Protein AF-A0AAF6BK73-F1 (afdb_monomer_lite)

Secondary structure (DSSP, 8-state):
-HHHHHHHHHHHHTT-TT--PPP--TT--SSTTTTSPPGGGS---TT-TT--SS-----TTT--TT-S-GGGSTT----SS-GGGGGG--HHHHHHHHHHHHIIIIIS--SHHHHHBS---TTB-SS-TTSTT-B-EEB-HHHHHHHHHHHHHS-TT-TTSTT-TTTTSHHHHTTSTHHHHHHHHHHHHHHHHHHSPP-GGGPPP----SHHHHH-EEEEE-TTS-EEEEEGGGTS-GGGGT--PPP-HHHHHHHHT-----------GGG--B-SSSEEESS-EEEEE------GGGGTTSS-SSGGGPPEEEEEEEEEEETT--EEEEEEES-TT--TTS-TTSTTEEEEEEE-----S-TTT--TT---EEEEEEEEE-HHHHHHTT---TT--EEEEEEEEE-SSSTTTT--EEE-SEEEEEE-

Organism: NCBI:txid1480154

Radius of gyration: 21.89 Å; chains: 1; bounding box: 68×47×62 Å

pLDDT: mean 87.79, std 13.17, range [35.84, 98.62]

Foldseek 3Di:
DVLLQVQQLVCLVVVHPPGDFAAQQLLFLVDQPSQALDPLQDDQDPPDPDPPDDDRHPNPPQHPPPFWAPVRHPPHGQALADDVQPPPDDSVNSSLNSLLLCQQLQVLQQELCQAANDDDFPLEDFPDQPDPPHAHTTGHSLVSSLQSVLQNGFHPPDPVRQLRPDSQAQVRNVVRSVSSNHVVVSVVSLVVSQVQAQDFLRGHYDHDDDPRQQQDWDWDQHSVRDIDIDGNVCPRDVVSSVDDDDDPPVRVCSSNVRDFPLAEADDDPVLDDADPAQKDFQWKHKHWAAFAQFDPVQCPPTPDPDSRSKFKKKKFAFWKDAQSWWKKKWKFKQHSVDESNPDCSYLGTFHMDIHGHHCPPDPPDDDPPDRHITTHMYMTRRRRSCVSVVVPDRRDIIMMIIHMDGDCDHPCVPPGIIGTDDMYMGID

Structure (mmCIF, N/CA/C/O backbone):
data_AF-A0AAF6BK73-F1
#
_entry.id   AF-A0AAF6BK73-F1
#
loop_
_atom_site.group_PDB
_atom_site.id
_atom_site.type_symbol
_atom_site.label_atom_id
_atom_site.label_alt_id
_atom_site.label_comp_id
_atom_site.label_asym_id
_atom_site.label_entity_id
_atom_site.label_seq_id
_atom_site.pdbx_PDB_ins_code
_atom_site.Cartn_x
_atom_site.Cartn_y
_atom_site.Cartn_z
_atom_site.occupancy
_atom_site.B_iso_or_equiv
_atom_site.auth_seq_id
_atom_site.auth_comp_id
_atom_site.auth_asym_id
_atom_site.auth_atom_id
_atom_site.pdbx_PDB_model_num
ATOM 1 N N . MET A 1 1 ? 1.609 -8.348 -14.663 1.00 96.44 1 MET A N 1
ATOM 2 C CA . MET A 1 1 ? 1.641 -8.415 -16.149 1.00 96.44 1 MET A CA 1
ATOM 3 C C . MET A 1 1 ? 2.383 -7.273 -16.819 1.00 96.44 1 MET A C 1
ATOM 5 O O . MET A 1 1 ? 3.158 -7.568 -17.717 1.00 96.44 1 MET A O 1
ATOM 9 N N . LEU A 1 2 ? 2.219 -6.015 -16.387 1.00 96.62 2 LEU A N 1
ATOM 10 C CA . LEU A 1 2 ? 3.034 -4.897 -16.890 1.00 96.62 2 LEU A CA 1
ATOM 11 C C . LEU A 1 2 ? 4.540 -5.224 -16.869 1.00 96.62 2 LEU A C 1
ATOM 13 O O . LEU A 1 2 ? 5.210 -5.129 -17.891 1.00 96.62 2 LEU A O 1
ATOM 17 N N . ILE A 1 3 ? 5.037 -5.696 -15.721 1.00 96.88 3 ILE A N 1
ATOM 18 C CA . ILE A 1 3 ? 6.442 -6.091 -15.544 1.00 96.88 3 ILE A CA 1
ATOM 19 C C . ILE A 1 3 ? 6.814 -7.320 -16.384 1.00 96.88 3 ILE A C 1
ATOM 21 O O . ILE A 1 3 ? 7.878 -7.327 -16.987 1.00 96.88 3 ILE A O 1
ATOM 25 N N . TYR A 1 4 ? 5.920 -8.308 -16.503 1.00 97.81 4 TYR A N 1
ATOM 26 C CA . TYR A 1 4 ? 6.143 -9.509 -17.322 1.00 97.81 4 TYR A CA 1
ATOM 27 C C . TYR A 1 4 ? 6.423 -9.163 -18.789 1.00 97.81 4 TYR A C 1
ATOM 29 O O . TYR A 1 4 ? 7.450 -9.563 -19.328 1.00 97.81 4 TYR A O 1
ATOM 37 N N . PHE A 1 5 ? 5.543 -8.391 -19.438 1.00 98.00 5 PHE A N 1
ATOM 38 C CA . PHE A 1 5 ? 5.754 -8.039 -20.844 1.00 98.00 5 PHE A CA 1
ATOM 39 C C . PHE A 1 5 ? 6.930 -7.082 -21.016 1.00 98.00 5 PHE A C 1
ATOM 41 O O . PHE A 1 5 ? 7.682 -7.223 -21.974 1.00 98.00 5 PHE A O 1
ATOM 48 N N . HIS A 1 6 ? 7.150 -6.164 -20.069 1.00 97.75 6 HIS A N 1
ATOM 49 C CA . HIS A 1 6 ? 8.331 -5.303 -20.089 1.00 97.75 6 HIS A CA 1
ATOM 50 C C . HIS A 1 6 ? 9.637 -6.117 -20.060 1.00 97.75 6 HIS A C 1
ATOM 52 O O . HIS A 1 6 ? 10.522 -5.879 -20.877 1.00 97.75 6 HIS A O 1
ATOM 58 N N . GLU A 1 7 ? 9.739 -7.113 -19.177 1.00 98.06 7 GLU A N 1
ATOM 59 C CA . GLU A 1 7 ? 10.886 -8.025 -19.102 1.00 98.06 7 GLU A CA 1
ATOM 60 C C . GLU A 1 7 ? 11.078 -8.812 -20.405 1.00 98.06 7 GLU A C 1
ATOM 62 O O . GLU A 1 7 ? 12.183 -8.836 -20.948 1.00 98.06 7 GLU A O 1
ATOM 67 N N . LYS A 1 8 ? 10.000 -9.396 -20.951 1.00 97.94 8 LYS A N 1
ATOM 68 C CA . LYS A 1 8 ? 10.043 -10.147 -22.217 1.00 97.94 8 LYS A CA 1
ATOM 69 C C . LYS A 1 8 ? 10.483 -9.289 -23.401 1.00 97.94 8 LYS A C 1
ATOM 71 O O . LYS A 1 8 ? 11.316 -9.730 -24.191 1.00 97.94 8 LYS A O 1
ATOM 76 N N . ILE A 1 9 ? 9.974 -8.060 -23.499 1.00 98.50 9 ILE A N 1
ATOM 77 C CA . ILE A 1 9 ? 10.378 -7.093 -24.527 1.00 98.50 9 ILE A CA 1
ATOM 78 C C . ILE A 1 9 ? 11.865 -6.753 -24.383 1.00 98.50 9 ILE A C 1
ATOM 80 O O . ILE A 1 9 ? 12.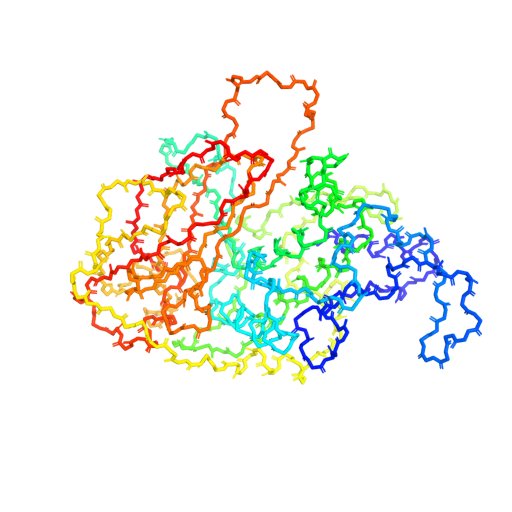593 -6.764 -25.370 1.00 98.50 9 ILE A O 1
ATOM 84 N N . LEU A 1 10 ? 12.352 -6.473 -23.171 1.00 97.50 10 LEU A N 1
ATOM 85 C CA . LEU A 1 10 ? 13.770 -6.167 -22.969 1.00 97.50 10 LEU A CA 1
ATOM 86 C C . LEU A 1 10 ? 14.675 -7.345 -23.344 1.00 97.50 10 LEU A C 1
ATOM 88 O O . LEU A 1 10 ? 15.663 -7.137 -24.048 1.00 97.50 10 LEU A O 1
ATOM 92 N N . GLY A 1 11 ? 14.320 -8.567 -22.936 1.00 98.00 11 GLY A N 1
ATOM 93 C CA . GLY A 1 11 ? 15.059 -9.779 -23.298 1.00 98.00 11 GLY A CA 1
ATOM 94 C C . GLY A 1 11 ? 15.090 -10.026 -24.808 1.00 98.00 11 GLY A C 1
ATOM 95 O O . GLY A 1 11 ? 16.148 -10.328 -25.368 1.00 98.00 11 GLY A O 1
ATOM 96 N N . SER A 1 12 ? 13.967 -9.815 -25.507 1.00 98.38 12 SER A N 1
ATOM 97 C CA . SER A 1 12 ? 13.902 -9.998 -26.963 1.00 98.38 12 SER A CA 1
ATOM 98 C C . SER A 1 12 ? 14.787 -9.007 -27.725 1.00 98.38 12 SER A C 1
ATOM 100 O O . SER A 1 12 ? 15.458 -9.404 -28.682 1.00 98.38 12 SER A O 1
ATOM 102 N N . LEU A 1 13 ? 14.863 -7.750 -27.266 1.00 98.12 13 LEU A N 1
ATOM 103 C CA . LEU A 1 13 ? 15.669 -6.688 -27.881 1.00 98.12 13 LEU A CA 1
ATOM 104 C C . LEU A 1 13 ? 17.178 -6.965 -27.847 1.00 98.12 13 LEU A C 1
ATOM 106 O O . LEU A 1 13 ? 17.912 -6.438 -28.684 1.00 98.12 13 LEU A O 1
ATOM 110 N N . ILE A 1 14 ? 17.644 -7.772 -26.891 1.00 97.62 14 ILE A N 1
ATOM 111 C CA . ILE A 1 14 ? 19.060 -8.142 -26.743 1.00 97.62 14 ILE A CA 1
ATOM 112 C C . ILE A 1 14 ? 19.336 -9.615 -27.066 1.00 97.62 14 ILE A C 1
ATOM 114 O O . ILE A 1 14 ? 20.466 -10.069 -26.900 1.00 97.62 14 ILE A O 1
ATOM 118 N N . HIS A 1 15 ? 18.326 -10.344 -27.551 1.00 97.88 15 HIS A N 1
ATOM 119 C CA . HIS A 1 15 ? 18.391 -11.781 -27.832 1.00 97.88 15 HIS A CA 1
ATOM 120 C C . HIS A 1 15 ? 18.822 -12.625 -26.623 1.00 97.88 15 HIS A C 1
ATOM 122 O O . HIS A 1 15 ? 19.528 -13.623 -26.777 1.00 97.88 15 HIS A O 1
ATOM 128 N N . ASP A 1 16 ? 18.382 -12.227 -25.431 1.00 97.94 16 ASP A N 1
ATOM 129 C CA . ASP A 1 16 ? 18.636 -12.936 -24.183 1.00 97.94 16 ASP A CA 1
ATOM 130 C C . ASP A 1 16 ? 17.315 -13.496 -23.632 1.00 97.94 16 ASP A C 1
ATOM 132 O O . ASP A 1 16 ? 16.540 -12.762 -23.010 1.00 97.94 16 ASP A O 1
ATOM 136 N N . PRO A 1 17 ? 17.012 -14.783 -23.884 1.00 93.44 17 PRO A N 1
ATOM 137 C CA . PRO A 1 17 ? 15.792 -15.405 -23.380 1.00 93.44 17 PRO A CA 1
ATOM 138 C C . PRO A 1 17 ? 15.800 -15.593 -21.855 1.00 93.44 17 PRO A C 1
ATOM 140 O O . PRO A 1 17 ? 14.730 -15.808 -21.284 1.00 93.44 17 PRO A O 1
ATOM 143 N N . ASP A 1 18 ? 16.973 -15.497 -21.218 1.00 94.88 18 ASP A N 1
ATOM 144 C CA . ASP A 1 18 ? 17.171 -15.646 -19.774 1.00 94.88 18 ASP A CA 1
ATOM 145 C C . ASP A 1 18 ? 17.264 -14.281 -19.060 1.00 94.88 18 ASP A C 1
ATOM 147 O O . ASP A 1 18 ? 17.524 -14.221 -17.853 1.00 94.88 18 ASP A O 1
ATOM 151 N N . PHE A 1 19 ? 17.043 -13.174 -19.785 1.00 96.50 19 PHE A N 1
ATOM 152 C CA . PHE A 1 19 ? 17.020 -11.831 -19.212 1.00 96.50 19 PHE A CA 1
ATOM 153 C C . PHE A 1 19 ? 15.983 -11.728 -18.088 1.00 96.50 19 PHE A C 1
ATOM 155 O O . PHE A 1 19 ? 14.839 -12.160 -18.231 1.00 96.50 19 PHE A O 1
ATOM 162 N N . THR A 1 20 ? 16.380 -11.090 -16.986 1.00 95.75 20 THR A N 1
ATOM 163 C CA . THR A 1 20 ? 15.513 -10.839 -15.831 1.00 95.75 20 THR A CA 1
ATOM 164 C C . THR A 1 20 ? 15.683 -9.418 -15.310 1.00 95.75 20 THR A C 1
ATOM 166 O O . THR A 1 20 ? 16.785 -8.859 -15.299 1.00 95.75 20 THR A O 1
ATOM 169 N N . LEU A 1 21 ? 14.581 -8.821 -14.865 1.00 95.56 21 LEU A N 1
ATOM 170 C CA . LEU A 1 21 ? 14.568 -7.498 -14.257 1.00 95.56 21 LEU A CA 1
ATOM 171 C C . LEU A 1 21 ? 15.074 -7.544 -12.805 1.00 95.56 21 LEU A C 1
ATOM 173 O O . LEU A 1 21 ? 14.657 -8.402 -12.022 1.00 95.56 21 LEU A O 1
ATOM 177 N N . PRO A 1 22 ? 15.912 -6.580 -12.381 1.00 95.81 22 PRO A N 1
ATOM 178 C CA . PRO A 1 22 ? 16.244 -6.421 -10.973 1.00 95.81 22 PRO A CA 1
ATOM 179 C C . PRO A 1 22 ? 15.059 -5.825 -10.207 1.00 95.81 22 PRO A C 1
ATOM 181 O O . PRO A 1 22 ? 14.390 -4.912 -10.694 1.00 95.81 22 PRO A O 1
ATOM 184 N N . PHE A 1 23 ? 14.870 -6.233 -8.956 1.00 97.56 23 PHE A N 1
ATOM 185 C CA . PHE A 1 23 ? 13.931 -5.579 -8.045 1.00 97.56 23 PHE A CA 1
ATOM 186 C C . PHE A 1 23 ? 14.672 -4.652 -7.074 1.00 97.56 23 PHE A C 1
ATOM 188 O O . PHE A 1 23 ? 15.732 -4.999 -6.547 1.00 97.56 23 PHE A O 1
ATOM 195 N N . TRP A 1 24 ? 14.122 -3.462 -6.829 1.00 98.25 24 TRP A N 1
ATOM 196 C CA . TRP A 1 24 ? 14.645 -2.540 -5.827 1.00 98.25 24 TRP A CA 1
ATOM 197 C C . TRP A 1 24 ? 14.226 -3.034 -4.446 1.00 98.25 24 TRP A C 1
ATOM 199 O O . TRP A 1 24 ? 13.087 -2.863 -4.028 1.00 98.25 24 TRP A O 1
ATOM 209 N N . ASN A 1 25 ? 15.160 -3.680 -3.760 1.00 97.50 25 ASN A N 1
ATOM 210 C CA . ASN A 1 25 ? 14.948 -4.396 -2.507 1.00 97.50 25 ASN A CA 1
ATOM 211 C C . ASN A 1 25 ? 14.897 -3.466 -1.279 1.00 97.50 25 ASN A C 1
ATOM 213 O O . ASN A 1 25 ? 15.644 -3.649 -0.321 1.00 97.50 25 ASN A O 1
ATOM 217 N N . TRP A 1 26 ? 14.069 -2.425 -1.317 1.00 97.50 26 TRP A N 1
ATOM 218 C CA . TRP A 1 26 ? 14.011 -1.410 -0.262 1.00 97.50 26 TRP A CA 1
ATOM 219 C C . TRP A 1 26 ? 13.437 -1.916 1.069 1.00 97.50 26 TRP A C 1
ATOM 221 O O . TRP A 1 26 ? 13.608 -1.244 2.082 1.00 97.50 26 TRP A O 1
ATOM 231 N N . ASP A 1 27 ? 12.812 -3.097 1.105 1.00 97.19 27 ASP A N 1
ATOM 232 C CA . ASP A 1 27 ? 12.399 -3.787 2.333 1.00 97.19 27 ASP A CA 1
ATOM 233 C C . ASP A 1 27 ? 13.577 -4.459 3.060 1.00 97.19 27 ASP A C 1
ATOM 235 O O . ASP A 1 27 ? 13.479 -4.764 4.251 1.00 97.19 27 ASP A O 1
ATOM 239 N N . ASN A 1 28 ? 14.732 -4.606 2.401 1.00 97.31 28 ASN A N 1
ATOM 240 C CA . ASN A 1 28 ? 15.927 -5.177 3.004 1.00 97.31 28 ASN A CA 1
ATOM 241 C C . ASN A 1 28 ? 16.692 -4.161 3.865 1.00 97.31 28 ASN A C 1
ATOM 243 O O . ASN A 1 28 ? 17.480 -3.369 3.357 1.00 97.31 28 ASN A O 1
ATOM 247 N N . GLN A 1 29 ? 16.528 -4.255 5.188 1.00 95.00 29 GLN A N 1
ATOM 248 C CA . GLN A 1 29 ? 17.250 -3.400 6.1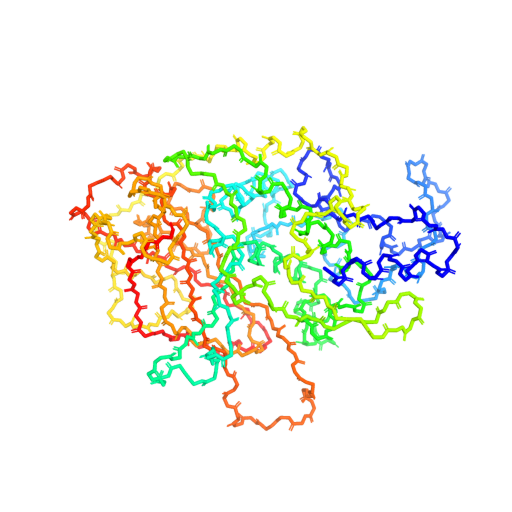45 1.00 95.00 29 GLN A CA 1
ATOM 249 C C . GLN A 1 29 ? 18.566 -4.011 6.660 1.00 95.00 29 GLN A C 1
ATOM 251 O O . GLN A 1 29 ? 19.235 -3.407 7.498 1.00 95.00 29 GLN A O 1
ATOM 256 N N . LEU A 1 30 ? 18.936 -5.207 6.186 1.00 95.44 30 LEU A N 1
ATOM 257 C CA . LEU A 1 30 ? 20.205 -5.867 6.517 1.00 95.44 30 LEU A CA 1
ATOM 258 C C . LEU A 1 30 ? 21.365 -5.329 5.666 1.00 95.44 30 LEU A C 1
ATOM 260 O O . LEU A 1 30 ? 22.494 -5.239 6.142 1.00 95.44 30 LEU A O 1
ATOM 264 N N . ASP A 1 31 ? 21.094 -5.003 4.402 1.00 93.94 31 ASP A N 1
ATOM 265 C CA . ASP A 1 31 ? 22.053 -4.372 3.498 1.00 93.94 31 ASP A CA 1
ATOM 266 C C . ASP A 1 31 ? 21.946 -2.851 3.608 1.00 93.94 31 ASP A C 1
ATOM 268 O O . ASP A 1 31 ? 20.898 -2.257 3.349 1.00 93.94 31 ASP A O 1
ATOM 272 N N . ASP A 1 32 ? 23.067 -2.209 3.933 1.00 89.50 32 ASP A N 1
ATOM 273 C CA . ASP A 1 32 ? 23.119 -0.772 4.161 1.00 89.50 32 ASP A CA 1
ATOM 274 C C . ASP A 1 32 ? 22.746 0.090 2.947 1.00 89.50 32 ASP A C 1
ATOM 276 O O . ASP A 1 32 ? 22.527 1.297 3.096 1.00 89.50 32 ASP A O 1
ATOM 280 N N . THR A 1 33 ? 22.715 -0.506 1.758 1.00 92.38 33 THR A N 1
ATOM 281 C CA . THR A 1 33 ? 22.498 0.159 0.474 1.00 92.38 33 THR A CA 1
ATOM 282 C C . THR A 1 33 ? 21.195 -0.245 -0.209 1.00 92.38 33 THR A C 1
ATOM 284 O O . THR A 1 33 ? 20.792 0.420 -1.158 1.00 92.38 33 THR A O 1
ATOM 287 N N . ALA A 1 34 ? 20.494 -1.278 0.267 1.00 95.19 34 ALA A N 1
ATOM 288 C CA . ALA A 1 34 ? 19.341 -1.827 -0.452 1.00 95.19 34 ALA A CA 1
ATOM 289 C C . ALA A 1 34 ? 18.133 -0.873 -0.507 1.00 95.19 34 ALA A C 1
ATOM 291 O O . ALA A 1 34 ? 17.423 -0.842 -1.512 1.00 95.19 34 ALA A O 1
ATOM 292 N N . ALA A 1 35 ? 17.950 -0.039 0.521 1.00 95.44 35 ALA A N 1
ATOM 293 C CA . ALA A 1 35 ? 16.943 1.025 0.543 1.00 95.44 35 ALA A CA 1
ATOM 294 C C . ALA A 1 35 ? 17.388 2.329 -0.148 1.00 95.44 35 ALA A C 1
ATOM 296 O O . ALA A 1 35 ? 16.601 3.262 -0.253 1.00 95.44 35 ALA A O 1
ATOM 297 N N . GLN A 1 36 ? 18.628 2.430 -0.632 1.00 95.50 36 GLN A N 1
ATOM 298 C CA . GLN A 1 36 ? 19.058 3.572 -1.448 1.00 95.50 36 GLN A CA 1
ATOM 299 C C . GLN A 1 36 ? 18.539 3.421 -2.883 1.00 95.50 36 GLN A C 1
ATOM 301 O O . GLN A 1 36 ? 18.272 2.301 -3.322 1.00 95.50 36 GLN A O 1
ATOM 306 N N . ILE A 1 37 ? 18.484 4.514 -3.656 1.00 94.50 37 ILE A N 1
ATOM 307 C CA . ILE A 1 37 ? 18.345 4.400 -5.118 1.00 94.50 37 ILE A CA 1
ATOM 308 C C . ILE A 1 37 ? 19.486 3.505 -5.636 1.00 94.50 37 ILE A C 1
ATOM 310 O O . ILE A 1 37 ? 20.656 3.853 -5.430 1.00 94.50 37 ILE A O 1
ATOM 314 N N . PRO A 1 38 ? 19.198 2.374 -6.313 1.00 93.38 38 PRO A N 1
ATOM 315 C CA . PRO A 1 38 ? 20.244 1.427 -6.670 1.00 93.38 38 PRO A CA 1
ATOM 316 C C . PRO A 1 38 ? 21.291 2.049 -7.596 1.00 93.38 38 PRO A C 1
ATOM 318 O O . PRO A 1 38 ? 20.967 2.774 -8.539 1.00 93.38 38 PRO A O 1
ATOM 321 N N . GLN A 1 39 ? 22.562 1.706 -7.373 1.00 89.12 39 GLN A N 1
ATOM 322 C CA . GLN A 1 39 ? 23.708 2.292 -8.081 1.00 89.12 39 GLN A CA 1
ATOM 323 C C . GLN A 1 39 ? 23.591 2.218 -9.614 1.00 89.12 39 GLN A C 1
ATOM 325 O O . GLN A 1 39 ? 24.088 3.103 -10.312 1.00 89.12 39 GLN A O 1
ATOM 330 N N . ILE A 1 40 ? 22.914 1.191 -10.144 1.00 88.88 40 ILE A N 1
ATOM 331 C CA . ILE A 1 40 ? 22.669 1.012 -11.584 1.00 88.88 40 ILE A CA 1
ATOM 332 C C . ILE A 1 40 ? 21.801 2.118 -12.197 1.00 88.88 40 ILE A C 1
ATOM 334 O O . ILE A 1 40 ? 21.786 2.246 -13.417 1.00 88.88 40 ILE A O 1
ATOM 338 N N . PHE A 1 41 ? 21.132 2.943 -11.390 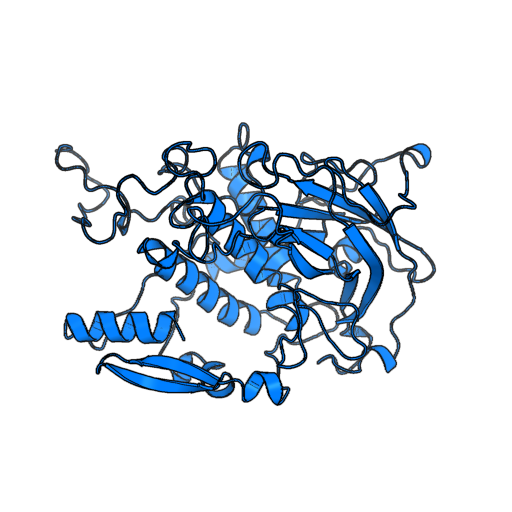1.00 91.69 41 PHE A N 1
ATOM 339 C CA . PHE A 1 41 ? 20.287 4.050 -11.835 1.00 91.69 41 PHE A CA 1
ATOM 340 C C . PHE A 1 41 ? 20.912 5.436 -11.592 1.00 91.69 41 PHE A C 1
ATOM 342 O O . PHE A 1 41 ? 20.291 6.432 -11.941 1.00 91.69 41 PHE A O 1
ATOM 349 N N . LEU A 1 42 ? 22.107 5.547 -11.003 1.00 86.50 42 LEU A N 1
ATOM 350 C CA . LEU A 1 42 ? 22.732 6.832 -10.631 1.00 86.50 42 LEU A CA 1
ATOM 351 C C . LEU A 1 42 ? 23.631 7.414 -11.730 1.00 86.50 42 LEU A C 1
ATOM 353 O O . LEU A 1 42 ? 24.186 6.648 -12.505 1.00 86.50 42 LEU A O 1
ATOM 357 N N . PRO A 1 43 ? 23.878 8.733 -11.795 1.00 74.56 43 PRO A N 1
ATOM 358 C CA . PRO A 1 43 ? 24.713 9.309 -12.847 1.00 74.56 43 PRO A CA 1
ATOM 359 C C . PRO A 1 43 ? 26.101 8.658 -12.942 1.00 74.56 43 PRO A C 1
ATOM 361 O O . PRO A 1 43 ? 26.828 8.507 -11.957 1.00 74.56 43 PRO A O 1
ATOM 364 N N . TYR A 1 44 ? 26.510 8.341 -14.170 1.00 62.81 44 TYR A N 1
ATOM 365 C CA . TYR A 1 44 ? 27.864 7.888 -14.469 1.00 62.81 44 TYR A CA 1
ATOM 366 C C . TYR A 1 44 ? 28.874 9.034 -14.285 1.00 62.81 44 TYR A C 1
ATOM 368 O O . TYR A 1 44 ? 28.974 9.928 -15.127 1.00 62.81 44 TYR A O 1
ATOM 376 N N . ASN A 1 45 ? 29.667 9.011 -13.208 1.00 59.44 45 ASN A N 1
ATOM 377 C CA . ASN A 1 45 ? 30.718 10.010 -13.003 1.00 59.44 45 ASN A CA 1
ATOM 378 C C . ASN A 1 45 ? 32.024 9.614 -13.726 1.00 59.44 45 ASN A C 1
ATOM 380 O O . ASN A 1 45 ? 32.814 8.809 -13.228 1.00 59.44 45 ASN A O 1
ATOM 384 N N . GLN A 1 46 ? 32.276 10.214 -14.896 1.00 51.12 46 GLN A N 1
ATOM 385 C CA . GLN A 1 46 ? 33.488 9.991 -15.706 1.00 51.12 46 GLN A CA 1
ATOM 386 C C . GLN A 1 46 ? 34.797 10.421 -15.017 1.00 51.12 46 GLN A C 1
ATOM 388 O O . GLN A 1 46 ? 35.873 9.960 -15.399 1.00 51.12 46 GLN A O 1
ATOM 393 N N . THR A 1 47 ? 34.736 11.301 -14.012 1.00 51.28 47 THR A N 1
ATOM 394 C CA . THR A 1 47 ? 35.916 12.050 -13.536 1.00 51.28 47 THR A CA 1
ATOM 395 C C . THR A 1 47 ? 36.661 11.421 -12.354 1.00 51.28 47 THR A C 1
ATOM 397 O O . THR A 1 47 ? 37.782 11.829 -12.048 1.00 51.28 47 THR A O 1
ATOM 400 N N . GLN A 1 48 ? 36.121 10.382 -11.704 1.00 49.44 48 GLN A N 1
ATOM 401 C CA . GLN A 1 48 ? 36.763 9.785 -10.528 1.00 49.44 48 GLN A CA 1
ATOM 402 C C . GLN A 1 48 ? 37.701 8.617 -10.886 1.00 49.44 48 GLN A C 1
ATOM 404 O O . GLN A 1 48 ? 37.321 7.452 -11.045 1.00 49.44 48 GLN A O 1
ATOM 409 N N . ARG A 1 49 ? 39.001 8.929 -10.948 1.00 48.81 49 ARG A N 1
ATOM 410 C CA . ARG A 1 49 ? 40.102 7.971 -11.169 1.00 48.81 49 ARG A CA 1
ATOM 411 C C . ARG A 1 49 ? 40.279 6.916 -10.054 1.00 48.81 49 ARG A C 1
ATOM 413 O O . ARG A 1 49 ? 41.005 5.953 -10.287 1.00 48.81 49 ARG A O 1
ATOM 420 N N . HIS A 1 50 ? 39.610 7.039 -8.898 1.00 47.66 50 HIS A N 1
ATOM 421 C CA . HIS A 1 50 ? 39.921 6.270 -7.676 1.00 47.66 50 HIS A CA 1
ATOM 422 C C . HIS A 1 50 ? 38.766 5.480 -7.017 1.00 47.66 50 HIS A C 1
ATOM 424 O O . HIS A 1 50 ? 38.922 5.031 -5.884 1.00 47.66 50 HIS A O 1
ATOM 430 N N . ALA A 1 51 ? 37.640 5.228 -7.691 1.00 49.75 51 ALA A N 1
ATOM 431 C CA . ALA A 1 51 ? 36.602 4.343 -7.143 1.00 49.75 51 ALA A CA 1
ATOM 432 C C . ALA A 1 51 ? 37.061 2.867 -7.195 1.00 49.75 51 ALA A C 1
ATOM 434 O O . ALA A 1 51 ? 36.938 2.201 -8.219 1.00 49.75 51 ALA A O 1
ATOM 435 N N . ARG A 1 52 ? 37.663 2.367 -6.106 1.00 51.12 52 ARG A N 1
ATOM 436 C CA . ARG A 1 52 ? 38.262 1.017 -6.012 1.00 51.12 52 ARG A CA 1
ATOM 437 C C . ARG A 1 52 ? 37.340 -0.068 -5.428 1.00 51.12 52 ARG A C 1
ATOM 439 O O . ARG A 1 52 ? 37.813 -1.181 -5.231 1.00 51.12 52 ARG A O 1
ATOM 446 N N . ARG A 1 53 ? 36.060 0.214 -5.144 1.00 50.97 53 ARG A N 1
ATOM 447 C CA . ARG A 1 53 ? 35.165 -0.763 -4.479 1.00 50.97 53 ARG A CA 1
ATOM 448 C C . ARG A 1 53 ? 33.821 -1.061 -5.150 1.00 50.97 53 ARG A C 1
ATOM 450 O O . ARG A 1 53 ? 33.285 -2.129 -4.896 1.00 50.97 53 ARG A O 1
ATOM 457 N N . HIS A 1 54 ? 33.327 -0.209 -6.047 1.00 49.66 54 HIS A N 1
ATOM 458 C CA . HIS A 1 54 ? 32.101 -0.471 -6.810 1.00 49.66 54 HIS A CA 1
ATOM 459 C C . HIS A 1 54 ? 32.403 -0.301 -8.300 1.00 49.66 54 HIS A C 1
ATOM 461 O O . HIS A 1 54 ? 32.989 0.706 -8.706 1.00 49.66 54 HIS A O 1
ATOM 467 N N . ALA A 1 55 ? 32.099 -1.323 -9.100 1.00 47.50 55 ALA A N 1
ATOM 468 C CA . ALA A 1 55 ? 32.388 -1.327 -10.527 1.00 47.50 55 ALA A CA 1
ATOM 469 C C . ALA A 1 55 ? 31.712 -0.135 -11.228 1.00 47.50 55 ALA A C 1
ATOM 471 O O . ALA A 1 55 ? 30.593 0.255 -10.910 1.00 47.50 55 ALA A O 1
ATOM 472 N N . ARG A 1 56 ? 32.427 0.456 -12.187 1.00 52.94 56 ARG A N 1
ATOM 473 C CA . ARG A 1 56 ? 31.981 1.590 -13.004 1.00 52.94 56 ARG A CA 1
ATOM 474 C C . ARG A 1 56 ? 30.876 1.129 -13.959 1.00 52.94 56 ARG A C 1
ATOM 476 O O . ARG A 1 56 ? 31.193 0.525 -14.979 1.00 52.94 56 ARG A O 1
ATOM 483 N N . ILE A 1 57 ? 29.609 1.423 -13.671 1.00 58.53 57 ILE A N 1
ATOM 484 C CA . ILE A 1 57 ? 28.497 1.073 -14.570 1.00 58.53 57 ILE A CA 1
ATOM 485 C C . ILE A 1 57 ? 28.159 2.292 -15.431 1.00 58.53 57 ILE A C 1
ATOM 487 O O . ILE A 1 57 ? 27.710 3.316 -14.924 1.00 58.53 57 ILE A O 1
ATOM 491 N N . ARG A 1 58 ? 28.407 2.204 -16.744 1.00 65.62 58 ARG A N 1
ATOM 492 C CA . ARG A 1 58 ? 27.969 3.214 -17.718 1.00 65.62 58 ARG A CA 1
ATOM 493 C C . ARG A 1 58 ? 26.478 3.004 -17.982 1.00 65.62 58 ARG A C 1
ATOM 495 O O . ARG A 1 58 ? 26.115 2.156 -18.785 1.00 65.62 58 ARG A O 1
ATOM 502 N N . ASN A 1 59 ? 25.630 3.764 -17.304 1.00 72.19 59 ASN A N 1
ATOM 503 C CA . ASN A 1 59 ? 24.185 3.535 -17.229 1.00 72.19 59 ASN A CA 1
ATOM 504 C C . ASN A 1 59 ? 23.351 4.691 -17.805 1.00 72.19 59 ASN A C 1
ATOM 506 O O . ASN A 1 59 ? 22.270 5.000 -17.308 1.00 72.19 59 ASN A O 1
ATOM 510 N N . THR A 1 60 ? 23.833 5.327 -18.873 1.00 73.31 60 THR A N 1
ATOM 511 C CA . THR A 1 60 ? 23.178 6.485 -19.512 1.00 73.31 60 THR A CA 1
ATOM 512 C C . THR A 1 60 ? 21.737 6.234 -19.968 1.00 73.31 60 THR A C 1
ATOM 514 O O . THR A 1 60 ? 21.034 7.194 -20.237 1.00 73.31 60 THR A O 1
ATOM 517 N N . PHE A 1 61 ? 21.309 4.971 -20.060 1.00 82.75 61 PHE A N 1
ATOM 518 C CA . PHE A 1 61 ? 19.944 4.572 -20.422 1.00 82.75 61 PHE A CA 1
ATOM 519 C C . PHE A 1 61 ? 19.046 4.241 -19.217 1.00 82.75 61 PHE A C 1
ATOM 521 O O . PHE A 1 61 ? 17.839 4.138 -19.381 1.00 82.75 61 PHE A O 1
ATOM 528 N N . LEU A 1 62 ? 19.622 4.060 -18.023 1.00 87.94 62 LEU A N 1
ATOM 529 C CA . LEU A 1 62 ? 18.891 3.771 -16.779 1.00 87.94 62 LEU A CA 1
ATOM 530 C C . LEU A 1 62 ? 18.799 5.000 -15.862 1.00 87.94 62 LEU A C 1
ATOM 532 O O . LEU A 1 62 ? 17.933 5.086 -14.993 1.00 87.94 62 LEU A O 1
ATOM 536 N N . TYR A 1 63 ? 19.721 5.947 -16.021 1.00 83.25 63 TYR A N 1
ATOM 537 C CA . TYR A 1 63 ? 19.714 7.191 -15.269 1.00 83.25 63 TYR A CA 1
ATOM 538 C C . TYR A 1 63 ? 18.738 8.197 -15.882 1.00 83.25 63 TYR A C 1
ATOM 540 O O . TYR A 1 63 ? 18.967 8.684 -16.988 1.00 83.25 63 TYR A O 1
ATOM 548 N N . GLN A 1 64 ? 17.712 8.576 -15.118 1.00 79.25 64 GLN A N 1
ATOM 549 C CA . GLN A 1 64 ? 16.708 9.563 -15.521 1.00 79.25 64 GLN A CA 1
ATOM 550 C C . GLN A 1 64 ? 17.113 11.008 -15.167 1.00 79.25 64 GLN A C 1
ATOM 552 O O . GLN A 1 64 ? 16.323 11.819 -14.688 1.00 79.25 64 GLN A O 1
ATOM 557 N N . GLY A 1 65 ? 18.384 11.352 -15.401 1.00 72.25 65 GLY A N 1
ATOM 558 C CA . GLY A 1 65 ? 18.842 12.742 -15.391 1.00 72.25 65 GLY A CA 1
ATOM 559 C C . GLY A 1 65 ? 18.470 13.537 -14.129 1.00 72.25 65 GLY A C 1
ATOM 560 O O . GLY A 1 65 ? 18.688 13.113 -12.994 1.00 72.25 65 GLY A O 1
ATOM 561 N N . LYS A 1 66 ? 17.920 14.733 -14.361 1.00 77.19 66 LYS A N 1
ATOM 562 C CA . LYS A 1 66 ? 17.490 15.680 -13.323 1.00 77.19 66 LYS A CA 1
ATOM 563 C C . LYS A 1 66 ? 16.104 15.370 -12.743 1.00 77.19 66 LYS A C 1
ATOM 565 O O . LYS A 1 66 ? 15.662 16.122 -11.886 1.00 77.19 66 LYS A O 1
ATOM 570 N N . HIS A 1 67 ? 15.415 14.320 -13.201 1.00 87.50 67 HIS A N 1
ATOM 571 C CA . HIS A 1 67 ? 14.013 14.085 -12.836 1.00 87.50 67 HIS A CA 1
ATOM 572 C C . HIS A 1 67 ? 13.849 13.118 -11.655 1.00 87.50 67 HIS A C 1
ATOM 574 O O . HIS A 1 67 ? 13.029 12.204 -11.677 1.00 87.50 67 HIS A O 1
ATOM 580 N N . ARG A 1 68 ? 14.682 13.303 -10.632 1.00 92.31 68 ARG A N 1
ATOM 581 C CA . ARG A 1 68 ? 14.579 12.641 -9.331 1.00 92.31 68 ARG A CA 1
ATOM 582 C C . ARG A 1 68 ? 14.985 13.631 -8.258 1.00 92.31 68 ARG A C 1
ATOM 584 O O . ARG A 1 68 ? 15.862 14.461 -8.515 1.00 92.31 68 ARG A O 1
ATOM 591 N N . ASN A 1 69 ? 14.398 13.527 -7.071 1.00 90.75 69 ASN A N 1
ATOM 592 C CA . ASN A 1 69 ? 14.749 14.418 -5.972 1.00 90.75 69 ASN A CA 1
ATOM 593 C C . ASN A 1 69 ? 16.255 14.339 -5.651 1.00 90.75 69 ASN A C 1
ATOM 595 O O . ASN A 1 69 ? 16.788 13.274 -5.330 1.00 90.75 69 ASN A O 1
ATOM 599 N N . ALA A 1 70 ? 16.952 15.472 -5.775 1.00 89.25 70 ALA A N 1
ATOM 600 C CA . ALA A 1 70 ? 18.394 15.554 -5.567 1.00 89.25 70 ALA A CA 1
ATOM 601 C C . ALA A 1 70 ? 18.784 15.325 -4.099 1.00 89.25 70 ALA A C 1
ATOM 603 O O . ALA A 1 70 ? 19.866 14.795 -3.843 1.00 89.25 70 ALA A O 1
ATOM 604 N N . ASP A 1 71 ? 17.885 15.652 -3.168 1.00 88.56 71 ASP A N 1
ATOM 605 C CA . ASP A 1 71 ? 18.087 15.488 -1.727 1.00 88.56 71 ASP A CA 1
ATOM 606 C C . ASP A 1 71 ? 17.929 14.027 -1.283 1.00 88.56 71 ASP A C 1
ATOM 608 O O . ASP A 1 71 ? 18.282 13.678 -0.164 1.00 88.56 71 ASP A O 1
ATOM 612 N N . HIS A 1 72 ? 17.445 13.152 -2.168 1.00 89.88 72 HIS A N 1
ATOM 613 C CA . HIS A 1 72 ? 17.208 11.727 -1.912 1.00 89.88 72 HIS A CA 1
ATOM 614 C C . HIS A 1 72 ? 18.213 10.812 -2.626 1.00 89.88 72 HIS A C 1
ATOM 616 O O . HIS A 1 72 ? 18.077 9.586 -2.648 1.00 89.88 72 HIS A O 1
ATOM 622 N N . MET A 1 73 ? 19.253 11.394 -3.225 1.00 89.56 73 MET A N 1
ATOM 623 C CA . MET A 1 73 ? 20.341 10.623 -3.817 1.00 89.56 73 MET A CA 1
ATOM 624 C C . MET A 1 73 ? 21.172 9.930 -2.727 1.00 89.56 73 MET A C 1
ATOM 626 O O . MET A 1 73 ? 21.282 10.438 -1.610 1.00 89.56 73 MET A O 1
ATOM 630 N N . PRO A 1 74 ? 21.823 8.792 -3.033 1.00 89.88 74 PRO A N 1
ATOM 631 C CA . PRO A 1 74 ? 22.696 8.129 -2.072 1.00 89.88 74 PRO A CA 1
ATOM 632 C C . PRO A 1 74 ? 23.730 9.101 -1.480 1.00 89.88 74 PRO A C 1
ATOM 634 O O . PRO A 1 74 ? 24.326 9.886 -2.226 1.00 89.88 74 PRO A O 1
ATOM 637 N N . PRO A 1 75 ? 23.971 9.050 -0.158 1.00 90.75 75 PRO A N 1
ATOM 638 C CA . PRO A 1 75 ? 23.752 7.902 0.727 1.00 90.75 75 PRO A CA 1
ATOM 639 C C . PRO A 1 75 ? 22.358 7.783 1.373 1.00 90.75 75 PRO A C 1
ATOM 641 O O . PRO A 1 75 ? 22.168 6.862 2.180 1.00 90.75 75 PRO A O 1
ATOM 644 N N . GLU A 1 76 ? 21.409 8.657 1.031 1.00 91.56 76 GLU A N 1
ATOM 645 C CA . GLU A 1 76 ? 20.058 8.631 1.595 1.00 91.56 76 GLU A CA 1
ATOM 646 C C . GLU A 1 76 ? 19.315 7.327 1.286 1.00 91.56 76 GLU A C 1
ATOM 648 O O . GLU A 1 76 ? 19.489 6.714 0.229 1.00 91.56 76 GLU A O 1
ATOM 653 N N . ILE A 1 77 ? 18.515 6.876 2.253 1.00 93.31 77 ILE A N 1
ATOM 654 C CA . ILE A 1 77 ? 17.727 5.640 2.173 1.00 93.31 77 ILE A CA 1
ATOM 655 C C . ILE A 1 77 ? 16.245 5.971 2.193 1.00 93.31 77 ILE A C 1
ATOM 657 O O . ILE A 1 77 ? 15.831 6.824 2.972 1.00 93.31 77 ILE A O 1
ATOM 661 N N . LEU A 1 78 ? 15.467 5.263 1.375 1.00 94.06 78 LEU A N 1
ATOM 662 C CA . LEU A 1 78 ? 14.016 5.350 1.327 1.00 94.06 78 LEU A CA 1
ATOM 663 C C . LEU A 1 78 ? 13.424 4.952 2.685 1.00 94.06 78 LEU A C 1
ATOM 665 O O . LEU A 1 78 ? 13.584 3.803 3.109 1.00 94.06 78 LEU A O 1
ATOM 669 N N . PRO A 1 79 ? 12.701 5.854 3.353 1.00 92.12 79 PRO A N 1
ATOM 670 C CA . PRO A 1 79 ? 11.850 5.493 4.469 1.00 92.12 79 PRO A CA 1
ATOM 671 C C . PRO A 1 79 ? 10.422 5.215 3.977 1.00 92.12 79 PRO A C 1
ATOM 673 O O . PRO A 1 79 ? 9.867 5.935 3.146 1.00 92.12 79 PRO A O 1
ATOM 676 N N . LEU A 1 80 ? 9.801 4.196 4.551 1.00 91.25 80 LEU A N 1
ATOM 677 C CA . LEU A 1 80 ? 8.428 3.762 4.276 1.00 91.25 80 LEU A CA 1
ATOM 678 C C . LEU A 1 80 ? 7.402 4.464 5.178 1.00 91.25 80 LEU A C 1
ATOM 680 O O . LEU A 1 80 ? 6.273 4.009 5.322 1.00 91.25 80 LEU A O 1
ATOM 684 N N . ALA A 1 81 ? 7.839 5.567 5.781 1.00 80.44 81 ALA A N 1
ATOM 685 C CA . ALA A 1 81 ? 7.086 6.493 6.606 1.00 80.44 81 ALA A CA 1
ATOM 686 C C . ALA A 1 81 ? 7.203 7.910 6.015 1.00 80.44 81 ALA A C 1
ATOM 688 O O . ALA A 1 81 ? 8.112 8.212 5.228 1.00 80.44 81 ALA A O 1
ATOM 689 N N . TRP A 1 82 ? 6.297 8.804 6.405 1.00 70.31 82 TRP A N 1
ATOM 690 C CA . TRP A 1 82 ? 6.185 10.152 5.838 1.00 70.31 82 TRP A CA 1
ATOM 691 C C . TRP A 1 82 ? 7.422 11.053 6.011 1.00 70.31 82 TRP A C 1
ATOM 693 O O . TRP A 1 82 ? 8.160 10.980 6.994 1.00 70.31 82 TRP A O 1
ATOM 703 N N . GLU A 1 83 ? 7.592 11.977 5.059 1.00 61.97 83 GLU A N 1
ATOM 704 C CA . GLU A 1 83 ? 8.764 12.840 4.873 1.00 61.97 83 GLU A CA 1
ATOM 705 C C . GLU A 1 83 ? 9.077 13.843 5.969 1.00 61.97 83 GLU A C 1
ATOM 707 O O . GLU A 1 83 ? 10.237 13.981 6.357 1.00 61.97 83 GLU A O 1
ATOM 712 N N . ALA A 1 84 ? 8.067 14.478 6.552 1.00 53.00 84 ALA A N 1
ATOM 713 C CA . ALA A 1 84 ? 8.305 15.521 7.547 1.00 53.00 84 ALA A CA 1
ATOM 714 C C . ALA A 1 84 ? 8.972 15.006 8.844 1.00 53.00 84 ALA A C 1
ATOM 716 O O . ALA A 1 84 ? 9.544 15.796 9.591 1.00 53.00 84 ALA A O 1
ATOM 717 N N . ARG A 1 85 ? 8.973 13.686 9.100 1.00 55.03 85 ARG A N 1
ATOM 718 C CA . ARG A 1 85 ? 9.687 13.074 10.240 1.00 55.03 85 ARG A CA 1
ATOM 719 C C . ARG A 1 85 ? 11.208 13.021 10.066 1.00 55.03 85 ARG A C 1
ATOM 721 O O . ARG A 1 85 ? 11.927 12.761 11.028 1.00 55.03 85 ARG A O 1
ATOM 728 N N . ARG A 1 86 ? 11.708 13.232 8.845 1.00 59.12 86 ARG A N 1
ATOM 729 C CA . ARG A 1 86 ? 13.041 12.772 8.428 1.00 59.12 86 ARG A CA 1
ATOM 730 C C . ARG A 1 86 ? 14.191 13.706 8.788 1.00 59.12 86 ARG A C 1
ATOM 732 O O . ARG A 1 86 ? 15.309 13.219 8.903 1.00 59.12 86 ARG A O 1
ATOM 739 N N . ALA A 1 87 ? 13.948 14.999 9.026 1.00 60.91 87 ALA A N 1
ATOM 740 C CA . ALA A 1 87 ? 15.026 15.986 9.200 1.00 60.91 87 ALA A CA 1
ATOM 741 C C . ALA A 1 87 ? 16.018 15.656 10.340 1.00 60.91 87 ALA A C 1
ATOM 743 O O . ALA A 1 87 ? 17.147 16.138 10.318 1.00 60.91 87 ALA A O 1
ATOM 744 N N . ASN A 1 88 ? 15.622 14.816 11.309 1.00 70.62 88 ASN A N 1
ATOM 745 C CA . ASN A 1 88 ? 16.435 14.462 12.476 1.00 70.62 88 ASN A CA 1
ATOM 746 C C . ASN A 1 88 ? 16.626 12.946 12.691 1.00 70.62 88 ASN A C 1
ATOM 748 O O . ASN A 1 88 ? 17.181 12.551 13.719 1.00 70.62 88 ASN A O 1
ATOM 752 N N . TRP A 1 89 ? 16.153 12.078 11.789 1.00 84.06 89 TRP A N 1
ATOM 753 C CA . TRP A 1 89 ? 16.297 10.629 11.969 1.00 84.06 89 TRP A CA 1
ATOM 754 C C . TRP A 1 89 ? 17.675 10.138 11.534 1.00 84.06 89 TRP A C 1
ATOM 756 O O . TRP A 1 89 ? 18.198 10.508 10.486 1.00 84.06 89 TRP A O 1
ATOM 766 N N . THR A 1 90 ? 18.260 9.252 12.338 1.00 89.38 90 THR A N 1
ATOM 767 C CA . THR A 1 90 ? 19.440 8.496 11.918 1.00 89.38 90 THR A CA 1
ATOM 768 C C . THR A 1 90 ? 19.030 7.419 10.910 1.00 89.38 90 THR A C 1
ATOM 770 O O . THR A 1 90 ? 17.882 6.969 10.889 1.00 89.38 90 THR A O 1
ATOM 773 N N . ARG A 1 91 ? 19.984 6.939 10.102 1.00 89.38 91 ARG A N 1
ATOM 774 C CA . ARG A 1 91 ? 19.742 5.812 9.179 1.00 89.38 91 ARG A CA 1
ATOM 775 C C . ARG A 1 91 ? 19.257 4.558 9.915 1.00 89.38 91 ARG A C 1
ATOM 777 O O . ARG A 1 91 ? 18.431 3.830 9.379 1.00 89.38 91 ARG A O 1
ATOM 784 N N . ASP A 1 92 ? 19.722 4.340 11.143 1.00 90.81 92 ASP A N 1
ATOM 785 C CA . ASP A 1 92 ? 19.278 3.218 11.975 1.00 90.81 92 ASP A CA 1
ATOM 786 C C . ASP A 1 92 ? 17.810 3.359 12.387 1.00 90.81 92 ASP A C 1
ATOM 788 O O . ASP A 1 92 ? 17.067 2.385 12.288 1.00 90.81 92 ASP A O 1
ATOM 792 N N . LYS A 1 93 ? 17.359 4.571 12.750 1.00 88.38 93 LYS A N 1
ATOM 793 C CA . LYS A 1 93 ? 15.937 4.811 13.034 1.00 88.38 93 LYS A CA 1
ATOM 794 C C . LYS A 1 93 ? 15.085 4.609 11.782 1.00 88.38 93 LYS A C 1
ATOM 796 O O . LYS A 1 93 ? 14.070 3.938 11.863 1.00 88.38 93 LYS A O 1
ATOM 801 N N . ILE A 1 94 ? 15.517 5.089 10.610 1.00 91.25 94 ILE A N 1
ATOM 802 C CA . ILE A 1 94 ? 14.791 4.831 9.349 1.00 91.25 94 ILE A CA 1
ATOM 803 C C . ILE A 1 94 ? 14.643 3.325 9.091 1.00 91.25 94 ILE A C 1
ATOM 805 O O . ILE A 1 94 ? 13.569 2.868 8.715 1.00 91.25 94 ILE A O 1
ATOM 809 N N . ARG A 1 95 ? 15.700 2.539 9.309 1.00 92.00 95 ARG A N 1
ATOM 810 C CA . ARG A 1 95 ? 15.647 1.081 9.127 1.00 92.00 95 ARG A CA 1
ATOM 811 C C . ARG A 1 95 ? 14.678 0.417 10.087 1.00 92.00 95 ARG A C 1
ATOM 813 O O . ARG A 1 95 ? 13.905 -0.434 9.664 1.00 92.00 95 ARG A O 1
ATOM 820 N N . GLU A 1 96 ? 14.721 0.793 11.358 1.00 90.56 96 GLU A N 1
ATOM 821 C CA . GLU A 1 96 ? 13.792 0.290 12.368 1.00 90.56 96 GLU A CA 1
ATOM 822 C C . GLU A 1 96 ? 12.335 0.573 11.969 1.00 90.56 96 GLU A C 1
ATOM 824 O O . GLU A 1 96 ? 11.512 -0.341 11.946 1.00 90.56 96 GLU A O 1
ATOM 829 N N . GLU A 1 97 ? 12.051 1.800 11.535 1.00 89.50 97 GLU A N 1
ATOM 830 C CA . GLU A 1 97 ? 10.723 2.220 11.079 1.00 89.50 97 GLU A CA 1
ATOM 831 C C . GLU A 1 97 ? 10.299 1.512 9.790 1.00 89.50 97 GLU A C 1
ATOM 833 O O . GLU A 1 97 ? 9.146 1.118 9.645 1.00 89.50 97 GLU A O 1
ATOM 838 N N . ASN A 1 98 ? 11.229 1.253 8.869 1.00 94.25 98 ASN A N 1
ATOM 839 C CA . ASN A 1 98 ? 10.954 0.452 7.679 1.00 94.25 98 ASN A CA 1
ATOM 840 C C . ASN A 1 98 ? 10.565 -0.987 8.040 1.00 94.25 98 ASN A C 1
ATOM 842 O O . ASN A 1 98 ? 9.639 -1.536 7.441 1.00 94.25 98 ASN A O 1
ATOM 846 N N . LEU A 1 99 ? 11.237 -1.604 9.022 1.00 94.81 99 LEU A N 1
ATOM 847 C CA . LEU A 1 99 ? 10.860 -2.936 9.512 1.00 94.81 99 LEU A CA 1
ATOM 848 C C . LEU A 1 99 ? 9.459 -2.918 10.128 1.00 94.81 99 LEU A C 1
ATOM 850 O O . LEU A 1 99 ? 8.665 -3.823 9.854 1.00 94.81 99 LEU A O 1
ATOM 854 N N . HIS A 1 100 ? 9.149 -1.884 10.913 1.00 92.19 100 HIS A N 1
ATOM 855 C CA . HIS A 1 100 ? 7.818 -1.684 11.469 1.00 92.19 100 HIS A CA 1
ATOM 856 C C . HIS A 1 100 ? 6.760 -1.560 10.368 1.00 92.19 100 HIS A C 1
ATOM 858 O O . HIS A 1 100 ? 5.756 -2.276 10.383 1.00 92.19 100 HIS A O 1
ATOM 864 N N . GLN A 1 101 ? 6.989 -0.683 9.391 1.00 93.25 101 GLN A N 1
ATOM 865 C CA . GLN A 1 101 ? 6.056 -0.432 8.299 1.00 93.25 101 GLN A CA 1
ATOM 866 C C . GLN A 1 101 ? 5.799 -1.695 7.482 1.00 93.25 101 GLN A C 1
ATOM 868 O O . GLN A 1 101 ? 4.647 -2.044 7.230 1.00 93.25 101 GLN A O 1
ATOM 873 N N . MET A 1 102 ? 6.840 -2.465 7.162 1.00 96.25 102 MET A N 1
ATOM 874 C CA . MET A 1 102 ? 6.683 -3.762 6.500 1.00 96.25 102 MET A CA 1
ATOM 875 C C . MET A 1 102 ? 5.878 -4.758 7.345 1.00 96.25 102 MET A C 1
ATOM 877 O O . MET A 1 102 ? 4.997 -5.451 6.826 1.00 96.25 102 MET A O 1
ATOM 881 N N . TYR A 1 103 ? 6.100 -4.813 8.659 1.00 94.94 103 TYR A N 1
ATOM 882 C CA . TYR A 1 103 ? 5.290 -5.650 9.541 1.00 94.94 103 TYR A CA 1
ATOM 883 C C . TYR A 1 103 ? 3.814 -5.224 9.532 1.00 94.94 103 TYR A C 1
ATOM 885 O O . TYR A 1 103 ? 2.918 -6.042 9.301 1.00 94.94 103 TYR A O 1
ATOM 893 N N . THR A 1 104 ? 3.542 -3.941 9.753 1.00 93.94 104 THR A N 1
ATOM 894 C CA . THR A 1 104 ? 2.181 -3.411 9.879 1.00 93.94 104 THR A CA 1
ATOM 895 C C . THR A 1 104 ? 1.434 -3.451 8.546 1.00 93.94 104 THR A C 1
ATOM 897 O O . THR A 1 104 ? 0.262 -3.824 8.510 1.00 93.94 104 THR A O 1
ATOM 900 N N . MET A 1 105 ? 2.087 -3.137 7.431 1.00 94.31 105 MET A N 1
ATOM 901 C CA . MET A 1 105 ? 1.435 -2.978 6.129 1.00 94.31 105 MET A CA 1
ATOM 902 C C . MET A 1 105 ? 1.493 -4.227 5.242 1.00 94.31 105 MET A C 1
ATOM 904 O O . MET A 1 105 ? 0.718 -4.319 4.293 1.00 94.31 105 MET A O 1
ATOM 908 N N . VAL A 1 106 ? 2.332 -5.221 5.553 1.00 95.31 106 VAL A N 1
ATOM 909 C CA . VAL A 1 106 ? 2.396 -6.494 4.804 1.00 95.31 106 VAL A CA 1
ATOM 910 C C . VAL A 1 106 ? 2.062 -7.685 5.696 1.00 95.31 106 VAL A C 1
ATOM 912 O O . VAL A 1 106 ? 1.164 -8.467 5.381 1.00 95.31 106 VAL A O 1
ATOM 915 N N . VAL A 1 107 ? 2.741 -7.842 6.836 1.00 94.19 107 VAL A N 1
ATOM 916 C CA . VAL A 1 107 ? 2.570 -9.038 7.681 1.00 94.19 107 VAL A CA 1
ATOM 917 C C . VAL A 1 107 ? 1.205 -9.056 8.349 1.00 94.19 107 VAL A C 1
ATOM 919 O O . VAL A 1 107 ? 0.553 -10.104 8.387 1.00 94.19 107 VAL A O 1
ATOM 922 N N . ASP A 1 108 ? 0.748 -7.937 8.896 1.00 92.12 108 ASP A N 1
ATOM 923 C CA . ASP A 1 108 ? -0.512 -7.885 9.636 1.00 92.12 108 ASP A CA 1
ATOM 924 C C . ASP A 1 108 ? -1.749 -8.103 8.756 1.00 92.12 108 ASP A C 1
ATOM 926 O O . ASP A 1 108 ? -2.766 -8.605 9.219 1.00 92.12 108 ASP A O 1
ATOM 930 N N . LYS A 1 109 ? -1.644 -7.816 7.463 1.00 93.75 109 LYS A N 1
ATOM 931 C CA . LYS A 1 109 ? -2.772 -7.793 6.534 1.00 93.75 109 LYS A CA 1
ATOM 932 C C . LYS A 1 109 ? -3.078 -9.227 6.098 1.00 93.75 109 LYS A C 1
ATOM 934 O O . LYS A 1 109 ? -2.229 -9.894 5.498 1.00 93.75 109 LYS A O 1
ATOM 939 N N . LYS A 1 110 ? -4.234 -9.770 6.507 1.00 92.50 110 LYS A N 1
ATOM 940 C CA . LYS A 1 110 ? -4.523 -11.222 6.421 1.00 92.50 110 LYS A CA 1
ATOM 941 C C . LYS A 1 110 ? -5.432 -11.598 5.258 1.00 92.50 110 LYS A C 1
ATOM 943 O O . LYS A 1 110 ? -5.369 -12.734 4.786 1.00 92.50 110 LYS A O 1
ATOM 948 N N . SER A 1 111 ? -6.282 -10.680 4.816 1.00 95.12 111 SER A N 1
ATOM 949 C CA . SER A 1 111 ? -7.187 -10.876 3.685 1.00 95.12 111 SER A CA 1
ATOM 950 C C . SER A 1 111 ? -6.644 -10.251 2.397 1.00 95.12 111 SER A C 1
ATOM 952 O O . SER A 1 111 ? -5.864 -9.299 2.447 1.00 95.12 111 SER A O 1
ATOM 954 N N . ALA A 1 112 ? -7.097 -10.752 1.240 1.00 96.06 112 ALA A N 1
ATOM 955 C CA . ALA A 1 112 ? -6.846 -10.102 -0.047 1.00 96.06 112 ALA A CA 1
ATOM 956 C C . ALA A 1 112 ? -7.311 -8.638 -0.028 1.00 96.06 112 ALA A C 1
ATOM 958 O O . ALA A 1 112 ? -6.602 -7.767 -0.510 1.00 96.06 112 ALA A O 1
ATOM 959 N N . ARG A 1 113 ? -8.444 -8.353 0.625 1.00 95.81 113 ARG A N 1
ATOM 960 C CA . ARG A 1 113 ? -8.991 -7.000 0.746 1.00 95.81 113 ARG A CA 1
ATOM 961 C C . ARG A 1 113 ? -8.087 -6.030 1.486 1.00 95.81 113 ARG A C 1
ATOM 963 O O . ARG A 1 113 ? -7.893 -4.912 1.032 1.00 95.81 113 ARG A O 1
ATOM 970 N N . GLU A 1 114 ? -7.509 -6.462 2.599 1.00 96.44 114 GLU A N 1
ATOM 971 C CA . GLU A 1 114 ? -6.585 -5.632 3.371 1.00 96.44 114 GLU A CA 1
ATOM 972 C C . GLU A 1 114 ? -5.267 -5.372 2.628 1.00 96.44 114 GLU A C 1
ATOM 974 O O . GLU A 1 114 ? -4.716 -4.282 2.742 1.00 96.44 114 GLU A O 1
ATOM 979 N N . PHE A 1 115 ? -4.758 -6.363 1.887 1.00 97.06 115 PHE A N 1
ATOM 980 C CA . PHE A 1 115 ? -3.455 -6.280 1.219 1.00 97.06 115 PHE A CA 1
ATOM 981 C C . PHE A 1 115 ? -3.521 -5.631 -0.173 1.00 97.06 115 PHE A C 1
ATOM 983 O O . PHE A 1 115 ? -2.694 -4.779 -0.491 1.00 97.06 115 PHE A O 1
ATOM 990 N N . MET A 1 116 ? -4.506 -6.026 -0.985 1.00 96.38 116 MET A N 1
ATOM 991 C CA . MET A 1 116 ? -4.669 -5.641 -2.396 1.00 96.38 116 MET A CA 1
ATOM 992 C C . MET A 1 116 ? -5.692 -4.526 -2.619 1.00 96.38 116 MET A C 1
ATOM 994 O O . MET A 1 116 ? -5.679 -3.910 -3.677 1.00 96.38 116 MET A O 1
ATOM 998 N N . GLY A 1 117 ? -6.585 -4.290 -1.657 1.00 95.62 117 GLY A N 1
ATOM 999 C CA . GLY A 1 117 ? -7.708 -3.369 -1.809 1.00 95.62 117 GLY A CA 1
ATOM 1000 C C . GLY A 1 117 ? -9.024 -4.081 -2.112 1.00 95.62 117 GLY A C 1
ATOM 1001 O O . GLY A 1 117 ? -9.091 -5.306 -2.249 1.00 95.62 117 GLY A O 1
ATOM 1002 N N . GLY A 1 118 ? -10.107 -3.311 -2.155 1.00 93.06 118 GLY A N 1
ATOM 1003 C CA . GLY A 1 118 ? -11.458 -3.825 -2.373 1.00 93.06 118 GLY A CA 1
ATOM 1004 C C . GLY A 1 118 ? -11.762 -4.127 -3.846 1.00 93.06 118 GLY A C 1
ATOM 1005 O O . GLY A 1 118 ? -11.087 -3.609 -4.734 1.00 93.06 118 GLY A O 1
ATOM 1006 N N . PRO A 1 119 ? -12.803 -4.932 -4.127 1.00 90.50 119 PRO A N 1
ATOM 1007 C CA . PRO A 1 119 ? -13.220 -5.219 -5.496 1.00 90.50 119 PRO A CA 1
ATOM 1008 C C . PRO A 1 119 ? -13.526 -3.947 -6.301 1.00 90.50 119 PRO A C 1
ATOM 1010 O O . PRO A 1 119 ? -14.260 -3.068 -5.844 1.00 90.50 119 PRO A O 1
ATOM 1013 N N . TYR A 1 120 ? -13.011 -3.884 -7.529 1.00 90.25 120 TYR A N 1
ATOM 1014 C CA . TYR A 1 120 ? -13.313 -2.838 -8.503 1.00 90.25 120 TYR A CA 1
ATOM 1015 C C . TYR A 1 120 ? -14.001 -3.476 -9.712 1.00 90.25 120 TYR A C 1
ATOM 1017 O O . TYR A 1 120 ? -13.384 -4.247 -10.441 1.00 90.25 120 TYR A O 1
ATOM 1025 N N . THR A 1 121 ? -15.291 -3.196 -9.898 1.00 87.69 121 THR A N 1
ATOM 1026 C CA . THR A 1 121 ? -16.125 -3.842 -10.925 1.00 87.69 121 THR A CA 1
ATOM 1027 C C . THR A 1 121 ? -16.691 -2.807 -11.893 1.00 87.69 121 THR A C 1
ATOM 1029 O O . THR A 1 121 ? -16.551 -1.603 -11.687 1.00 87.69 121 THR A O 1
ATOM 1032 N N . THR A 1 122 ? -17.400 -3.256 -12.929 1.00 86.25 122 THR A N 1
ATOM 1033 C CA . THR A 1 122 ? -18.132 -2.370 -13.851 1.00 86.25 122 THR A CA 1
ATOM 1034 C C . THR A 1 122 ? -19.240 -1.557 -13.174 1.00 86.25 122 THR A C 1
ATOM 1036 O O . THR A 1 122 ? -19.694 -0.569 -13.744 1.00 86.25 122 THR A O 1
ATOM 1039 N N . ASN A 1 123 ? -19.649 -1.935 -11.958 1.00 85.00 123 ASN A N 1
ATOM 1040 C CA . ASN A 1 123 ? -20.586 -1.176 -11.129 1.00 85.00 123 ASN A CA 1
ATOM 1041 C C . ASN A 1 123 ? -19.884 -0.188 -10.180 1.00 85.00 123 ASN A C 1
ATOM 1043 O O . ASN A 1 123 ? -20.560 0.480 -9.399 1.00 85.00 123 ASN A O 1
ATOM 1047 N N . THR A 1 124 ? -18.549 -0.100 -10.195 1.00 85.88 124 THR A N 1
ATOM 1048 C CA . THR A 1 124 ? -17.807 0.846 -9.356 1.00 85.88 124 THR A CA 1
ATOM 1049 C C . THR A 1 124 ? -17.768 2.232 -10.002 1.00 85.88 124 THR A C 1
ATOM 1051 O O . THR A 1 124 ? -17.402 2.369 -11.167 1.00 85.88 124 THR A O 1
ATOM 1054 N N . ASN A 1 125 ? -18.083 3.282 -9.236 1.00 80.94 125 ASN A N 1
ATOM 1055 C CA . ASN A 1 125 ? -18.009 4.671 -9.694 1.00 80.94 125 ASN A CA 1
ATOM 1056 C C . ASN A 1 125 ? -17.232 5.534 -8.693 1.00 80.94 125 ASN A C 1
ATOM 1058 O O . ASN A 1 125 ? -17.624 5.676 -7.540 1.00 80.94 125 ASN A O 1
ATOM 1062 N N . ILE A 1 126 ? -16.139 6.146 -9.149 1.00 77.38 126 ILE A N 1
ATOM 1063 C CA . ILE A 1 126 ? -15.270 6.993 -8.316 1.00 77.38 126 ILE A CA 1
ATOM 1064 C C . ILE A 1 126 ? -15.672 8.476 -8.329 1.00 77.38 126 ILE A C 1
ATOM 1066 O O . ILE A 1 126 ? -15.105 9.264 -7.579 1.00 77.38 126 ILE A O 1
ATOM 1070 N N . THR A 1 127 ? -16.642 8.868 -9.157 1.00 71.69 127 THR A N 1
ATOM 1071 C CA . THR A 1 127 ? -17.085 10.266 -9.329 1.00 71.69 127 THR A CA 1
ATOM 1072 C C . THR A 1 127 ? -18.498 10.528 -8.805 1.00 71.69 127 THR A C 1
ATOM 1074 O O . THR A 1 127 ? -18.800 11.655 -8.434 1.00 71.69 127 THR A O 1
ATOM 1077 N N . ASP A 1 128 ? -19.348 9.502 -8.703 1.00 66.94 128 ASP A N 1
ATOM 1078 C CA . ASP A 1 128 ? -20.710 9.610 -8.167 1.00 66.94 128 ASP A CA 1
ATOM 1079 C C . ASP A 1 128 ? -21.043 8.401 -7.266 1.00 66.94 128 ASP A C 1
ATOM 1081 O O . ASP A 1 128 ? -21.510 7.368 -7.754 1.00 66.94 128 ASP A O 1
ATOM 1085 N N . PRO A 1 129 ? -20.778 8.500 -5.950 1.00 62.16 129 PRO A N 1
ATOM 1086 C CA . PRO A 1 129 ? -20.945 7.399 -4.998 1.00 62.16 129 PRO A CA 1
ATOM 1087 C C . PRO A 1 129 ? -22.394 7.217 -4.511 1.00 62.16 129 PRO A C 1
ATOM 1089 O O . PRO A 1 129 ? -22.665 6.301 -3.740 1.00 62.16 129 PRO A O 1
ATOM 1092 N N . GLN A 1 130 ? -23.333 8.100 -4.883 1.00 65.12 130 GLN A N 1
ATOM 1093 C CA . GLN A 1 130 ? -24.672 8.132 -4.269 1.00 65.12 130 GLN A CA 1
ATOM 1094 C C . GLN A 1 130 ? -25.705 7.248 -4.981 1.00 65.12 130 GLN A C 1
ATOM 1096 O O . GLN A 1 130 ? -26.855 7.157 -4.542 1.00 65.12 130 GLN A O 1
ATOM 1101 N N . GLN A 1 131 ? -25.317 6.571 -6.061 1.00 67.62 131 GLN A N 1
ATOM 1102 C CA . GLN A 1 131 ? -26.209 5.683 -6.797 1.00 67.62 131 GLN A CA 1
ATOM 1103 C C . GLN A 1 131 ? -26.406 4.346 -6.049 1.00 67.62 131 GLN A C 1
ATOM 1105 O O . GLN A 1 131 ? -25.431 3.684 -5.689 1.00 67.62 131 GLN A O 1
ATOM 1110 N N . PRO A 1 132 ? -27.654 3.898 -5.804 1.00 67.75 132 PRO A N 1
ATOM 1111 C CA . PRO A 1 132 ? -27.904 2.619 -5.144 1.00 67.75 132 PRO A CA 1
ATOM 1112 C C . PRO A 1 132 ? -27.273 1.444 -5.903 1.00 67.75 132 PRO A C 1
ATOM 1114 O O . PRO A 1 132 ? -27.507 1.277 -7.096 1.00 67.75 132 PRO A O 1
ATOM 1117 N N . GLY A 1 133 ? -26.513 0.602 -5.198 1.00 68.75 133 GLY A N 1
ATOM 1118 C CA . GLY A 1 133 ? -25.851 -0.570 -5.787 1.00 68.75 133 GLY A CA 1
ATOM 1119 C C . GLY A 1 133 ? -24.495 -0.285 -6.443 1.00 68.75 133 GLY A C 1
ATOM 1120 O O . GLY A 1 133 ? -23.884 -1.216 -6.962 1.00 68.75 133 GLY A O 1
ATOM 1121 N N . VAL A 1 134 ? -24.013 0.958 -6.386 1.00 74.12 134 VAL A N 1
ATOM 1122 C CA . VAL A 1 134 ? -22.680 1.352 -6.851 1.00 74.12 134 VAL A CA 1
ATOM 1123 C C . VAL A 1 134 ? -21.676 1.252 -5.704 1.00 74.12 134 VAL A C 1
ATOM 1125 O O . VAL A 1 134 ? -21.918 1.747 -4.603 1.00 74.12 134 VAL A O 1
ATOM 1128 N N . SER A 1 135 ? -20.549 0.587 -5.953 1.00 82.00 135 SER A N 1
ATOM 1129 C CA . SER A 1 135 ? -19.393 0.577 -5.051 1.00 82.00 135 SER A CA 1
ATOM 1130 C C . SER A 1 135 ? -18.417 1.701 -5.400 1.00 82.00 135 SER A C 1
ATOM 1132 O O . SER A 1 135 ? -18.434 2.238 -6.505 1.00 82.00 135 SER A O 1
ATOM 1134 N N . VAL A 1 136 ? -17.521 2.032 -4.472 1.00 87.31 136 VAL A N 1
ATOM 1135 C CA . VAL A 1 136 ? -16.348 2.880 -4.735 1.00 87.31 136 VAL A CA 1
ATOM 1136 C C . VAL A 1 136 ? -15.070 2.053 -4.628 1.00 87.31 136 VAL A C 1
ATOM 1138 O O . VAL A 1 136 ? -15.087 0.958 -4.063 1.00 87.31 136 VAL A O 1
ATOM 1141 N N . GLY A 1 137 ? -13.965 2.568 -5.170 1.00 88.19 137 GLY A N 1
ATOM 1142 C CA . GLY A 1 137 ? -12.654 1.936 -5.011 1.00 88.19 137 GLY A CA 1
ATOM 1143 C C . GLY A 1 137 ? -12.201 1.914 -3.548 1.00 88.19 137 GLY A C 1
ATOM 1144 O O . GLY A 1 137 ? -12.628 2.738 -2.740 1.00 88.19 137 GLY A O 1
ATOM 1145 N N . GLU A 1 138 ? -11.330 0.973 -3.203 1.00 92.75 138 GLU A N 1
ATOM 1146 C CA . GLU A 1 138 ? -10.707 0.850 -1.882 1.00 92.75 138 GLU A CA 1
ATOM 1147 C C . GLU A 1 138 ? -9.270 0.371 -2.098 1.00 92.75 138 GLU A C 1
ATOM 1149 O O . GLU A 1 138 ? -9.072 -0.662 -2.734 1.00 92.75 138 GLU A O 1
ATOM 1154 N N . SER A 1 139 ? -8.290 1.127 -1.605 1.00 92.25 139 SER A N 1
ATOM 1155 C CA . SER A 1 139 ? -6.863 0.822 -1.765 1.00 92.25 139 SER A CA 1
ATOM 1156 C C . SER A 1 139 ? -6.389 -0.217 -0.744 1.00 92.25 139 SER A C 1
ATOM 1158 O O . SER A 1 139 ? -6.909 -0.289 0.374 1.00 92.25 139 SER A O 1
ATOM 1160 N N . GLY A 1 140 ? -5.414 -1.036 -1.141 1.00 95.19 140 GLY A N 1
ATOM 1161 C CA . GLY A 1 140 ? -4.768 -2.020 -0.276 1.00 95.19 140 GLY A CA 1
ATOM 1162 C C . GLY A 1 140 ? -3.569 -1.452 0.475 1.00 95.19 140 GLY A C 1
ATOM 1163 O O . GLY A 1 140 ? -2.935 -0.489 0.055 1.00 95.19 140 GLY A O 1
ATOM 1164 N N . SER A 1 141 ? -3.181 -2.097 1.571 1.00 95.50 141 SER A N 1
ATOM 1165 C CA . SER A 1 141 ? -2.018 -1.673 2.356 1.00 95.50 141 SER A CA 1
ATOM 1166 C C . SER A 1 141 ? -0.697 -1.714 1.579 1.00 95.50 141 SER A C 1
ATOM 1168 O O . SER A 1 141 ? 0.199 -0.919 1.860 1.00 95.50 141 SER A O 1
ATOM 1170 N N . CYS A 1 142 ? -0.554 -2.634 0.617 1.00 95.94 142 CYS A N 1
ATOM 1171 C CA . CYS A 1 142 ? 0.658 -2.727 -0.193 1.00 95.94 142 CYS A CA 1
ATOM 1172 C C . CYS A 1 142 ? 0.804 -1.517 -1.126 1.00 95.94 142 CYS A C 1
ATOM 1174 O O . CYS A 1 142 ? 1.924 -1.062 -1.352 1.00 95.94 142 CYS A O 1
ATOM 1176 N N . GLU A 1 143 ? -0.316 -0.979 -1.621 1.00 95.25 143 GLU A N 1
ATOM 1177 C CA . GLU A 1 143 ? -0.351 0.241 -2.436 1.00 95.25 143 GLU A CA 1
ATOM 1178 C C . GLU A 1 143 ? 0.095 1.458 -1.608 1.00 95.25 143 GLU A C 1
ATOM 1180 O O . GLU A 1 143 ? 0.933 2.232 -2.064 1.00 95.25 143 GLU A O 1
ATOM 1185 N N . SER A 1 144 ? -0.311 1.555 -0.333 1.00 91.94 144 SER A N 1
ATOM 1186 C CA . SER A 1 144 ? 0.180 2.614 0.563 1.00 91.94 144 SER A CA 1
ATOM 1187 C C . SER A 1 144 ? 1.706 2.606 0.735 1.00 91.94 144 SER A C 1
ATOM 1189 O O . SER A 1 144 ? 2.326 3.667 0.751 1.00 91.94 144 SER A O 1
ATOM 1191 N N . VAL A 1 145 ? 2.341 1.435 0.895 1.00 91.38 145 VAL A N 1
ATOM 1192 C CA . VAL A 1 145 ? 3.813 1.339 1.039 1.00 91.38 145 VAL A CA 1
ATOM 1193 C C . VAL A 1 145 ? 4.511 1.655 -0.284 1.00 91.38 145 VAL A C 1
ATOM 1195 O O . VAL A 1 145 ? 5.522 2.354 -0.296 1.00 91.38 145 VAL A O 1
ATOM 1198 N N . HIS A 1 146 ? 3.943 1.189 -1.395 1.00 95.81 146 HIS A N 1
ATOM 1199 C CA . HIS A 1 146 ? 4.369 1.525 -2.753 1.00 95.81 146 HIS A CA 1
ATOM 1200 C C . HIS A 1 146 ? 4.419 3.045 -2.983 1.00 95.81 146 HIS A C 1
ATOM 1202 O O . HIS A 1 146 ? 5.433 3.568 -3.453 1.00 95.81 146 HIS A O 1
ATOM 1208 N N . ASP A 1 147 ? 3.382 3.773 -2.563 1.00 93.56 147 ASP A N 1
ATOM 1209 C CA . ASP A 1 147 ? 3.268 5.213 -2.806 1.00 93.56 147 ASP A CA 1
ATOM 1210 C C . ASP A 1 147 ? 4.364 6.042 -2.115 1.00 93.56 147 ASP A C 1
ATOM 1212 O O . ASP A 1 147 ? 4.730 7.113 -2.605 1.00 93.56 147 ASP A O 1
ATOM 1216 N N . HIS A 1 148 ? 4.943 5.549 -1.013 1.00 91.56 148 HIS A N 1
ATOM 1217 C CA . HIS A 1 148 ? 6.066 6.222 -0.351 1.00 91.56 148 HIS A CA 1
ATOM 1218 C C . HIS A 1 148 ? 7.311 6.265 -1.243 1.00 91.56 148 HIS A C 1
ATOM 1220 O O . HIS A 1 148 ? 8.010 7.277 -1.269 1.00 91.56 148 HIS A O 1
ATOM 1226 N N . ALA A 1 149 ? 7.584 5.195 -1.995 1.00 94.62 149 ALA A N 1
ATOM 1227 C CA . ALA A 1 149 ? 8.717 5.150 -2.916 1.00 94.62 149 ALA A CA 1
ATOM 1228 C C . ALA A 1 149 ? 8.502 6.073 -4.119 1.00 94.62 149 ALA A C 1
ATOM 1230 O O . ALA A 1 149 ? 9.430 6.763 -4.543 1.00 94.62 149 ALA A O 1
ATOM 1231 N N . HIS A 1 150 ? 7.275 6.105 -4.644 1.00 95.31 150 HIS A N 1
ATOM 1232 C CA . HIS A 1 150 ? 6.882 7.031 -5.701 1.00 95.31 150 HIS A CA 1
ATOM 1233 C C . HIS A 1 150 ? 7.097 8.487 -5.275 1.00 95.31 150 HIS A C 1
ATOM 1235 O O . HIS A 1 150 ? 7.784 9.232 -5.976 1.00 95.31 150 HIS A O 1
ATOM 1241 N N . GLU A 1 151 ? 6.590 8.864 -4.097 1.00 90.50 151 GLU A N 1
ATOM 1242 C CA . GLU A 1 151 ? 6.752 10.215 -3.554 1.00 90.50 151 GLU A CA 1
ATOM 1243 C C . GLU A 1 151 ? 8.213 10.580 -3.315 1.00 90.50 151 GLU A C 1
ATOM 1245 O O . GLU A 1 151 ? 8.649 11.665 -3.686 1.00 90.50 151 GLU A O 1
ATOM 1250 N N . TRP A 1 152 ? 8.975 9.663 -2.720 1.00 92.44 152 TRP A N 1
ATOM 1251 C CA . TRP A 1 152 ? 10.367 9.907 -2.366 1.00 92.44 152 TRP A CA 1
ATOM 1252 C C . TRP A 1 152 ? 11.258 10.088 -3.596 1.00 92.44 152 TRP A C 1
ATOM 1254 O O . TRP A 1 152 ? 12.155 10.924 -3.591 1.00 92.44 152 TRP A O 1
ATOM 1264 N N . VAL A 1 153 ? 11.031 9.335 -4.674 1.00 94.31 153 VAL A N 1
ATOM 1265 C CA . VAL A 1 153 ? 11.820 9.524 -5.901 1.00 94.31 153 VAL A CA 1
ATOM 1266 C C . VAL A 1 153 ? 11.356 10.757 -6.688 1.00 94.31 153 VAL A C 1
ATOM 1268 O O . VAL A 1 153 ? 12.187 11.413 -7.323 1.00 94.31 153 VAL A O 1
ATOM 1271 N N . GLY A 1 154 ? 10.057 11.071 -6.647 1.00 92.38 154 GLY A N 1
ATOM 1272 C CA . GLY A 1 154 ? 9.456 12.221 -7.321 1.00 92.38 154 GLY A CA 1
ATOM 1273 C C . GLY A 1 154 ? 10.032 13.569 -6.881 1.00 92.38 154 GLY A C 1
ATOM 1274 O O . GLY A 1 154 ? 10.610 13.716 -5.808 1.00 92.38 154 GLY A O 1
ATOM 1275 N N . LEU A 1 155 ? 9.889 14.578 -7.737 1.00 89.25 155 LEU A N 1
ATOM 1276 C CA . LEU A 1 155 ? 10.427 15.928 -7.543 1.00 89.25 155 LEU A CA 1
ATOM 1277 C C . LEU A 1 155 ? 9.562 16.813 -6.626 1.00 89.25 155 LEU A C 1
ATOM 1279 O O . LEU A 1 155 ? 9.233 17.952 -6.968 1.00 89.25 155 LEU A O 1
ATOM 1283 N N . SER A 1 156 ? 9.191 16.305 -5.452 1.00 80.69 156 SER A N 1
ATOM 1284 C CA . SER A 1 156 ? 8.269 16.996 -4.550 1.00 80.69 156 SER A CA 1
ATOM 1285 C C . SER A 1 156 ? 8.885 18.323 -4.102 1.00 80.69 156 SER A C 1
ATOM 1287 O O . SER A 1 156 ? 10.053 18.390 -3.728 1.00 80.69 156 SER A O 1
ATOM 1289 N N . GLY A 1 157 ? 8.123 19.415 -4.211 1.00 76.69 157 GLY A N 1
ATOM 1290 C CA . GLY A 1 157 ? 8.606 20.766 -3.897 1.00 76.69 157 GLY A CA 1
ATOM 1291 C C . GLY A 1 157 ? 9.476 21.433 -4.974 1.00 76.69 157 GLY A C 1
ATOM 1292 O O . GLY A 1 157 ? 9.864 22.587 -4.793 1.00 76.69 157 GLY A O 1
ATOM 1293 N N . ASN A 1 158 ? 9.751 20.778 -6.106 1.00 83.44 158 ASN A N 1
ATOM 1294 C CA . ASN A 1 158 ? 10.481 21.393 -7.212 1.00 83.44 158 ASN A CA 1
ATOM 1295 C C . ASN A 1 158 ? 9.550 22.253 -8.085 1.00 83.44 158 ASN A C 1
ATOM 1297 O O . ASN A 1 158 ? 8.625 21.752 -8.718 1.00 83.44 158 ASN A O 1
ATOM 1301 N N . THR A 1 159 ? 9.813 23.559 -8.165 1.00 82.06 159 THR A N 1
ATOM 1302 C CA . THR A 1 159 ? 8.982 24.494 -8.942 1.00 82.06 159 THR A CA 1
ATOM 1303 C C . THR A 1 159 ? 9.060 24.293 -10.454 1.00 82.06 159 THR A C 1
ATOM 1305 O O . THR A 1 159 ? 8.124 24.674 -11.152 1.00 82.06 159 THR A O 1
ATOM 1308 N N . ASP A 1 160 ? 10.149 23.706 -10.960 1.00 85.12 160 ASP A N 1
ATOM 1309 C CA . ASP A 1 160 ? 10.320 23.407 -12.389 1.00 85.12 160 ASP A CA 1
ATOM 1310 C C . ASP A 1 160 ? 9.591 22.113 -12.798 1.00 85.12 160 ASP A C 1
ATOM 1312 O O . ASP A 1 160 ? 9.387 21.868 -13.987 1.00 85.12 160 ASP A O 1
ATOM 1316 N N . HIS A 1 161 ? 9.180 21.310 -11.812 1.00 86.06 161 HIS A N 1
ATOM 1317 C CA . HIS A 1 161 ? 8.482 20.032 -11.961 1.00 86.06 161 HIS A CA 1
ATOM 1318 C C . HIS A 1 161 ? 7.283 19.963 -10.994 1.00 86.06 161 HIS A C 1
ATOM 1320 O O . HIS A 1 161 ? 7.291 19.210 -10.013 1.00 86.06 161 HIS A O 1
ATOM 1326 N N . PRO A 1 162 ? 6.263 20.815 -11.218 1.00 79.50 162 PRO A N 1
ATOM 1327 C CA . PRO A 1 162 ? 5.177 21.037 -10.265 1.00 79.50 162 PRO A CA 1
ATOM 1328 C C . PRO A 1 162 ? 4.239 19.833 -10.097 1.00 79.50 162 PRO A C 1
ATOM 1330 O O . PRO A 1 162 ? 3.496 19.789 -9.113 1.00 79.50 162 PRO A O 1
ATOM 1333 N N . ASP A 1 163 ? 4.277 18.865 -11.018 1.00 80.31 163 ASP A N 1
ATOM 1334 C CA . ASP A 1 163 ? 3.451 17.657 -10.968 1.00 80.31 163 ASP A CA 1
ATOM 1335 C C . ASP A 1 163 ? 4.139 16.519 -10.202 1.00 80.31 163 ASP A C 1
ATOM 1337 O O . ASP A 1 163 ? 3.568 15.434 -10.107 1.00 80.31 163 ASP A O 1
ATOM 1341 N N . ASN A 1 164 ? 5.327 16.761 -9.624 1.00 87.00 164 ASN A N 1
ATOM 1342 C CA . ASN A 1 164 ? 6.135 15.753 -8.934 1.00 87.00 164 ASN A CA 1
ATOM 1343 C C . ASN A 1 164 ? 6.699 14.687 -9.895 1.00 87.00 164 ASN A C 1
ATOM 1345 O O . ASN A 1 164 ? 6.769 13.502 -9.569 1.00 87.00 164 ASN A O 1
ATOM 1349 N N . GLU A 1 165 ? 7.084 15.096 -11.103 1.00 90.19 165 GLU A N 1
ATOM 1350 C CA . GLU A 1 165 ? 7.614 14.199 -12.132 1.00 90.19 165 GLU A CA 1
ATOM 1351 C C . GLU A 1 165 ? 8.927 13.504 -11.711 1.00 90.19 165 GLU A C 1
ATOM 1353 O O . GLU A 1 165 ? 9.636 13.957 -10.822 1.00 90.19 165 GLU A O 1
ATOM 1358 N N . ASP A 1 166 ? 9.335 12.392 -12.319 1.00 92.38 166 ASP A N 1
ATOM 1359 C CA . ASP A 1 166 ? 8.491 11.462 -13.077 1.00 92.38 166 ASP A CA 1
ATOM 1360 C C . ASP A 1 166 ? 7.778 10.494 -12.110 1.00 92.38 166 ASP A C 1
ATOM 1362 O O . ASP A 1 166 ? 6.561 10.338 -12.175 1.00 92.38 166 ASP A O 1
ATOM 1366 N N . MET A 1 167 ? 8.519 9.883 -11.175 1.00 94.81 167 MET A N 1
ATOM 1367 C CA . MET A 1 167 ? 8.016 8.843 -10.261 1.00 94.81 167 MET A CA 1
ATOM 1368 C C . MET A 1 167 ? 6.862 9.293 -9.361 1.00 94.81 167 MET A C 1
ATOM 1370 O O . MET A 1 167 ? 6.044 8.466 -8.984 1.00 94.81 167 MET A O 1
ATOM 1374 N N . GLY A 1 168 ? 6.742 10.571 -9.028 1.00 92.06 168 GLY A N 1
ATOM 1375 C CA . GLY A 1 168 ? 5.778 11.043 -8.039 1.00 92.06 168 GLY A CA 1
ATOM 1376 C C . GLY A 1 168 ? 4.338 11.232 -8.529 1.00 92.06 168 GLY A C 1
ATOM 1377 O O . GLY A 1 168 ? 3.507 11.736 -7.771 1.00 92.06 168 GLY A O 1
ATOM 1378 N N . VAL A 1 169 ? 4.041 10.851 -9.776 1.00 90.44 169 VAL A N 1
ATOM 1379 C CA . VAL A 1 169 ? 2.708 10.920 -10.394 1.00 90.44 169 VAL A CA 1
ATOM 1380 C C . VAL A 1 169 ? 2.549 9.820 -11.447 1.00 90.44 169 VAL A C 1
ATOM 1382 O O . VAL A 1 169 ? 3.424 9.606 -12.291 1.00 90.44 169 VAL A O 1
ATOM 1385 N N . PHE A 1 170 ? 1.413 9.114 -11.447 1.00 90.88 170 PHE A N 1
ATOM 1386 C CA . PHE A 1 170 ? 1.259 7.908 -12.279 1.00 90.88 170 PHE A CA 1
ATOM 1387 C C . PHE A 1 170 ? 1.384 8.155 -13.787 1.00 90.88 170 PHE A C 1
ATOM 1389 O O . PHE A 1 170 ? 1.907 7.302 -14.500 1.00 90.88 170 PHE A O 1
ATOM 1396 N N . THR A 1 171 ? 0.965 9.323 -14.281 1.00 89.06 171 THR A N 1
ATOM 1397 C CA . THR A 1 171 ? 1.037 9.646 -15.719 1.00 89.06 171 THR A CA 1
ATOM 1398 C C . THR A 1 171 ? 2.470 9.710 -16.256 1.00 89.06 171 THR A C 1
ATOM 1400 O O . THR A 1 171 ? 2.689 9.492 -17.451 1.00 89.06 171 THR A O 1
ATOM 1403 N N . TYR A 1 172 ? 3.459 9.972 -15.399 1.00 91.56 172 TYR A N 1
ATOM 1404 C CA . TYR A 1 172 ? 4.856 10.104 -15.813 1.00 91.56 172 TYR A CA 1
ATOM 1405 C C . TYR A 1 172 ? 5.771 9.023 -15.245 1.00 91.56 172 TYR A C 1
ATOM 1407 O O . TYR A 1 172 ? 6.824 8.785 -15.829 1.00 91.56 172 TYR A O 1
ATOM 1415 N N . ALA A 1 173 ? 5.364 8.316 -14.187 1.00 95.06 173 ALA A N 1
ATOM 1416 C CA . ALA A 1 173 ? 6.226 7.389 -13.456 1.00 95.06 173 ALA A CA 1
ATOM 1417 C C . ALA A 1 173 ? 6.938 6.359 -14.347 1.00 95.06 173 ALA A C 1
ATOM 1419 O O . ALA A 1 173 ? 8.141 6.155 -14.209 1.00 95.06 173 ALA A O 1
ATOM 1420 N N . GLY A 1 174 ? 6.241 5.787 -15.334 1.00 95.12 174 GLY A N 1
ATOM 1421 C CA . GLY A 1 174 ? 6.819 4.807 -16.264 1.00 95.12 174 GLY A CA 1
ATOM 1422 C C . GLY A 1 174 ? 7.939 5.333 -17.180 1.00 95.12 174 GLY A C 1
ATOM 1423 O O . GLY A 1 174 ? 8.556 4.533 -17.887 1.00 95.12 174 GLY A O 1
ATOM 1424 N N . ARG A 1 175 ? 8.207 6.650 -17.193 1.00 93.94 175 ARG A N 1
ATOM 1425 C CA . ARG A 1 175 ? 9.341 7.271 -17.904 1.00 93.94 175 ARG A CA 1
ATOM 1426 C C . ARG A 1 175 ? 10.672 7.047 -17.192 1.00 93.94 175 ARG A C 1
ATOM 1428 O O . ARG A 1 175 ? 11.706 7.065 -17.854 1.00 93.94 175 ARG A O 1
ATOM 1435 N N . ASP A 1 176 ? 10.655 6.842 -15.876 1.00 95.94 176 ASP A N 1
ATOM 1436 C CA . ASP A 1 176 ? 11.852 6.539 -15.098 1.00 95.94 176 ASP A CA 1
ATOM 1437 C C . ASP A 1 176 ? 12.111 5.019 -15.098 1.00 95.94 176 ASP A C 1
ATOM 1439 O O . ASP A 1 176 ? 11.279 4.267 -14.593 1.00 95.94 176 ASP A O 1
ATOM 1443 N N . PRO A 1 177 ? 13.263 4.520 -15.586 1.00 95.81 177 PRO A N 1
ATOM 1444 C CA . PRO A 1 177 ? 13.589 3.091 -15.543 1.00 95.81 177 PRO A CA 1
ATOM 1445 C C . PRO A 1 177 ? 13.557 2.461 -14.137 1.00 95.81 177 PRO A C 1
ATOM 1447 O O . PRO A 1 177 ? 13.347 1.252 -14.014 1.00 95.81 177 PRO A O 1
ATOM 1450 N N . LEU A 1 178 ? 13.735 3.252 -13.071 1.00 97.06 178 LEU A N 1
ATOM 1451 C CA . LEU A 1 178 ? 13.611 2.784 -11.686 1.00 97.06 178 LEU A CA 1
ATOM 1452 C C . LEU A 1 178 ? 12.188 2.301 -11.359 1.00 97.06 178 LEU A C 1
ATOM 1454 O O . LEU A 1 178 ? 12.043 1.407 -10.526 1.00 97.06 178 LEU A O 1
ATOM 1458 N N . PHE A 1 179 ? 11.161 2.816 -12.044 1.00 98.06 179 PHE A N 1
ATOM 1459 C CA . PHE A 1 179 ? 9.762 2.401 -11.899 1.00 98.06 179 PHE A CA 1
ATOM 1460 C C . PHE A 1 179 ? 9.596 0.882 -11.995 1.00 98.06 179 PHE A C 1
ATOM 1462 O O . PHE A 1 179 ? 8.997 0.259 -11.122 1.00 98.06 179 PHE A O 1
ATOM 1469 N N . TYR A 1 180 ? 10.183 0.263 -13.021 1.00 98.31 180 TYR A N 1
ATOM 1470 C CA . TYR A 1 180 ? 10.040 -1.173 -13.263 1.00 98.31 180 TYR A CA 1
ATOM 1471 C C . TYR A 1 180 ? 10.747 -2.003 -12.189 1.00 98.31 180 TYR A C 1
ATOM 1473 O O . TYR A 1 180 ? 10.250 -3.053 -11.792 1.00 98.31 180 TYR A O 1
ATOM 1481 N N . SER A 1 181 ? 11.869 -1.505 -11.662 1.00 98.06 181 SER A N 1
ATOM 1482 C CA . SER A 1 181 ? 12.592 -2.148 -10.564 1.00 98.06 181 SER A CA 1
ATOM 1483 C C . SER A 1 181 ? 11.864 -1.999 -9.222 1.00 98.06 181 SER A C 1
ATOM 1485 O O . SER A 1 181 ? 11.816 -2.949 -8.440 1.00 98.06 181 SER A O 1
ATOM 1487 N N . HIS A 1 182 ? 11.229 -0.850 -8.974 1.00 98.56 182 HIS A N 1
ATOM 1488 C CA . HIS A 1 182 ? 10.329 -0.649 -7.839 1.00 98.56 182 HIS A CA 1
ATOM 1489 C C . HIS A 1 182 ? 9.134 -1.618 -7.891 1.00 98.56 182 HIS A C 1
ATOM 1491 O O . HIS A 1 182 ? 8.913 -2.379 -6.948 1.00 98.56 182 HIS A O 1
ATOM 1497 N N . HIS A 1 183 ? 8.420 -1.660 -9.020 1.00 98.62 183 HIS A N 1
ATOM 1498 C CA . HIS A 1 183 ? 7.248 -2.522 -9.218 1.00 98.62 183 HIS A CA 1
ATOM 1499 C C . HIS A 1 183 ? 7.587 -4.017 -9.241 1.00 98.62 183 HIS A C 1
ATOM 1501 O O . HIS A 1 183 ? 6.781 -4.829 -8.792 1.00 98.62 183 HIS A O 1
ATOM 1507 N N . ALA A 1 184 ? 8.794 -4.401 -9.669 1.00 98.50 184 ALA A N 1
ATOM 1508 C CA . ALA A 1 184 ? 9.270 -5.776 -9.522 1.00 98.50 184 ALA A CA 1
ATOM 1509 C C . ALA A 1 184 ? 9.381 -6.196 -8.044 1.00 98.50 184 ALA A C 1
ATOM 1511 O O . ALA A 1 184 ? 9.121 -7.356 -7.726 1.00 98.50 184 ALA A O 1
ATOM 1512 N N . ASN A 1 185 ? 9.713 -5.276 -7.127 1.00 98.62 185 ASN A N 1
ATOM 1513 C CA . ASN A 1 185 ? 9.699 -5.590 -5.696 1.00 98.62 185 ASN A CA 1
ATOM 1514 C C . ASN A 1 185 ? 8.271 -5.675 -5.138 1.00 98.62 185 ASN A C 1
ATOM 1516 O O . ASN A 1 185 ? 8.000 -6.514 -4.287 1.00 98.62 185 ASN A O 1
ATOM 1520 N N . ILE A 1 186 ? 7.333 -4.871 -5.644 1.00 98.38 186 ILE A N 1
ATOM 1521 C CA . ILE A 1 186 ? 5.912 -4.986 -5.275 1.00 98.38 186 ILE A CA 1
ATOM 1522 C C . ILE A 1 186 ? 5.335 -6.346 -5.703 1.00 98.38 186 ILE A C 1
ATOM 1524 O O . ILE A 1 186 ? 4.695 -7.026 -4.899 1.00 98.38 186 ILE A O 1
ATOM 1528 N N . ASP A 1 187 ? 5.629 -6.805 -6.924 1.00 98.25 187 ASP A N 1
ATOM 1529 C CA . ASP A 1 187 ? 5.235 -8.144 -7.393 1.00 98.25 187 ASP A CA 1
ATOM 1530 C C . ASP A 1 187 ? 5.898 -9.263 -6.562 1.00 98.25 187 ASP A C 1
ATOM 1532 O O . ASP A 1 187 ? 5.247 -10.231 -6.146 1.00 98.25 187 ASP A O 1
ATOM 1536 N N . ARG A 1 188 ? 7.175 -9.090 -6.188 1.00 97.94 188 ARG A N 1
ATOM 1537 C CA . ARG A 1 188 ? 7.848 -9.973 -5.223 1.00 97.94 188 ARG A CA 1
ATOM 1538 C C . ARG A 1 188 ? 7.102 -10.022 -3.887 1.00 97.94 188 ARG A C 1
ATOM 1540 O O . ARG A 1 188 ? 6.856 -11.119 -3.381 1.00 97.94 188 ARG A O 1
ATOM 1547 N N . LEU A 1 189 ? 6.735 -8.876 -3.312 1.00 98.06 189 LEU A N 1
ATOM 1548 C CA . LEU A 1 189 ? 6.052 -8.806 -2.016 1.00 98.06 189 LEU A CA 1
ATOM 1549 C C . LEU A 1 189 ? 4.696 -9.510 -2.037 1.00 98.06 189 LEU A C 1
ATOM 1551 O O . LEU A 1 189 ? 4.335 -10.136 -1.042 1.00 98.06 189 LEU A O 1
ATOM 1555 N N . TRP A 1 190 ? 3.983 -9.511 -3.164 1.00 97.81 190 TRP A N 1
ATOM 1556 C CA . TRP A 1 190 ? 2.775 -10.322 -3.316 1.00 97.81 190 TRP A CA 1
ATOM 1557 C C . TRP A 1 190 ? 3.069 -11.826 -3.168 1.00 97.81 190 TRP A C 1
ATOM 1559 O O . TRP A 1 190 ? 2.380 -12.530 -2.421 1.00 97.81 190 TRP A O 1
ATOM 1569 N N . ASN A 1 191 ? 4.131 -12.329 -3.805 1.00 96.31 191 ASN A N 1
ATOM 1570 C CA . ASN A 1 191 ? 4.559 -13.722 -3.640 1.00 96.31 191 ASN A CA 1
ATOM 1571 C C . ASN A 1 191 ? 4.958 -14.031 -2.184 1.00 96.31 191 ASN A C 1
ATOM 1573 O O . ASN A 1 191 ? 4.561 -15.069 -1.646 1.00 96.31 191 ASN A O 1
ATOM 1577 N N . VAL A 1 192 ? 5.689 -13.122 -1.528 1.00 97.06 192 VAL A N 1
ATOM 1578 C CA . VAL A 1 192 ? 6.084 -13.276 -0.118 1.00 97.06 192 VAL A CA 1
ATOM 1579 C C . VAL A 1 192 ? 4.858 -13.283 0.797 1.00 97.06 192 VAL A C 1
ATOM 1581 O O . VAL A 1 192 ? 4.733 -14.180 1.630 1.00 97.06 192 VAL A O 1
ATOM 1584 N N . TRP A 1 193 ? 3.916 -12.354 0.612 1.00 97.31 193 TRP A N 1
ATOM 1585 C CA . TRP A 1 193 ? 2.687 -12.241 1.404 1.00 97.31 193 TRP A CA 1
ATOM 1586 C C . TRP A 1 193 ? 1.880 -13.544 1.403 1.00 97.31 193 TRP A C 1
ATOM 1588 O O . TRP A 1 193 ? 1.480 -14.024 2.465 1.00 97.31 193 TRP A O 1
ATOM 1598 N N . LYS A 1 194 ? 1.718 -14.187 0.238 1.00 95.81 194 LYS A N 1
ATOM 1599 C CA . LYS A 1 194 ? 1.040 -15.493 0.122 1.00 95.81 194 LYS A CA 1
ATOM 1600 C C . LYS A 1 194 ? 1.761 -16.630 0.843 1.00 95.81 194 LYS A C 1
ATOM 1602 O O . LYS A 1 194 ? 1.119 -17.593 1.263 1.00 95.81 194 LYS A O 1
ATOM 1607 N N . ALA A 1 195 ? 3.083 -16.534 0.963 1.00 95.06 195 ALA A N 1
ATOM 1608 C CA . ALA A 1 195 ? 3.926 -17.531 1.612 1.00 95.06 195 ALA A CA 1
ATOM 1609 C C . ALA A 1 195 ? 4.070 -17.318 3.129 1.00 95.06 195 ALA A C 1
ATOM 1611 O O . ALA A 1 195 ? 4.568 -18.211 3.818 1.00 95.06 195 ALA A O 1
ATOM 1612 N N . LEU A 1 196 ? 3.631 -16.173 3.668 1.00 94.88 196 LEU A N 1
ATOM 1613 C CA . LEU A 1 196 ? 3.693 -15.904 5.103 1.00 94.88 196 LEU A CA 1
ATOM 1614 C C . LEU A 1 196 ? 2.885 -16.943 5.901 1.00 94.88 196 LEU A C 1
ATOM 1616 O O . LEU A 1 196 ? 1.772 -17.307 5.498 1.00 94.88 196 LEU A O 1
ATOM 1620 N N . PRO A 1 197 ? 3.386 -17.372 7.076 1.00 88.44 197 PRO A N 1
ATOM 1621 C CA . PRO A 1 197 ? 2.680 -18.331 7.916 1.00 88.44 197 PRO A CA 1
ATOM 1622 C C . PRO A 1 197 ? 1.310 -17.779 8.340 1.00 88.44 197 PRO A C 1
ATOM 1624 O O . PRO A 1 197 ? 1.163 -16.554 8.471 1.00 88.44 197 PRO A O 1
ATOM 1627 N N . PRO A 1 198 ? 0.303 -18.647 8.569 1.00 84.56 198 PRO A N 1
ATOM 1628 C CA . PRO A 1 198 ? -0.978 -18.220 9.116 1.00 84.56 198 PRO A CA 1
ATOM 1629 C C . PRO A 1 198 ? -0.770 -17.365 10.367 1.00 84.56 198 PRO A C 1
ATOM 1631 O O . PRO A 1 198 ? 0.043 -17.697 11.229 1.00 84.56 198 PRO A O 1
ATOM 1634 N N . GLY A 1 199 ? -1.459 -16.226 10.421 1.00 71.94 199 GLY A N 1
ATOM 1635 C CA . GLY A 1 199 ? -1.421 -15.351 11.589 1.00 71.94 199 GLY A CA 1
ATOM 1636 C C . GLY A 1 199 ? -2.355 -15.835 12.698 1.00 71.94 199 GLY A C 1
ATOM 1637 O O . GLY A 1 199 ? -2.810 -16.982 12.709 1.00 71.94 199 GLY A O 1
ATOM 1638 N N . ASP A 1 200 ? -2.695 -14.915 13.597 1.00 68.00 200 ASP A N 1
ATOM 1639 C CA . ASP A 1 200 ? -3.784 -15.098 14.558 1.00 68.00 200 ASP A CA 1
ATOM 1640 C C . ASP A 1 200 ? -5.073 -15.561 13.848 1.00 68.00 200 ASP A C 1
ATOM 1642 O O . ASP A 1 200 ? -5.313 -15.229 12.683 1.00 68.00 200 ASP A O 1
ATOM 1646 N N . GLY A 1 201 ? -5.866 -16.404 14.514 1.00 71.25 201 GLY A N 1
ATOM 1647 C CA . GLY A 1 201 ? -7.045 -17.038 13.907 1.00 71.25 201 GLY A CA 1
ATOM 1648 C C . GLY A 1 201 ? -6.726 -18.134 12.880 1.00 71.25 201 GLY A C 1
ATOM 1649 O O . GLY A 1 201 ? -7.637 -18.696 12.284 1.00 71.25 201 GLY A O 1
ATOM 1650 N N . GLN A 1 202 ? -5.446 -18.467 12.650 1.00 83.69 202 GLN A N 1
ATOM 1651 C CA . GLN A 1 202 ? -5.007 -19.495 11.689 1.00 83.69 202 GLN A CA 1
ATOM 1652 C C . GLN A 1 202 ? -5.465 -19.227 10.243 1.00 83.69 202 GLN A C 1
ATOM 1654 O O . GLN A 1 202 ? -5.563 -20.144 9.422 1.00 83.69 202 GLN A O 1
ATOM 1659 N N . ARG A 1 203 ? -5.724 -17.959 9.894 1.00 89.69 203 ARG A N 1
ATOM 1660 C CA . ARG A 1 203 ? -6.125 -17.587 8.536 1.00 89.69 203 ARG A CA 1
ATOM 1661 C C . ARG A 1 203 ? -4.938 -17.658 7.583 1.00 89.69 203 ARG A C 1
ATOM 1663 O O . ARG A 1 203 ? -3.939 -16.955 7.745 1.00 89.69 203 ARG A O 1
ATOM 1670 N N . LYS A 1 204 ? -5.083 -18.479 6.543 1.00 91.88 204 LYS A N 1
ATOM 1671 C CA . LYS A 1 204 ? -4.171 -18.494 5.400 1.00 91.88 204 LYS A CA 1
ATOM 1672 C C . LYS A 1 204 ? -4.467 -17.300 4.488 1.00 91.88 204 LYS A C 1
ATOM 1674 O O . LYS A 1 204 ? -5.619 -17.076 4.122 1.00 91.88 204 LYS A O 1
ATOM 1679 N N . ARG A 1 205 ? -3.419 -16.578 4.092 1.00 94.25 205 ARG A N 1
ATOM 1680 C CA . ARG A 1 205 ? -3.489 -15.527 3.068 1.00 94.25 205 ARG A CA 1
ATOM 1681 C C . ARG A 1 205 ? -3.676 -16.169 1.699 1.00 94.25 205 ARG A C 1
ATOM 1683 O O . ARG A 1 205 ? -2.961 -17.113 1.357 1.00 94.25 205 ARG A O 1
ATOM 1690 N N . LYS A 1 206 ? -4.650 -15.688 0.936 1.00 93.31 206 LYS A N 1
ATOM 1691 C CA . LYS A 1 206 ? -4.904 -16.130 -0.435 1.00 93.31 206 LYS A CA 1
ATOM 1692 C C . LYS A 1 206 ? -5.396 -14.964 -1.280 1.00 93.31 206 LYS A C 1
ATOM 1694 O O . LYS A 1 206 ? -5.921 -13.998 -0.738 1.00 93.31 206 LYS A O 1
ATOM 1699 N N . ASP A 1 207 ? -5.195 -15.095 -2.584 1.00 96.25 207 ASP A N 1
ATOM 1700 C CA . ASP A 1 207 ? -5.745 -14.195 -3.596 1.00 96.25 207 ASP A CA 1
ATOM 1701 C C . ASP A 1 207 ? -7.276 -14.236 -3.584 1.00 96.25 207 ASP A C 1
ATOM 1703 O O . ASP A 1 207 ? -7.868 -15.206 -3.097 1.00 96.25 207 ASP A O 1
ATOM 1707 N N . TYR A 1 208 ? -7.909 -13.215 -4.160 1.00 96.19 208 TYR A N 1
ATOM 1708 C CA . TYR A 1 208 ? -9.329 -13.267 -4.497 1.00 96.19 208 TYR A CA 1
ATOM 1709 C C . TYR A 1 208 ? -9.633 -14.469 -5.405 1.00 96.19 208 TYR A C 1
ATOM 1711 O O . TYR A 1 208 ? -8.851 -14.825 -6.288 1.00 96.19 208 TYR A O 1
ATOM 1719 N N . ASP A 1 209 ? -10.767 -15.117 -5.148 1.00 94.12 209 ASP A N 1
ATOM 1720 C CA . ASP A 1 209 ? -11.242 -16.311 -5.854 1.00 94.12 209 ASP A CA 1
ATOM 1721 C C . ASP A 1 209 ? -12.658 -16.142 -6.424 1.00 94.12 209 ASP A C 1
ATOM 1723 O O . ASP A 1 209 ? -13.259 -17.110 -6.895 1.00 94.12 209 ASP A O 1
ATOM 1727 N N . ASP A 1 210 ? -13.190 -14.918 -6.402 1.00 93.25 210 ASP A N 1
ATOM 1728 C CA . ASP A 1 210 ? -14.448 -14.586 -7.053 1.00 93.25 210 ASP A CA 1
ATOM 1729 C C . ASP A 1 210 ? -14.288 -14.462 -8.574 1.00 93.25 210 ASP A C 1
ATOM 1731 O O . ASP A 1 210 ? -13.215 -14.190 -9.116 1.00 93.25 210 ASP A O 1
ATOM 1735 N N . HIS A 1 211 ? -15.395 -14.697 -9.272 1.00 94.69 211 HIS A N 1
ATOM 1736 C CA . HIS A 1 211 ? -15.428 -14.739 -10.728 1.00 94.69 211 HIS A CA 1
ATOM 1737 C C . HIS A 1 211 ? -15.011 -13.408 -11.369 1.00 94.69 211 HIS A C 1
ATOM 1739 O O . HIS A 1 211 ? -14.279 -13.420 -12.358 1.00 94.69 211 HIS A O 1
ATOM 1745 N N . ASP A 1 212 ? -15.456 -12.277 -10.818 1.00 93.44 212 ASP A N 1
ATOM 1746 C CA . ASP A 1 212 ? -15.221 -10.962 -11.416 1.00 93.44 212 ASP A CA 1
ATOM 1747 C C . ASP A 1 212 ? -13.732 -10.611 -11.377 1.00 93.44 212 ASP A C 1
ATOM 1749 O O . ASP A 1 212 ? -13.171 -10.191 -12.390 1.00 93.44 212 ASP A O 1
ATOM 1753 N N . PHE A 1 213 ? -13.057 -10.886 -10.258 1.00 95.12 213 PHE A N 1
ATOM 1754 C CA . PHE A 1 213 ? -11.606 -10.764 -10.169 1.00 95.12 213 PHE A CA 1
ATOM 1755 C C . PHE A 1 213 ? -10.890 -11.698 -11.153 1.00 95.12 213 PHE A C 1
ATOM 1757 O O . PHE A 1 213 ? -10.076 -11.245 -11.954 1.00 95.12 213 PHE A O 1
ATOM 1764 N N . LEU A 1 214 ? -11.207 -12.997 -11.132 1.00 97.56 214 LEU A N 1
ATOM 1765 C CA . LEU A 1 214 ? -10.489 -14.017 -11.906 1.00 97.56 214 LEU A CA 1
ATOM 1766 C C . LEU A 1 214 ? -10.624 -13.851 -13.426 1.00 97.56 214 LEU A C 1
ATOM 1768 O O . LEU A 1 214 ? -9.673 -14.129 -14.165 1.00 97.56 214 LEU A O 1
ATOM 1772 N N . GLU A 1 215 ? -11.794 -13.422 -13.897 1.00 97.56 215 GLU A N 1
ATOM 1773 C CA . GLU A 1 215 ? -12.094 -13.258 -15.321 1.00 97.56 215 GLU A CA 1
ATOM 1774 C C . GLU A 1 215 ? -11.832 -11.839 -15.842 1.00 97.56 215 GLU A C 1
ATOM 1776 O O . GLU A 1 215 ? -12.020 -11.604 -17.037 1.00 97.56 215 GLU A O 1
ATOM 1781 N N . THR A 1 216 ? -11.358 -10.914 -14.999 1.00 97.00 216 THR A N 1
ATOM 1782 C CA . THR A 1 216 ? -10.925 -9.583 -15.446 1.00 97.00 216 THR A CA 1
ATOM 1783 C C . THR A 1 216 ? -9.818 -9.714 -16.494 1.00 97.00 216 THR A C 1
ATOM 1785 O O . THR A 1 216 ? -8.833 -10.427 -16.282 1.00 97.00 216 THR A O 1
ATOM 1788 N N . VAL A 1 217 ? -9.989 -9.019 -17.624 1.00 97.56 217 VAL A N 1
ATOM 1789 C CA . VAL A 1 217 ? -9.073 -9.022 -18.773 1.00 97.56 217 VAL A CA 1
ATOM 1790 C C . VAL A 1 217 ? -8.322 -7.699 -18.850 1.00 97.56 217 VAL A C 1
ATOM 1792 O O . VAL A 1 217 ? -8.925 -6.631 -18.774 1.00 97.56 217 VAL A O 1
ATOM 1795 N N . PHE A 1 218 ? -7.018 -7.785 -19.087 1.00 97.81 218 PHE A N 1
ATOM 1796 C CA . PHE A 1 218 ? -6.166 -6.663 -19.468 1.00 97.81 218 PHE A CA 1
ATOM 1797 C C . PHE A 1 218 ? -5.526 -6.929 -20.828 1.00 97.81 218 PHE A C 1
ATOM 1799 O O . PHE A 1 218 ? -5.284 -8.082 -21.191 1.00 97.81 218 PHE A O 1
ATOM 1806 N N . GLU A 1 219 ? -5.218 -5.865 -21.562 1.00 98.12 219 GLU A N 1
ATOM 1807 C CA . GLU A 1 219 ? -4.581 -5.943 -22.876 1.00 98.12 219 GLU A CA 1
ATOM 1808 C C . GLU A 1 219 ? -3.163 -5.377 -22.808 1.00 98.12 219 GLU A C 1
ATOM 1810 O O . GLU A 1 219 ? -2.933 -4.317 -22.225 1.00 98.12 219 GLU A O 1
ATOM 1815 N N . PHE A 1 220 ? -2.210 -6.088 -23.404 1.00 98.31 220 PHE A N 1
ATOM 1816 C CA . PHE A 1 220 ? -0.810 -5.679 -23.476 1.00 98.31 220 PHE A CA 1
ATOM 1817 C C . PHE A 1 220 ? -0.261 -5.941 -24.874 1.00 98.31 220 PHE A C 1
ATOM 1819 O O . PHE A 1 220 ? -0.742 -6.827 -25.574 1.00 98.31 220 PHE A O 1
ATOM 1826 N N . PHE A 1 221 ? 0.769 -5.197 -25.266 1.00 98.38 221 PHE A N 1
ATOM 1827 C CA . PHE A 1 221 ? 1.618 -5.608 -26.379 1.00 98.38 221 PHE A CA 1
ATOM 1828 C C . PHE A 1 221 ? 2.704 -6.554 -25.864 1.00 98.38 221 PHE A C 1
ATOM 1830 O O . PHE A 1 221 ? 3.338 -6.262 -24.848 1.00 98.38 221 PHE A O 1
ATOM 1837 N N . ASP A 1 222 ? 2.899 -7.672 -26.557 1.00 98.19 222 ASP A N 1
ATOM 1838 C CA . ASP A 1 222 ? 3.978 -8.620 -26.285 1.00 98.19 222 ASP A CA 1
ATOM 1839 C C . ASP A 1 222 ? 5.288 -8.236 -27.004 1.00 98.19 222 ASP A C 1
ATOM 1841 O O . ASP A 1 222 ? 5.380 -7.230 -27.716 1.00 98.19 222 ASP A O 1
ATOM 1845 N N . GLU A 1 223 ? 6.327 -9.053 -26.833 1.00 97.81 223 GLU A N 1
ATOM 1846 C CA . GLU A 1 223 ? 7.631 -8.870 -27.474 1.00 97.81 223 GLU A CA 1
ATOM 1847 C C . GLU A 1 223 ? 7.617 -8.984 -29.008 1.00 97.81 223 GLU A C 1
ATOM 1849 O O . GLU A 1 223 ? 8.589 -8.589 -29.655 1.00 97.81 223 GLU A O 1
ATOM 1854 N N . ASN A 1 224 ? 6.520 -9.474 -29.592 1.00 98.06 224 ASN A N 1
ATOM 1855 C CA . ASN A 1 224 ? 6.307 -9.617 -31.032 1.00 98.06 224 ASN A CA 1
ATOM 1856 C C . ASN A 1 224 ? 5.405 -8.513 -31.604 1.00 98.06 224 ASN A C 1
ATOM 1858 O O . ASN A 1 224 ? 4.995 -8.601 -32.763 1.00 98.06 224 ASN A O 1
ATOM 1862 N N . GLN A 1 225 ? 5.104 -7.470 -30.817 1.00 97.38 225 GLN A N 1
ATOM 1863 C CA . GLN A 1 225 ? 4.186 -6.381 -31.178 1.00 97.38 225 GLN A CA 1
ATOM 1864 C C . GLN A 1 225 ? 2.734 -6.854 -31.385 1.00 97.38 225 GLN A C 1
ATOM 1866 O O . GLN A 1 225 ? 1.926 -6.149 -31.996 1.00 97.38 225 GLN A O 1
ATOM 1871 N N . GLY A 1 226 ? 2.386 -8.034 -30.872 1.00 98.19 226 GLY A N 1
ATOM 1872 C CA . GLY A 1 226 ? 1.029 -8.560 -30.870 1.00 98.19 226 GLY A CA 1
ATOM 1873 C C . GLY A 1 226 ? 0.238 -8.033 -29.678 1.00 98.19 226 GLY A C 1
ATOM 1874 O O . GLY A 1 226 ? 0.745 -7.994 -28.559 1.00 98.19 226 GLY A O 1
ATOM 1875 N N . LEU A 1 227 ? -1.019 -7.640 -29.905 1.00 98.12 227 LEU A N 1
ATOM 1876 C CA . LEU A 1 227 ? -1.944 -7.330 -28.816 1.00 98.12 227 LEU A CA 1
ATOM 1877 C C . LEU A 1 227 ? -2.447 -8.642 -28.203 1.00 98.12 227 LEU A C 1
ATOM 1879 O O . LEU A 1 227 ? -3.098 -9.439 -28.882 1.00 98.12 227 LEU A O 1
ATOM 1883 N N . VAL A 1 228 ? -2.158 -8.854 -26.923 1.00 97.94 228 VAL A N 1
ATOM 1884 C CA . VAL A 1 228 ? -2.537 -10.051 -26.172 1.00 97.94 228 VAL A CA 1
ATOM 1885 C C . VAL A 1 228 ? -3.483 -9.698 -25.033 1.00 97.94 228 VAL A C 1
ATOM 1887 O O . VAL A 1 228 ? -3.301 -8.706 -24.328 1.00 97.94 228 VAL A O 1
ATOM 1890 N N . GLN A 1 229 ? -4.498 -10.537 -24.847 1.00 98.25 229 GLN A N 1
ATOM 1891 C CA . GLN A 1 229 ? -5.442 -10.439 -23.740 1.00 98.25 229 GLN A CA 1
ATOM 1892 C C . GLN A 1 229 ? -5.023 -11.395 -22.629 1.00 98.25 229 GLN A C 1
ATOM 1894 O O . GLN A 1 229 ? -4.800 -12.581 -22.876 1.00 98.25 229 GLN A O 1
ATOM 1899 N N . VAL A 1 230 ? -4.937 -10.891 -21.402 1.00 98.12 230 VAL A N 1
ATOM 1900 C CA . VAL A 1 230 ? -4.523 -11.665 -20.231 1.00 98.12 230 VAL A CA 1
ATOM 1901 C C . VAL A 1 230 ? -5.589 -11.577 -19.158 1.00 98.12 230 VAL A C 1
ATOM 1903 O O . VAL A 1 230 ? -6.032 -10.483 -18.812 1.00 98.12 230 VAL A O 1
ATOM 1906 N N . LYS A 1 231 ? -5.981 -12.729 -18.612 1.00 98.31 231 LYS A N 1
ATOM 1907 C CA . LYS A 1 231 ? -6.893 -12.808 -17.472 1.00 98.31 231 LYS A CA 1
ATOM 1908 C C . LYS A 1 231 ? -6.125 -12.887 -16.168 1.00 98.31 231 LYS A C 1
ATOM 1910 O O . LYS A 1 231 ? -5.120 -13.588 -16.095 1.00 98.31 231 LYS A O 1
ATOM 1915 N N . VAL A 1 232 ? -6.642 -12.252 -15.121 1.00 98.00 232 VAL A N 1
ATOM 1916 C CA . VAL A 1 232 ? -6.036 -12.265 -13.777 1.00 98.00 232 VAL A CA 1
ATOM 1917 C C . VAL A 1 232 ? -5.778 -13.685 -13.267 1.00 98.00 232 VAL A C 1
ATOM 1919 O O . VAL A 1 232 ? -4.705 -13.963 -12.734 1.00 98.00 232 VAL A O 1
ATOM 1922 N N . LYS A 1 233 ? -6.711 -14.624 -13.473 1.00 97.88 233 LYS A N 1
ATOM 1923 C CA . LYS A 1 233 ? -6.542 -16.022 -13.032 1.00 97.88 233 LYS A CA 1
ATOM 1924 C C . LYS A 1 233 ? -5.282 -16.705 -13.574 1.00 97.88 233 LYS A C 1
ATOM 1926 O O . LYS A 1 233 ? -4.740 -17.592 -12.915 1.00 97.88 233 LYS A O 1
ATOM 1931 N N . ASP A 1 234 ? -4.806 -16.284 -14.745 1.00 97.44 234 ASP A N 1
ATOM 1932 C CA . ASP A 1 234 ? -3.633 -16.859 -15.403 1.00 97.44 234 ASP A CA 1
ATOM 1933 C C . ASP A 1 234 ? -2.319 -16.270 -14.857 1.00 97.44 234 ASP A C 1
ATOM 1935 O O . ASP A 1 234 ? -1.239 -16.764 -15.176 1.00 97.44 234 ASP A O 1
ATOM 1939 N N . THR A 1 235 ? -2.395 -15.259 -13.980 1.00 96.56 235 THR A N 1
ATOM 1940 C CA . THR A 1 235 ? -1.237 -14.534 -13.434 1.00 96.56 235 THR A CA 1
ATOM 1941 C C . THR A 1 235 ? -0.971 -14.822 -11.958 1.00 96.56 235 THR A C 1
ATOM 1943 O O . THR A 1 235 ? 0.034 -14.364 -11.423 1.00 96.56 235 THR A O 1
ATOM 1946 N N . LEU A 1 236 ? -1.856 -15.558 -11.274 1.00 96.62 236 LEU A N 1
ATOM 1947 C CA . LEU A 1 236 ? -1.786 -15.747 -9.816 1.00 96.62 236 LEU A CA 1
ATOM 1948 C C . LEU A 1 236 ? -0.605 -16.623 -9.356 1.00 96.62 236 LEU A C 1
ATOM 1950 O O . LEU A 1 236 ? -0.201 -16.551 -8.193 1.00 96.62 236 LEU A O 1
ATOM 1954 N N . ASP A 1 237 ? -0.042 -17.449 -10.243 1.00 95.62 237 ASP A N 1
ATOM 1955 C CA . ASP A 1 237 ? 1.160 -18.250 -9.978 1.00 95.62 237 ASP A CA 1
ATOM 1956 C C . ASP A 1 237 ? 2.299 -17.801 -10.897 1.00 95.62 237 ASP A C 1
ATOM 1958 O O . ASP A 1 237 ? 2.387 -18.228 -12.051 1.00 95.62 237 ASP A O 1
ATOM 1962 N N . SER A 1 238 ? 3.190 -16.963 -10.364 1.00 93.75 238 SER A N 1
ATOM 1963 C CA . SER A 1 238 ? 4.373 -16.428 -11.056 1.00 93.75 238 SER A CA 1
ATOM 1964 C C . SER A 1 238 ? 5.234 -17.521 -11.701 1.00 93.75 238 SER A C 1
ATOM 1966 O O . SER A 1 238 ? 5.780 -17.327 -12.787 1.00 93.75 238 SER A O 1
ATOM 1968 N N . ARG A 1 239 ? 5.261 -18.729 -11.124 1.00 94.19 239 ARG A N 1
ATOM 1969 C CA . ARG A 1 239 ? 6.008 -19.877 -11.665 1.00 94.19 239 ARG A CA 1
ATOM 1970 C C . ARG A 1 239 ? 5.455 -20.377 -12.994 1.00 94.19 239 ARG A C 1
ATOM 1972 O O . ARG A 1 239 ? 6.228 -20.841 -13.826 1.00 94.19 239 ARG A O 1
ATOM 1979 N N . LYS A 1 240 ? 4.141 -20.269 -13.224 1.00 95.94 240 LYS A N 1
ATOM 1980 C CA . LYS A 1 240 ? 3.533 -20.605 -14.524 1.00 95.94 240 LYS A CA 1
ATOM 1981 C C . LYS A 1 240 ? 3.914 -19.603 -15.611 1.00 95.94 240 LYS A C 1
ATOM 1983 O O . LYS A 1 240 ? 3.902 -19.956 -16.784 1.00 95.94 240 LYS A O 1
ATOM 1988 N N . LEU A 1 241 ? 4.284 -18.388 -15.210 1.00 94.69 241 LEU A N 1
ATOM 1989 C CA . LEU A 1 241 ? 4.823 -17.352 -16.088 1.00 94.69 241 LEU A CA 1
ATOM 1990 C C . LEU A 1 241 ? 6.348 -17.465 -16.263 1.00 94.69 241 LEU A C 1
ATOM 1992 O O . LEU A 1 241 ? 6.928 -16.710 -17.037 1.00 94.69 241 LEU A O 1
ATOM 1996 N N . GLY A 1 242 ? 7.005 -18.400 -15.565 1.00 93.69 242 GLY A N 1
ATOM 1997 C CA . GLY A 1 242 ? 8.462 -18.541 -15.566 1.00 93.69 242 GLY A CA 1
ATOM 1998 C C . GLY A 1 242 ? 9.195 -17.493 -14.723 1.00 93.69 242 GLY A C 1
ATOM 1999 O O . GLY A 1 242 ? 10.404 -17.358 -14.865 1.00 93.69 242 GLY A O 1
ATOM 2000 N N . ILE A 1 243 ? 8.492 -16.770 -13.846 1.00 92.88 243 ILE A N 1
ATOM 2001 C CA . ILE A 1 243 ? 9.078 -15.748 -12.973 1.00 92.88 243 ILE A CA 1
ATOM 2002 C C . ILE A 1 243 ? 9.426 -16.369 -11.617 1.00 92.88 243 ILE A C 1
ATOM 2004 O O . ILE A 1 243 ? 8.595 -17.023 -10.980 1.00 92.88 243 ILE A O 1
ATOM 2008 N N . LEU A 1 244 ? 10.653 -16.125 -11.156 1.00 94.19 244 LEU A N 1
ATOM 2009 C CA . LEU A 1 244 ? 11.139 -16.483 -9.827 1.00 94.19 244 LEU A CA 1
ATOM 2010 C C . LEU A 1 244 ? 11.959 -15.327 -9.254 1.00 94.19 244 LEU A C 1
ATOM 2012 O O . LEU A 1 244 ? 12.862 -14.816 -9.909 1.00 94.19 244 LEU A O 1
ATOM 2016 N N . TYR A 1 245 ? 11.691 -14.965 -8.002 1.00 96.25 245 TYR A N 1
ATOM 2017 C CA . TYR A 1 245 ? 12.483 -13.971 -7.283 1.00 96.25 245 TYR A CA 1
ATOM 2018 C C . TYR A 1 245 ? 13.583 -14.634 -6.461 1.00 96.25 245 TYR A C 1
ATOM 2020 O O . TYR A 1 245 ? 13.374 -15.689 -5.855 1.00 96.25 245 TYR A O 1
ATOM 2028 N N . GLN A 1 246 ? 14.744 -13.980 -6.389 1.00 95.56 246 GLN A N 1
ATOM 2029 C CA . GLN A 1 246 ? 15.797 -14.377 -5.461 1.00 95.56 246 GLN A CA 1
ATOM 2030 C C . GLN A 1 246 ? 15.244 -14.379 -4.020 1.00 95.56 246 GLN A C 1
ATOM 2032 O O . GLN A 1 246 ? 14.710 -13.360 -3.573 1.00 95.56 246 GLN A O 1
ATOM 2037 N N . PRO A 1 247 ? 15.378 -15.487 -3.263 1.00 94.62 247 PRO A N 1
ATOM 2038 C CA . PRO A 1 247 ? 14.935 -15.525 -1.875 1.00 94.62 247 PRO A CA 1
ATOM 2039 C C . PRO A 1 247 ? 15.744 -14.564 -0.998 1.00 94.62 247 PRO A C 1
ATOM 2041 O O . PRO A 1 247 ? 16.972 -14.641 -0.960 1.00 94.62 247 PRO A O 1
ATOM 2044 N N . MET A 1 248 ? 15.056 -13.722 -0.224 1.00 96.81 248 MET A N 1
ATOM 2045 C CA . MET A 1 248 ? 15.670 -12.773 0.716 1.00 96.81 248 MET A CA 1
ATOM 2046 C C . MET A 1 248 ? 15.444 -13.179 2.180 1.00 96.81 248 MET A C 1
ATOM 2048 O O . MET A 1 248 ? 15.391 -12.331 3.062 1.00 96.81 248 MET A O 1
ATOM 2052 N N . VAL A 1 249 ? 15.364 -14.488 2.455 1.00 94.94 249 VAL A N 1
ATOM 2053 C CA . VAL A 1 249 ? 14.899 -15.080 3.730 1.00 94.94 249 VAL A CA 1
ATOM 2054 C C . VAL A 1 249 ? 15.487 -14.420 4.981 1.00 94.94 249 VAL A C 1
ATOM 2056 O O . VAL A 1 249 ? 14.750 -14.156 5.927 1.00 94.94 249 VAL A O 1
ATOM 2059 N N . GLN A 1 250 ? 16.798 -14.159 5.008 1.00 96.12 250 GLN A N 1
ATOM 2060 C CA . GLN A 1 250 ? 17.453 -13.555 6.175 1.00 96.12 250 GLN A CA 1
ATOM 2061 C C . GLN A 1 250 ? 16.980 -12.123 6.428 1.00 96.12 250 GLN A C 1
ATOM 2063 O O . GLN A 1 250 ? 16.735 -11.762 7.575 1.00 96.12 250 GLN A O 1
ATOM 2068 N N . SER A 1 251 ? 16.830 -11.333 5.365 1.00 96.44 251 SER A N 1
ATOM 2069 C CA . SER A 1 251 ? 16.361 -9.957 5.473 1.00 96.44 251 SER A CA 1
ATOM 2070 C C . SER A 1 251 ? 14.856 -9.896 5.722 1.00 96.44 251 SER A C 1
ATOM 2072 O O . SER A 1 251 ? 14.412 -9.206 6.636 1.00 96.44 251 SER A O 1
ATOM 2074 N N . ASP A 1 252 ? 14.086 -10.730 5.016 1.00 97.38 252 ASP A N 1
ATOM 2075 C CA . ASP A 1 252 ? 12.636 -10.832 5.191 1.00 97.38 252 ASP A CA 1
ATOM 2076 C C . ASP A 1 252 ? 12.266 -11.213 6.623 1.00 97.38 252 ASP A C 1
ATOM 2078 O O . ASP A 1 252 ? 11.332 -10.675 7.212 1.00 97.38 252 ASP A O 1
ATOM 2082 N N . SER A 1 253 ? 13.061 -12.091 7.238 1.00 96.81 253 SER A N 1
ATOM 2083 C CA . SER A 1 253 ? 12.873 -12.491 8.633 1.00 96.81 253 SER A CA 1
ATOM 2084 C C . SER A 1 253 ? 12.942 -11.322 9.619 1.00 96.81 253 SER A C 1
ATOM 2086 O O . SER A 1 253 ? 12.353 -11.440 10.694 1.00 96.81 253 SER A O 1
ATOM 2088 N N . LEU A 1 254 ? 13.623 -10.216 9.290 1.00 96.12 254 LEU A N 1
ATOM 2089 C CA . LEU A 1 254 ? 13.707 -9.048 10.169 1.00 96.12 254 LEU A CA 1
ATOM 2090 C C . LEU A 1 254 ? 12.351 -8.357 10.301 1.00 96.12 254 LEU A C 1
ATOM 2092 O O . LEU A 1 254 ? 11.919 -8.094 11.421 1.00 96.12 254 LEU A O 1
ATOM 2096 N N . TRP A 1 255 ? 11.661 -8.108 9.184 1.00 95.69 255 TRP A N 1
ATOM 2097 C CA . TRP A 1 255 ? 10.352 -7.457 9.210 1.00 95.69 255 TRP A CA 1
ATOM 2098 C C . TRP A 1 255 ? 9.209 -8.446 9.454 1.00 95.69 255 TRP A C 1
ATOM 2100 O O . TRP A 1 255 ? 8.226 -8.079 10.083 1.00 95.69 255 TRP A O 1
ATOM 2110 N N . ILE A 1 256 ? 9.337 -9.721 9.066 1.00 95.69 256 ILE A N 1
ATOM 2111 C CA . ILE A 1 256 ? 8.340 -10.763 9.383 1.00 95.69 256 ILE A CA 1
ATOM 2112 C C . ILE A 1 256 ? 8.207 -10.963 10.896 1.00 95.69 256 ILE A C 1
ATOM 2114 O O . ILE A 1 256 ? 7.098 -11.125 11.409 1.00 95.69 256 ILE A O 1
ATOM 2118 N N . ASN A 1 257 ? 9.336 -10.956 11.609 1.00 93.75 257 ASN A N 1
ATOM 2119 C CA . ASN A 1 257 ? 9.389 -11.188 13.052 1.00 93.75 257 ASN A CA 1
ATOM 2120 C C . ASN A 1 257 ? 9.544 -9.897 13.861 1.00 93.75 257 ASN A C 1
ATOM 2122 O O . ASN A 1 257 ? 9.838 -9.966 15.059 1.00 93.75 257 ASN A O 1
ATOM 2126 N N . HIS A 1 258 ? 9.378 -8.738 13.220 1.00 91.38 258 HIS A N 1
ATOM 2127 C CA . HIS A 1 258 ? 9.519 -7.457 13.887 1.00 91.38 258 HIS A CA 1
ATOM 2128 C C . HIS A 1 258 ? 8.532 -7.354 15.055 1.00 91.38 258 HIS A C 1
ATOM 2130 O O . HIS A 1 258 ? 7.356 -7.718 14.956 1.00 91.38 258 HIS A O 1
ATOM 2136 N N . LYS A 1 259 ? 9.039 -6.878 16.191 1.00 81.94 259 LYS A N 1
ATOM 2137 C CA . LYS A 1 259 ? 8.256 -6.639 17.397 1.00 81.94 259 LYS A CA 1
ATOM 2138 C C . LYS A 1 259 ? 8.279 -5.143 17.656 1.00 81.94 259 LYS A C 1
ATOM 2140 O O . LYS A 1 259 ? 9.362 -4.638 17.930 1.00 81.94 259 LYS A O 1
ATOM 2145 N N . PRO A 1 260 ? 7.121 -4.479 17.623 1.00 73.56 260 PRO A N 1
ATOM 2146 C CA . PRO A 1 260 ? 7.064 -3.068 17.933 1.00 73.56 260 PRO A CA 1
ATOM 2147 C C . PRO A 1 260 ? 7.588 -2.756 19.312 1.00 73.56 260 PRO A C 1
ATOM 2149 O O . PRO A 1 260 ? 7.413 -3.552 20.244 1.00 73.56 260 PRO A O 1
ATOM 2152 N N . ASN A 1 261 ? 8.087 -1.539 19.454 1.00 69.75 261 ASN A N 1
ATOM 2153 C CA . ASN A 1 261 ? 8.662 -0.996 20.673 1.00 69.75 261 ASN A CA 1
ATOM 2154 C C . ASN A 1 261 ? 7.684 -0.902 21.857 1.00 69.75 261 ASN A C 1
ATOM 2156 O O . ASN A 1 261 ? 8.093 -0.615 22.980 1.00 69.75 261 ASN A O 1
ATOM 2160 N N . GLY A 1 262 ? 6.397 -1.212 21.667 1.00 66.69 262 GLY A N 1
ATOM 2161 C CA . GLY A 1 262 ? 5.469 -1.440 22.779 1.00 66.69 262 GLY A CA 1
ATOM 2162 C C . GLY A 1 262 ? 5.041 -0.160 23.508 1.00 66.69 262 GLY A C 1
ATOM 2163 O O . GLY A 1 262 ? 4.310 -0.230 24.500 1.00 66.69 262 GLY A O 1
ATOM 2164 N N . THR A 1 263 ? 5.448 1.010 23.009 1.00 78.12 263 THR A N 1
ATOM 2165 C CA . THR A 1 263 ? 5.092 2.311 23.577 1.00 78.12 263 THR A CA 1
ATOM 2166 C C . THR A 1 263 ? 3.586 2.513 23.498 1.00 78.12 263 THR A C 1
ATOM 2168 O O . THR A 1 263 ? 3.013 2.604 22.412 1.00 78.12 263 THR A O 1
ATOM 2171 N N . THR A 1 264 ? 2.946 2.569 24.663 1.00 75.12 264 THR A N 1
ATOM 2172 C CA . THR A 1 264 ? 1.501 2.780 24.780 1.00 75.12 264 THR A CA 1
ATOM 2173 C C . THR A 1 264 ? 1.202 4.269 24.910 1.00 75.12 264 THR A C 1
ATOM 2175 O O . THR A 1 264 ? 1.914 4.948 25.657 1.00 75.12 264 THR A O 1
ATOM 2178 N N . PRO A 1 265 ? 0.179 4.800 24.213 1.00 72.62 265 PRO A N 1
ATOM 2179 C CA . PRO A 1 265 ? -0.228 6.184 24.397 1.00 72.62 265 PRO A CA 1
ATOM 2180 C C . PRO A 1 265 ? -0.536 6.476 25.864 1.00 72.62 265 PRO A C 1
ATOM 2182 O O . PRO A 1 265 ? -1.277 5.742 26.516 1.00 72.62 265 PRO A O 1
ATOM 2185 N N . SER A 1 266 ? 0.019 7.571 26.372 1.00 76.19 266 SER A N 1
ATOM 2186 C CA . SER A 1 266 ? -0.329 8.119 27.680 1.00 76.19 266 SER A CA 1
ATOM 2187 C C . SER A 1 266 ? -1.064 9.433 27.463 1.00 76.19 266 SER A C 1
ATOM 2189 O O . SER A 1 266 ? -0.541 10.342 26.817 1.00 76.19 266 SER A O 1
ATOM 2191 N N . TYR A 1 267 ? -2.294 9.514 27.957 1.00 80.12 267 TYR A N 1
ATOM 2192 C CA . TYR A 1 267 ? -3.145 10.693 27.844 1.00 80.12 267 TYR A CA 1
ATOM 2193 C C . TYR A 1 267 ? -4.139 10.735 29.005 1.00 80.12 267 TYR A C 1
ATOM 2195 O O . TYR A 1 267 ? -4.476 9.708 29.601 1.00 80.12 267 TYR A O 1
ATOM 2203 N N . ASN A 1 268 ? -4.625 11.930 29.330 1.00 81.25 268 ASN A N 1
ATOM 2204 C CA . ASN A 1 268 ? -5.699 12.097 30.298 1.00 81.25 268 ASN A CA 1
ATOM 2205 C C . ASN A 1 268 ? -7.050 11.918 29.609 1.00 81.25 268 ASN A C 1
ATOM 2207 O O . ASN A 1 268 ? -7.230 12.276 28.448 1.00 81.25 268 ASN A O 1
ATOM 2211 N N . SER A 1 269 ? -8.059 11.453 30.344 1.00 74.75 269 SER A N 1
ATOM 2212 C CA . SER A 1 269 ? -9.423 11.331 29.809 1.00 74.75 269 SER A CA 1
ATOM 2213 C C . SER A 1 269 ? -9.983 12.655 29.265 1.00 74.75 269 SER A C 1
ATOM 2215 O O . SER A 1 269 ? -10.798 12.638 28.347 1.00 74.75 269 SER A O 1
ATOM 2217 N N . SER A 1 270 ? -9.514 13.797 29.781 1.00 78.88 270 SER A N 1
ATOM 2218 C CA . SER A 1 270 ? -9.842 15.142 29.290 1.00 78.88 270 SER A CA 1
ATOM 2219 C C . SER A 1 270 ? -9.312 15.454 27.888 1.00 78.88 270 SER A C 1
ATOM 2221 O O . SER A 1 270 ? -9.822 16.368 27.239 1.00 78.88 270 SER A O 1
ATOM 2223 N N . ASP A 1 271 ? -8.294 14.725 27.429 1.00 78.81 271 ASP A N 1
ATOM 2224 C CA . ASP A 1 271 ? -7.644 14.945 26.133 1.00 78.81 271 ASP A CA 1
ATOM 2225 C C . ASP A 1 271 ? -8.450 14.308 24.993 1.00 78.81 271 ASP A C 1
ATOM 2227 O O . ASP A 1 271 ? -8.313 14.690 23.832 1.00 78.81 271 ASP A O 1
ATOM 2231 N N . VAL A 1 272 ? -9.349 13.373 25.321 1.00 81.06 272 VAL A N 1
ATOM 2232 C CA . VAL A 1 272 ? -10.220 12.700 24.356 1.00 81.06 272 VAL A CA 1
ATOM 2233 C C . VAL A 1 272 ? -11.265 13.683 23.829 1.00 81.06 272 VAL A C 1
ATOM 2235 O O . VAL A 1 272 ? -12.303 13.924 24.448 1.00 81.06 272 VAL A O 1
ATOM 2238 N N . ARG A 1 273 ? -11.011 14.234 22.641 1.00 85.62 273 ARG A N 1
ATOM 2239 C CA . ARG A 1 273 ? -11.969 15.064 21.903 1.00 85.62 273 ARG A CA 1
ATOM 2240 C C . ARG A 1 273 ? -12.403 14.354 20.638 1.00 85.62 273 ARG A C 1
ATOM 2242 O O . ARG A 1 273 ? -11.635 14.237 19.693 1.00 85.62 273 ARG A O 1
ATOM 2249 N N . VAL A 1 274 ? -13.653 13.911 20.614 1.00 91.62 274 VAL A N 1
ATOM 2250 C CA . VAL A 1 274 ? -14.228 13.235 19.452 1.00 91.62 274 VAL A CA 1
ATOM 2251 C C . VAL A 1 274 ? -14.930 14.249 18.553 1.00 91.62 274 VAL A C 1
ATOM 2253 O O . VAL A 1 274 ? -15.799 14.992 19.011 1.00 91.62 274 VAL A O 1
ATOM 2256 N N . SER A 1 275 ? -14.585 14.255 17.267 1.00 93.31 275 SER A N 1
ATOM 2257 C CA . SER A 1 275 ? -15.294 15.032 16.253 1.00 93.31 275 SER A CA 1
ATOM 2258 C C . SER A 1 275 ? -16.704 14.487 16.040 1.00 93.31 275 SER A C 1
ATOM 2260 O O . SER A 1 275 ? -16.916 13.284 15.894 1.00 93.31 275 SER A O 1
ATOM 2262 N N . THR A 1 276 ? -17.674 15.395 15.962 1.00 91.69 276 THR A N 1
ATOM 2263 C CA . THR A 1 276 ? -19.043 15.107 15.508 1.00 91.69 276 THR A CA 1
ATOM 2264 C C . THR A 1 276 ? -19.233 15.374 14.015 1.00 91.69 276 THR A C 1
ATOM 2266 O O . THR A 1 276 ? -20.309 15.123 13.479 1.00 91.69 276 THR A O 1
ATOM 2269 N N . SER A 1 277 ? -18.205 15.895 13.339 1.00 94.50 277 SER A N 1
ATOM 2270 C CA . SER A 1 277 ? -18.223 16.174 11.905 1.00 94.50 277 SER A CA 1
ATOM 2271 C C . SER A 1 277 ? -17.497 15.081 11.128 1.00 94.50 277 SER A C 1
ATOM 2273 O O . SER A 1 277 ? -16.432 14.630 11.549 1.00 94.50 277 SER A O 1
ATOM 2275 N N . ASN A 1 278 ?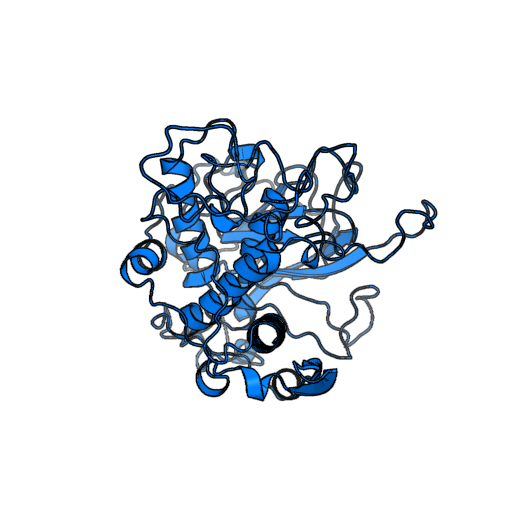 -18.024 14.710 9.960 1.00 95.12 278 ASN A N 1
ATOM 2276 C CA . ASN A 1 278 ? -17.343 13.799 9.040 1.00 95.12 278 ASN A CA 1
ATOM 2277 C C . ASN A 1 278 ? -16.339 14.568 8.166 1.00 95.12 278 ASN A C 1
ATOM 2279 O O . ASN A 1 278 ? -16.530 14.764 6.963 1.00 95.12 278 ASN A O 1
ATOM 2283 N N . ALA A 1 279 ? -15.305 15.108 8.808 1.00 95.44 279 ALA A N 1
ATOM 2284 C CA . ALA A 1 279 ? -14.213 15.824 8.161 1.00 95.44 279 ALA A CA 1
ATOM 2285 C C . ALA A 1 279 ? -12.877 15.441 8.772 1.00 95.44 279 ALA A C 1
ATOM 2287 O O . ALA A 1 279 ? -12.766 15.361 9.993 1.00 95.44 279 ALA A O 1
ATOM 2288 N N . ILE A 1 280 ? -11.862 15.321 7.926 1.00 95.38 280 ILE A N 1
ATOM 2289 C CA . ILE A 1 280 ? -10.465 15.244 8.348 1.00 95.38 280 ILE A CA 1
ATOM 2290 C C . ILE A 1 280 ? -9.796 16.528 7.865 1.00 95.38 280 ILE A C 1
ATOM 2292 O O . ILE A 1 280 ? -9.678 16.753 6.660 1.00 95.38 280 ILE A O 1
ATOM 2296 N N . GLY A 1 281 ? -9.464 17.405 8.815 1.00 92.44 281 GLY A N 1
ATOM 2297 C CA . GLY A 1 281 ? -8.809 18.690 8.558 1.00 92.44 281 GLY A CA 1
ATOM 2298 C C . GLY A 1 281 ? -7.291 18.564 8.450 1.00 92.44 281 GLY A C 1
ATOM 2299 O O . GLY A 1 281 ? -6.778 17.478 8.247 1.00 92.44 281 GLY A O 1
ATOM 2300 N N . ARG A 1 282 ? -6.556 19.662 8.650 1.00 90.12 282 ARG A N 1
ATOM 2301 C CA . ARG A 1 282 ? -5.075 19.666 8.700 1.00 90.12 282 ARG A CA 1
ATOM 2302 C C . ARG A 1 282 ? -4.477 19.275 10.055 1.00 90.12 282 ARG A C 1
ATOM 2304 O O . ARG A 1 282 ? -3.262 19.258 10.213 1.00 90.12 282 ARG A O 1
ATOM 2311 N N . HIS A 1 283 ? -5.323 18.982 11.036 1.00 91.69 283 HIS A N 1
ATOM 2312 C CA . HIS A 1 283 ? -4.913 18.590 12.380 1.00 91.69 283 HIS A CA 1
ATOM 2313 C C . HIS A 1 283 ? -5.459 17.202 12.723 1.00 91.69 283 HIS A C 1
ATOM 2315 O O . HIS A 1 283 ? -6.513 16.823 12.192 1.00 91.69 283 HIS A O 1
ATOM 2321 N N . PRO A 1 284 ? -4.779 16.459 13.620 1.00 94.19 284 PRO A N 1
ATOM 2322 C CA . PRO A 1 284 ? -5.273 15.184 14.117 1.00 94.19 284 PRO A CA 1
ATOM 2323 C C . PRO A 1 284 ? -6.726 15.279 14.569 1.00 94.19 284 PRO A C 1
ATOM 2325 O O . PRO A 1 284 ? -7.114 16.216 15.269 1.00 94.19 284 PRO A O 1
ATOM 2328 N N . THR A 1 285 ? -7.541 14.325 14.131 1.00 95.25 285 THR A N 1
ATOM 2329 C CA . THR A 1 285 ? -8.970 14.294 14.434 1.00 95.25 285 THR A CA 1
ATOM 2330 C C . THR A 1 285 ? -9.357 12.909 14.920 1.00 95.25 285 THR A C 1
ATOM 2332 O O . THR A 1 285 ? -9.117 11.914 14.241 1.00 95.25 285 THR A O 1
ATOM 2335 N N . SER A 1 286 ? -9.978 12.844 16.094 1.00 96.12 286 SER A N 1
ATOM 2336 C CA . SER A 1 286 ? -10.428 11.592 16.691 1.00 96.12 286 SER A CA 1
ATOM 2337 C C . SER A 1 286 ? -11.908 11.341 16.424 1.00 96.12 286 SER A C 1
ATOM 2339 O O . SER A 1 286 ? -12.744 12.230 16.586 1.00 96.12 286 SER A O 1
ATOM 2341 N N . PHE A 1 287 ? -12.247 10.109 16.061 1.00 96.56 287 PHE A N 1
ATOM 2342 C CA . PHE A 1 287 ? -13.608 9.666 15.778 1.00 96.56 287 PHE A CA 1
ATOM 2343 C C . PHE A 1 287 ? -13.978 8.496 16.675 1.00 96.56 287 PHE A C 1
ATOM 2345 O O . PHE A 1 287 ? -13.208 7.551 16.829 1.00 96.56 287 PHE A O 1
ATOM 2352 N N . LYS A 1 288 ? -15.180 8.527 17.246 1.00 95.75 288 LYS A N 1
ATOM 2353 C CA . LYS A 1 288 ? -15.679 7.410 18.042 1.00 95.75 288 LYS A CA 1
ATOM 2354 C C . LYS A 1 288 ? -16.258 6.343 17.123 1.00 95.75 288 LYS A C 1
ATOM 2356 O O . LYS A 1 288 ? -17.136 6.636 16.313 1.00 95.75 288 LYS A O 1
ATOM 2361 N N . VAL A 1 289 ? -15.826 5.102 17.307 1.00 96.56 289 VAL A N 1
ATOM 2362 C CA . VAL A 1 289 ? -16.335 3.939 16.582 1.00 96.56 289 VAL A CA 1
ATOM 2363 C C . VAL A 1 289 ? -16.984 2.985 17.571 1.00 96.56 289 VAL A C 1
ATOM 2365 O O . VAL A 1 289 ? -16.355 2.509 18.518 1.00 96.56 289 VAL A O 1
ATOM 2368 N N . LYS A 1 290 ? -18.270 2.708 17.339 1.00 95.62 290 LYS A N 1
ATOM 2369 C CA . LYS A 1 290 ? -18.990 1.688 18.097 1.00 95.62 290 LYS A CA 1
ATOM 2370 C C . LYS A 1 290 ? -18.547 0.305 17.662 1.00 95.62 290 LYS A C 1
ATOM 2372 O O . LYS A 1 290 ? -18.464 0.045 16.460 1.00 95.62 290 LYS A O 1
ATOM 2377 N N . ARG A 1 291 ? -18.318 -0.571 18.635 1.00 96.38 291 ARG A N 1
ATOM 2378 C CA . ARG A 1 291 ? -17.869 -1.942 18.387 1.00 96.38 291 ARG A CA 1
ATOM 2379 C C . ARG A 1 291 ? -18.956 -2.957 18.698 1.00 96.38 291 ARG A C 1
ATOM 2381 O O . ARG A 1 291 ? -19.842 -2.733 19.520 1.00 96.38 291 ARG A O 1
ATOM 2388 N N . ARG A 1 292 ? -18.874 -4.089 18.006 1.00 96.19 292 ARG A N 1
ATOM 2389 C CA . ARG A 1 292 ? -19.610 -5.318 18.299 1.00 96.19 292 ARG A CA 1
ATOM 2390 C C . ARG A 1 292 ? -18.749 -6.532 17.987 1.00 96.19 292 ARG A C 1
ATOM 2392 O O . ARG A 1 292 ? -17.810 -6.438 17.201 1.00 96.19 292 ARG A O 1
ATOM 2399 N N . ALA A 1 293 ? -19.119 -7.671 18.562 1.00 96.56 293 ALA A N 1
ATOM 2400 C CA . ALA A 1 293 ? -18.511 -8.947 18.219 1.00 96.56 293 ALA A CA 1
ATOM 2401 C C . ALA A 1 293 ? -18.808 -9.337 16.755 1.00 96.56 293 ALA A C 1
ATOM 2403 O O . ALA A 1 293 ? -19.892 -9.008 16.243 1.00 96.56 293 ALA A O 1
ATOM 2404 N N . PRO A 1 294 ? -17.879 -10.048 16.086 1.00 96.12 294 PRO A N 1
ATOM 2405 C CA . PRO A 1 294 ? -18.137 -10.642 14.784 1.00 96.12 294 PRO A CA 1
ATOM 2406 C C . PRO A 1 294 ? -19.202 -11.738 14.895 1.00 96.12 294 PRO A C 1
ATOM 2408 O O . PRO A 1 294 ? -19.336 -12.424 15.910 1.00 96.12 294 PRO A O 1
ATOM 2411 N N . THR A 1 295 ? -19.964 -11.908 13.826 1.00 97.19 295 THR A N 1
ATOM 2412 C CA . THR A 1 295 ? -21.044 -12.887 13.692 1.00 97.19 295 THR A CA 1
ATOM 2413 C C . THR A 1 295 ? -20.856 -13.698 12.416 1.00 97.19 295 THR A C 1
ATOM 2415 O O . THR A 1 295 ? -20.082 -13.331 11.537 1.00 97.19 295 THR A O 1
ATOM 2418 N N . THR A 1 296 ? -21.606 -14.787 12.253 1.00 97.31 296 THR A N 1
ATOM 2419 C CA . THR A 1 296 ? -21.574 -15.565 11.003 1.00 97.31 296 THR A CA 1
ATOM 2420 C C . THR A 1 296 ? -22.027 -14.760 9.783 1.00 97.31 296 THR A C 1
ATOM 2422 O O . THR A 1 296 ? -21.648 -15.096 8.665 1.00 97.31 296 THR A O 1
ATOM 2425 N N . ALA A 1 297 ? -22.797 -13.681 9.970 1.00 97.25 297 ALA A N 1
ATOM 2426 C CA . ALA A 1 297 ? -23.177 -12.787 8.879 1.00 97.25 297 ALA A CA 1
ATOM 2427 C C . ALA A 1 297 ? -21.967 -12.042 8.290 1.00 97.25 297 ALA A C 1
ATOM 2429 O O . ALA A 1 297 ? -21.951 -11.784 7.088 1.00 97.25 297 ALA A O 1
ATOM 2430 N N . ASP A 1 298 ? -20.945 -11.770 9.107 1.00 97.12 298 ASP A N 1
ATOM 2431 C CA . ASP A 1 298 ? -19.712 -11.080 8.704 1.00 97.12 298 ASP A CA 1
ATOM 2432 C C . ASP A 1 298 ? -18.777 -11.958 7.865 1.00 97.12 298 ASP A C 1
ATOM 2434 O O . ASP A 1 298 ? -17.856 -11.460 7.232 1.00 97.12 298 ASP A O 1
ATOM 2438 N N . LEU A 1 299 ? -19.028 -13.270 7.807 1.00 96.38 299 LEU A N 1
ATOM 2439 C CA . LEU A 1 299 ? -18.299 -14.167 6.908 1.00 96.38 299 LEU A CA 1
ATOM 2440 C C . LEU A 1 299 ? -18.689 -13.943 5.442 1.00 96.38 299 LEU A C 1
ATOM 2442 O O . LEU A 1 299 ? -17.930 -14.290 4.538 1.00 96.38 299 LEU A O 1
ATOM 2446 N N . ARG A 1 300 ? -19.865 -13.360 5.178 1.00 94.06 300 ARG A N 1
ATOM 2447 C CA . ARG A 1 300 ? -20.358 -13.149 3.815 1.00 94.06 300 ARG A CA 1
ATOM 2448 C C . ARG A 1 300 ? -19.441 -12.193 3.055 1.00 94.06 300 ARG A C 1
ATOM 2450 O O . ARG A 1 300 ? -19.220 -11.069 3.484 1.00 94.06 300 ARG A O 1
ATOM 2457 N N . GLY A 1 301 ? -18.985 -12.624 1.880 1.00 88.31 301 GLY A N 1
ATOM 2458 C CA . GLY A 1 301 ? -18.107 -11.818 1.026 1.00 88.31 301 GLY A CA 1
ATOM 2459 C C . GLY A 1 301 ? -16.658 -11.767 1.510 1.00 88.31 301 GLY A C 1
ATOM 2460 O O . GLY A 1 301 ? -15.846 -11.075 0.906 1.00 88.31 301 GLY A O 1
ATOM 2461 N N . THR A 1 302 ? -16.323 -12.509 2.567 1.00 93.06 302 THR A N 1
ATOM 2462 C CA . THR A 1 302 ? -14.941 -12.736 2.976 1.00 93.06 302 THR A CA 1
ATOM 2463 C C . THR A 1 302 ? -14.509 -14.143 2.592 1.00 93.06 302 THR A C 1
ATOM 2465 O O . THR A 1 302 ? -15.293 -14.998 2.181 1.00 93.06 302 THR A O 1
ATOM 2468 N N . GLN A 1 303 ? -13.216 -14.379 2.747 1.00 92.75 303 GLN A N 1
ATOM 2469 C CA . GLN A 1 303 ? -12.589 -15.672 2.524 1.00 92.75 303 GLN A CA 1
ATOM 2470 C C . GLN A 1 303 ? -12.344 -16.449 3.829 1.00 92.75 303 GLN A C 1
ATOM 2472 O O . GLN A 1 303 ? -11.684 -17.491 3.808 1.00 92.75 303 GLN A O 1
ATOM 2477 N N . ALA A 1 304 ? -12.836 -15.926 4.956 1.00 93.50 304 ALA A N 1
ATOM 2478 C CA . ALA A 1 304 ? -12.759 -16.560 6.263 1.00 93.50 304 ALA A CA 1
ATOM 2479 C C . ALA A 1 304 ? -13.793 -17.693 6.381 1.00 93.50 304 ALA A C 1
ATOM 2481 O O . ALA A 1 304 ? -14.926 -17.578 5.921 1.00 93.50 304 ALA A O 1
ATOM 2482 N N . GLN A 1 305 ? -13.402 -18.795 7.017 1.00 92.69 305 GLN A N 1
ATOM 2483 C CA . GLN A 1 305 ? -14.266 -19.957 7.258 1.00 92.69 305 GLN A CA 1
ATOM 2484 C C . GLN A 1 305 ? -15.011 -19.861 8.592 1.00 92.69 305 GLN A C 1
ATOM 2486 O O . GLN A 1 305 ? -16.101 -20.408 8.731 1.00 92.69 305 GLN A O 1
ATOM 2491 N N . ASN A 1 306 ? -14.418 -19.175 9.569 1.00 94.56 306 ASN A N 1
ATOM 2492 C CA . ASN A 1 306 ? -14.924 -19.049 10.929 1.00 94.56 306 ASN A CA 1
ATOM 2493 C C . ASN A 1 306 ? -14.727 -17.612 11.429 1.00 94.56 306 ASN A C 1
ATOM 2495 O O . ASN A 1 306 ? -13.873 -16.881 10.929 1.00 94.56 306 ASN A O 1
ATOM 2499 N N . VAL A 1 307 ? -15.524 -17.191 12.412 1.00 94.75 307 VAL A N 1
ATOM 2500 C CA . VAL A 1 307 ? -15.535 -15.796 12.895 1.00 94.75 307 VAL A CA 1
ATOM 2501 C C . VAL A 1 307 ? -14.222 -15.359 13.552 1.00 94.75 307 VAL A C 1
ATOM 2503 O O . VAL A 1 307 ? -13.918 -14.174 13.566 1.00 94.75 307 VAL A O 1
ATOM 2506 N N . ASP A 1 308 ? -13.431 -16.298 14.064 1.00 92.50 308 ASP A N 1
ATOM 2507 C CA . ASP A 1 308 ? -12.101 -16.078 14.643 1.00 92.50 308 ASP A CA 1
ATOM 2508 C C . ASP A 1 308 ? -11.014 -15.808 13.589 1.00 92.50 308 ASP A C 1
ATOM 2510 O O . ASP A 1 308 ? -9.932 -15.339 13.933 1.00 92.50 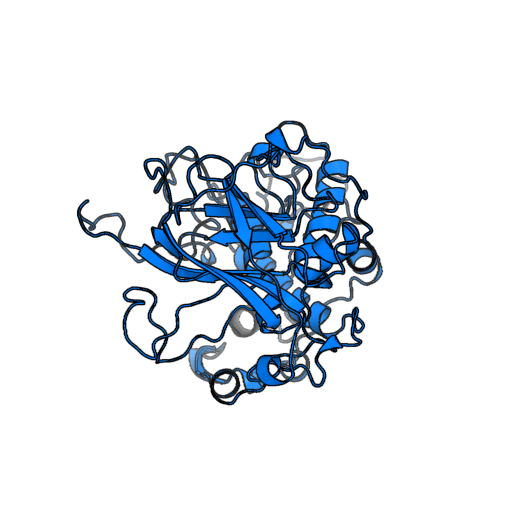308 ASP A O 1
ATOM 2514 N N . GLN A 1 309 ? -11.303 -16.060 12.308 1.00 94.12 309 GLN A N 1
ATOM 2515 C CA . GLN A 1 309 ? -10.432 -15.717 11.177 1.00 94.12 309 GLN A CA 1
ATOM 2516 C C . GLN A 1 309 ? -10.673 -14.301 10.633 1.00 94.12 309 GLN A C 1
ATOM 2518 O O . GLN A 1 309 ? -9.920 -13.846 9.766 1.00 94.12 309 GLN A O 1
ATOM 2523 N N . LEU A 1 310 ? -11.729 -13.620 11.082 1.00 95.00 310 LEU A N 1
ATOM 2524 C CA . LEU A 1 310 ? -12.043 -12.270 10.627 1.00 95.00 310 LEU A CA 1
ATOM 2525 C C . LEU A 1 310 ? -11.081 -11.255 11.245 1.00 95.00 310 LEU A C 1
ATOM 2527 O O . LEU A 1 310 ? -10.845 -11.260 12.454 1.00 95.00 310 LEU A O 1
ATOM 2531 N N . SER A 1 311 ? -10.581 -10.343 10.415 1.00 94.62 311 SER A N 1
ATOM 2532 C CA . SER A 1 311 ? -9.880 -9.155 10.897 1.00 94.62 311 SER A CA 1
ATOM 2533 C C . SER A 1 311 ? -10.914 -8.080 11.223 1.00 94.62 311 SER A C 1
ATOM 2535 O O . SER A 1 311 ? -11.728 -7.723 10.374 1.00 94.62 311 SER A O 1
ATOM 2537 N N . GLU A 1 312 ? -10.879 -7.532 12.435 1.00 95.94 312 GLU A N 1
ATOM 2538 C CA . GLU A 1 312 ? -11.550 -6.271 12.745 1.00 95.94 312 GLU A CA 1
ATOM 2539 C C . GLU A 1 312 ? -10.837 -5.110 12.043 1.00 95.94 312 GLU A C 1
ATOM 2541 O O . GLU A 1 312 ? -9.606 -4.985 12.103 1.00 95.94 312 GLU A O 1
ATOM 2546 N N . THR A 1 313 ? -11.637 -4.265 11.393 1.00 96.94 313 THR A N 1
ATOM 2547 C CA . THR A 1 313 ? -11.199 -3.095 10.636 1.00 96.94 313 THR A CA 1
ATOM 2548 C C . THR A 1 313 ? -12.110 -1.896 10.909 1.00 96.94 313 THR A C 1
ATOM 2550 O O . THR A 1 313 ? -13.242 -2.037 11.384 1.00 96.94 313 THR A O 1
ATOM 2553 N N . VAL A 1 314 ? -11.623 -0.701 10.588 1.00 97.94 314 VAL A N 1
ATOM 2554 C CA . VAL A 1 314 ? -12.416 0.532 10.556 1.00 97.94 314 VAL A CA 1
ATOM 2555 C C . VAL A 1 314 ? -12.384 1.102 9.150 1.00 97.94 314 VAL A C 1
ATOM 2557 O O . VAL A 1 314 ? -11.325 1.156 8.528 1.00 97.94 314 VAL A O 1
ATOM 2560 N N . VAL A 1 315 ? -13.544 1.534 8.659 1.00 97.38 315 VAL A N 1
ATOM 2561 C CA . VAL A 1 315 ? -13.711 2.061 7.303 1.00 97.38 315 VAL A CA 1
ATOM 2562 C C . VAL A 1 315 ? -14.271 3.469 7.358 1.00 97.38 315 VAL A C 1
ATOM 2564 O O . VAL A 1 315 ? -15.289 3.707 8.013 1.00 97.38 315 VAL A O 1
ATOM 2567 N N . LEU A 1 316 ? -13.614 4.377 6.643 1.00 97.12 316 LEU A N 1
ATOM 2568 C CA . LEU A 1 316 ? -14.157 5.661 6.223 1.00 97.12 316 LEU A CA 1
ATOM 2569 C C . LEU A 1 316 ? -14.820 5.451 4.857 1.00 97.12 316 LEU A C 1
ATOM 2571 O O . LEU A 1 316 ? -14.139 5.142 3.879 1.00 97.12 316 LEU A O 1
ATOM 2575 N N . GLU A 1 317 ? -16.143 5.566 4.803 1.00 94.25 317 GLU A N 1
ATOM 2576 C CA . GLU A 1 317 ? -16.931 5.369 3.587 1.00 94.25 317 GLU A CA 1
ATOM 2577 C C . GLU A 1 317 ? -16.992 6.660 2.763 1.00 94.25 317 GLU A C 1
ATOM 2579 O O . GLU A 1 317 ? -17.234 7.740 3.310 1.00 94.25 317 GLU A O 1
ATOM 2584 N N . HIS A 1 318 ? -16.807 6.531 1.448 1.00 91.75 318 HIS A N 1
ATOM 2585 C CA . HIS A 1 318 ? -16.949 7.611 0.465 1.00 91.75 318 HIS A CA 1
ATOM 2586 C C . HIS A 1 318 ? -16.125 8.866 0.784 1.00 91.75 318 HIS A C 1
ATOM 2588 O O . HIS A 1 318 ? -16.609 9.999 0.748 1.00 91.75 318 HIS A O 1
ATOM 2594 N N . VAL A 1 319 ? -14.848 8.665 1.090 1.00 92.44 319 VAL A N 1
ATOM 2595 C CA . VAL A 1 319 ? -13.888 9.750 1.259 1.00 92.44 319 VAL A CA 1
ATOM 2596 C C . VAL A 1 319 ? -13.657 10.432 -0.084 1.00 92.44 319 VAL A C 1
ATOM 2598 O O . VAL A 1 319 ? -13.222 9.792 -1.039 1.00 92.44 319 VAL A O 1
ATOM 2601 N N . ARG A 1 320 ? -13.936 11.735 -0.153 1.00 89.31 320 ARG A N 1
ATOM 2602 C CA . ARG A 1 320 ? -13.685 12.566 -1.336 1.00 89.31 320 ARG A CA 1
ATOM 2603 C C . ARG A 1 320 ? -12.296 13.185 -1.253 1.00 89.31 320 ARG A C 1
ATOM 2605 O O . ARG A 1 320 ? -12.065 14.066 -0.423 1.00 89.31 320 ARG A O 1
ATOM 2612 N N . VAL A 1 321 ? -11.400 12.739 -2.126 1.00 88.06 321 VAL A N 1
ATOM 2613 C CA . VAL A 1 321 ? -10.020 13.226 -2.235 1.00 88.06 321 VAL A CA 1
ATOM 2614 C C . VAL A 1 321 ? -9.838 13.891 -3.602 1.00 88.06 321 VAL A C 1
ATOM 2616 O O . VAL A 1 321 ? -10.163 13.269 -4.613 1.00 88.06 321 VAL A O 1
ATOM 2619 N N . PRO A 1 322 ? -9.359 15.145 -3.680 1.00 86.75 322 PRO A N 1
ATOM 2620 C CA . PRO A 1 322 ? -9.054 15.772 -4.964 1.00 86.75 322 PRO A CA 1
ATOM 2621 C C . PRO A 1 322 ? -8.025 14.954 -5.761 1.00 86.75 322 PRO A C 1
ATOM 2623 O O . PRO A 1 322 ? -7.013 14.528 -5.213 1.00 86.75 322 PRO A O 1
ATOM 2626 N N . GLU A 1 323 ? -8.254 14.746 -7.058 1.00 81.62 323 GLU A N 1
ATOM 2627 C CA . GLU A 1 323 ? -7.493 13.764 -7.854 1.00 81.62 323 GLU A CA 1
ATOM 2628 C C . GLU A 1 323 ? -5.992 14.078 -7.983 1.00 81.62 323 GLU A C 1
ATOM 2630 O O . GLU A 1 323 ? -5.164 13.174 -8.094 1.00 81.62 323 GLU A O 1
ATOM 2635 N N . LEU A 1 324 ? -5.634 15.360 -7.962 1.00 80.44 324 LEU A N 1
ATOM 2636 C CA . LEU A 1 324 ? -4.248 15.813 -8.077 1.00 80.44 324 LEU A CA 1
ATOM 2637 C C . LEU A 1 324 ? -3.588 16.054 -6.712 1.00 80.44 324 LEU A C 1
ATOM 2639 O O . LEU A 1 324 ? -2.446 16.501 -6.642 1.00 80.44 324 LEU A O 1
ATOM 2643 N N . MET A 1 325 ? -4.302 15.799 -5.615 1.00 85.12 325 MET A N 1
ATOM 2644 C CA . MET A 1 325 ? -3.788 16.024 -4.274 1.00 85.12 325 MET A CA 1
ATOM 2645 C C . MET A 1 325 ? -3.047 14.785 -3.782 1.00 85.12 325 MET A C 1
ATOM 2647 O O . MET A 1 325 ? -3.628 13.709 -3.691 1.00 85.12 325 MET A O 1
ATOM 2651 N N . TYR A 1 326 ? -1.795 14.955 -3.372 1.00 86.94 326 TYR A N 1
ATOM 2652 C CA . TYR A 1 326 ? -1.141 13.957 -2.536 1.00 86.94 326 TYR A CA 1
ATOM 2653 C C . TYR A 1 326 ? -1.686 14.035 -1.105 1.00 86.94 326 TYR A C 1
ATOM 2655 O O . TYR A 1 326 ? -1.764 15.125 -0.524 1.00 86.94 326 TYR A O 1
ATOM 2663 N N . LEU A 1 327 ? -2.037 12.891 -0.523 1.00 89.06 327 LEU A N 1
ATOM 2664 C CA . LEU A 1 327 ? -2.531 12.799 0.849 1.00 89.06 327 LEU A CA 1
ATOM 2665 C C . LEU A 1 327 ? -2.011 11.531 1.518 1.00 89.06 327 LEU A C 1
ATOM 2667 O O . LEU A 1 327 ? -2.212 10.449 0.979 1.00 89.06 327 LEU A O 1
ATOM 2671 N N . THR A 1 328 ? -1.482 11.654 2.734 1.00 92.00 328 THR A N 1
ATOM 2672 C CA . THR A 1 328 ? -1.302 10.508 3.636 1.00 92.00 328 THR A CA 1
ATOM 2673 C C . THR A 1 328 ? -2.161 10.683 4.884 1.00 92.00 328 THR A C 1
ATOM 2675 O O . THR A 1 328 ? -2.273 11.783 5.429 1.00 92.00 328 THR A O 1
ATOM 2678 N N . LEU A 1 329 ? -2.791 9.605 5.340 1.00 94.69 329 LEU A N 1
ATOM 2679 C CA . LEU A 1 329 ? -3.553 9.539 6.583 1.00 94.69 329 LEU A CA 1
ATOM 2680 C C . LEU A 1 329 ? -3.021 8.389 7.429 1.00 94.69 329 LEU A C 1
ATOM 2682 O O . LEU A 1 329 ? -3.134 7.236 7.022 1.00 94.69 329 LEU A O 1
ATOM 2686 N N . ASP A 1 330 ? -2.526 8.688 8.621 1.00 95.06 330 ASP A N 1
ATOM 2687 C CA . ASP A 1 330 ? -2.194 7.662 9.609 1.00 95.06 330 ASP A CA 1
ATOM 2688 C C . ASP A 1 330 ? -3.360 7.468 10.570 1.00 95.06 330 ASP A C 1
ATOM 2690 O O . ASP A 1 330 ? -4.073 8.423 10.892 1.00 95.06 330 ASP A O 1
ATOM 2694 N N . ALA A 1 331 ? -3.532 6.252 11.078 1.00 96.19 331 ALA A N 1
ATOM 2695 C CA . ALA A 1 331 ? -4.547 5.956 12.079 1.00 96.19 331 ALA A CA 1
ATOM 2696 C C . ALA A 1 331 ? -3.941 5.374 13.359 1.00 96.19 331 ALA A C 1
ATOM 2698 O O . ALA A 1 331 ? -3.063 4.511 13.321 1.00 96.19 331 ALA A O 1
ATOM 2699 N N . PHE A 1 332 ? -4.476 5.815 14.498 1.00 95.94 332 PHE A N 1
ATOM 2700 C CA . PHE A 1 332 ? -4.131 5.325 15.830 1.00 95.94 332 PHE A CA 1
ATOM 2701 C C . PHE A 1 332 ? -5.396 4.961 16.617 1.00 95.94 332 PHE A C 1
ATOM 2703 O O . PHE A 1 332 ? -6.395 5.681 16.555 1.00 95.94 332 PHE A O 1
ATOM 2710 N N . ILE A 1 333 ? -5.355 3.871 17.386 1.00 94.62 333 ILE A N 1
ATOM 2711 C CA . ILE A 1 333 ? -6.427 3.481 18.314 1.00 94.62 333 ILE A CA 1
ATOM 2712 C C . ILE A 1 333 ? -6.181 4.076 19.693 1.00 94.62 333 ILE A C 1
ATOM 2714 O O . ILE A 1 333 ? -5.085 3.954 20.227 1.00 94.62 333 ILE A O 1
ATOM 2718 N N . ASP A 1 334 ? -7.216 4.690 20.269 1.00 92.00 334 ASP A N 1
ATOM 2719 C CA . ASP A 1 334 ? -7.223 5.235 21.629 1.00 92.00 334 ASP A CA 1
ATOM 2720 C C . ASP A 1 334 ? -5.968 6.070 21.927 1.00 92.00 334 ASP A C 1
ATOM 2722 O O . ASP A 1 334 ? -5.346 5.968 22.975 1.00 92.00 334 ASP A O 1
ATOM 2726 N N . SER A 1 335 ? -5.585 6.913 20.965 1.00 92.19 335 SER A N 1
ATOM 2727 C CA . SER A 1 335 ? -4.458 7.841 21.074 1.00 92.19 335 SER A CA 1
ATOM 2728 C C . SER A 1 335 ? -4.913 9.244 20.657 1.00 92.19 335 SER A C 1
ATOM 2730 O O . SER A 1 335 ? -4.641 9.686 19.540 1.00 92.19 335 SER A O 1
ATOM 2732 N N . PRO A 1 336 ? -5.701 9.955 21.486 1.00 90.19 336 PRO A N 1
ATOM 2733 C CA . PRO A 1 336 ? -6.228 11.283 21.144 1.00 90.19 336 PRO A CA 1
ATOM 2734 C C . PRO A 1 336 ? -5.135 12.357 21.045 1.00 90.19 336 PRO A C 1
ATOM 2736 O O . PRO A 1 336 ? -5.355 13.410 20.458 1.00 90.19 336 PRO A O 1
ATOM 2739 N N . THR A 1 337 ? -3.961 12.090 21.616 1.00 90.00 337 THR A N 1
ATOM 2740 C CA . THR A 1 337 ? -2.781 12.957 21.567 1.00 90.00 337 THR A CA 1
ATOM 2741 C C . THR A 1 337 ? -1.866 12.648 20.384 1.00 90.00 337 THR A C 1
ATOM 2743 O O . THR A 1 337 ? -0.831 13.297 20.258 1.00 90.00 337 THR A O 1
ATOM 2746 N N . ALA A 1 338 ? -2.225 11.691 19.516 1.00 91.12 338 ALA A N 1
ATOM 2747 C CA . ALA A 1 338 ? -1.430 11.376 18.338 1.00 91.12 338 ALA A CA 1
ATOM 2748 C C . ALA A 1 338 ? -1.293 12.601 17.421 1.00 91.12 338 ALA A C 1
ATOM 2750 O O . ALA A 1 338 ? -2.267 13.277 17.087 1.00 91.12 338 ALA A O 1
ATOM 2751 N N . THR A 1 339 ? -0.069 12.860 16.989 1.00 89.31 339 THR A N 1
ATOM 2752 C CA . THR A 1 339 ? 0.320 13.931 16.071 1.00 89.31 339 THR A CA 1
ATOM 2753 C C . THR A 1 339 ? 1.128 13.364 14.910 1.00 89.31 339 THR A C 1
ATOM 2755 O O . THR A 1 339 ? 1.470 12.180 14.887 1.00 89.31 339 THR A O 1
ATOM 2758 N N . ALA A 1 340 ? 1.496 14.229 13.961 1.00 84.62 340 ALA A N 1
ATOM 2759 C CA . ALA A 1 340 ? 2.411 13.871 12.881 1.00 84.62 340 ALA A CA 1
ATOM 2760 C C . ALA A 1 340 ? 3.752 13.309 13.393 1.00 84.62 340 ALA A C 1
ATOM 2762 O O . ALA A 1 340 ? 4.362 12.523 12.670 1.00 84.62 340 ALA A O 1
ATOM 2763 N N . ASP A 1 341 ? 4.143 13.620 14.635 1.00 83.19 341 ASP A N 1
ATOM 2764 C CA . ASP A 1 341 ? 5.389 13.195 15.292 1.00 83.19 341 ASP A CA 1
ATOM 2765 C C . ASP A 1 341 ? 5.248 11.917 16.139 1.00 83.19 341 ASP A C 1
ATOM 2767 O O . ASP A 1 341 ? 6.230 11.421 16.683 1.00 83.19 341 ASP A O 1
ATOM 2771 N N . THR A 1 342 ? 4.034 11.382 16.303 1.00 86.19 342 THR A N 1
ATOM 2772 C CA . THR A 1 342 ? 3.795 10.213 17.170 1.00 86.19 342 THR A CA 1
ATOM 2773 C C . THR A 1 342 ? 4.334 8.934 16.557 1.00 86.19 342 THR A C 1
ATOM 2775 O O . THR A 1 342 ? 3.859 8.536 15.502 1.00 86.19 342 THR A O 1
ATOM 2778 N N . ASP A 1 343 ? 5.264 8.266 17.237 1.00 83.50 343 ASP A N 1
ATOM 2779 C CA . ASP A 1 343 ? 5.947 7.072 16.729 1.00 83.50 343 ASP A CA 1
ATOM 2780 C C . ASP A 1 343 ? 4.983 6.066 16.061 1.00 83.50 343 ASP A C 1
ATOM 2782 O O . ASP A 1 343 ? 3.969 5.657 16.645 1.00 83.50 343 ASP A O 1
ATOM 2786 N N . GLU A 1 344 ? 5.287 5.714 14.809 1.00 85.50 344 GLU A N 1
ATOM 2787 C CA . GLU A 1 344 ? 4.506 4.730 14.053 1.00 85.50 344 GLU A CA 1
ATOM 2788 C C . GLU A 1 344 ? 4.750 3.329 14.624 1.00 85.50 344 GLU A C 1
ATOM 2790 O O . GLU A 1 344 ? 3.855 2.499 14.593 1.00 85.50 344 GLU A O 1
ATOM 2795 N N . ASP A 1 345 ? 5.856 3.107 15.336 1.00 83.38 345 ASP A N 1
ATOM 2796 C CA . ASP A 1 345 ? 6.098 1.871 16.075 1.00 83.38 345 ASP A CA 1
ATOM 2797 C C . ASP A 1 345 ? 5.366 1.772 17.439 1.00 83.38 345 ASP A C 1
ATOM 2799 O O . ASP A 1 345 ? 5.565 0.847 18.237 1.00 83.38 345 ASP A O 1
ATOM 2803 N N . SER A 1 346 ? 4.473 2.722 17.738 1.00 87.81 346 SER A N 1
ATOM 2804 C CA . SER A 1 346 ? 3.633 2.678 18.942 1.00 87.81 346 SER A CA 1
ATOM 2805 C C . SER A 1 346 ? 2.599 1.542 18.907 1.00 87.81 346 SER A C 1
ATOM 2807 O O . SER A 1 346 ? 2.143 1.091 17.855 1.00 87.81 346 SER A O 1
ATOM 2809 N N . THR A 1 347 ? 2.148 1.085 20.081 1.00 90.00 347 THR A N 1
ATOM 2810 C CA . THR A 1 347 ? 1.137 0.008 20.174 1.00 90.00 347 THR A CA 1
ATOM 2811 C C . THR A 1 347 ? -0.212 0.392 19.589 1.00 90.00 347 THR A C 1
ATOM 2813 O O . THR A 1 347 ? -0.974 -0.491 19.196 1.00 90.00 347 THR A O 1
ATOM 2816 N N . ALA A 1 348 ? -0.499 1.691 19.541 1.00 92.88 348 ALA A N 1
ATOM 2817 C CA . ALA A 1 348 ? -1.743 2.238 19.036 1.00 92.88 348 ALA A CA 1
ATOM 2818 C C . ALA A 1 348 ? -1.769 2.426 17.522 1.00 92.88 348 ALA A C 1
ATOM 2820 O O . ALA A 1 348 ? -2.861 2.559 16.972 1.00 92.88 348 ALA A O 1
ATOM 2821 N N . TYR A 1 349 ? -0.615 2.466 16.855 1.00 93.88 349 TYR A N 1
ATOM 2822 C CA . TYR A 1 349 ? -0.567 2.684 15.417 1.00 93.88 349 TYR A CA 1
ATOM 2823 C C . TYR A 1 349 ? -1.195 1.517 14.647 1.00 93.88 349 TYR A C 1
ATOM 2825 O O . TYR A 1 349 ? -0.997 0.341 14.968 1.00 93.88 349 TYR A O 1
ATOM 2833 N N . VAL A 1 350 ? -1.988 1.864 13.635 1.00 95.06 350 VAL A N 1
ATOM 2834 C CA . VAL A 1 350 ? -2.795 0.927 12.843 1.00 95.06 350 VAL A CA 1
ATOM 2835 C C . VAL A 1 350 ? -2.232 0.727 11.436 1.00 95.06 350 VAL A C 1
ATOM 2837 O O . VAL A 1 350 ? -2.348 -0.360 10.863 1.00 95.06 350 VAL A O 1
ATOM 2840 N N . GLY A 1 351 ? -1.661 1.781 10.863 1.00 93.88 351 GLY A N 1
ATOM 2841 C CA . GLY A 1 351 ? -1.244 1.834 9.469 1.00 93.88 351 GLY A CA 1
ATOM 2842 C C . GLY A 1 351 ? -1.591 3.170 8.823 1.00 93.88 351 GLY A C 1
ATOM 2843 O O . GLY A 1 351 ? -2.212 4.040 9.447 1.00 93.88 351 GLY A O 1
ATOM 2844 N N . SER A 1 352 ? -1.223 3.287 7.551 1.00 93.38 352 SER A N 1
ATOM 2845 C CA . SER A 1 352 ? -1.417 4.502 6.763 1.00 93.38 352 SER A CA 1
ATOM 2846 C C . SER A 1 352 ? -2.147 4.232 5.451 1.00 93.38 352 SER A C 1
ATOM 2848 O O . SER A 1 352 ? -2.024 3.174 4.831 1.00 93.38 352 SER A O 1
ATOM 2850 N N . PHE A 1 353 ? -2.903 5.228 5.017 1.00 94.81 353 PHE A N 1
ATOM 2851 C CA . PHE A 1 353 ? -3.439 5.335 3.669 1.00 94.81 353 PHE A CA 1
ATOM 2852 C C . PHE A 1 353 ? -2.676 6.426 2.930 1.00 94.81 353 PHE A C 1
ATOM 2854 O O . PHE A 1 353 ? -2.492 7.505 3.494 1.00 94.81 353 PHE A O 1
ATOM 2861 N N . THR A 1 354 ? -2.301 6.170 1.680 1.00 92.38 354 THR A N 1
ATOM 2862 C CA . THR A 1 354 ? -1.686 7.169 0.805 1.00 92.38 354 THR A CA 1
ATOM 2863 C C . THR A 1 354 ? -2.491 7.284 -0.486 1.00 92.38 354 THR A C 1
ATOM 2865 O O . THR A 1 354 ? -3.033 6.302 -0.982 1.00 92.38 354 THR A O 1
ATOM 2868 N N . HIS A 1 355 ? -2.622 8.506 -0.992 1.00 91.38 355 HIS A N 1
ATOM 2869 C CA . HIS A 1 355 ? -3.201 8.808 -2.291 1.00 91.38 355 HIS A CA 1
ATOM 2870 C C . HIS A 1 355 ? -2.148 9.512 -3.142 1.00 91.38 355 HIS A C 1
ATOM 2872 O O . HIS A 1 355 ? -1.804 10.666 -2.864 1.00 91.38 355 HIS A O 1
ATOM 2878 N N . LEU A 1 356 ? -1.661 8.831 -4.180 1.00 88.69 356 LEU A N 1
ATOM 2879 C CA . LEU A 1 356 ? -0.783 9.418 -5.187 1.00 88.69 356 LEU A CA 1
ATOM 2880 C C . LEU A 1 356 ? -1.593 10.057 -6.341 1.00 88.69 356 LEU A C 1
ATOM 2882 O O . LEU A 1 356 ? -2.558 9.460 -6.834 1.00 88.69 356 LEU A O 1
ATOM 2886 N N . PRO A 1 357 ? -1.202 11.247 -6.833 1.00 85.75 357 PRO A N 1
ATOM 2887 C CA . PRO A 1 357 ? -1.824 11.853 -8.007 1.00 85.75 357 PRO A CA 1
ATOM 2888 C C . PRO A 1 357 ? -1.752 10.970 -9.266 1.00 85.75 357 PRO A C 1
ATOM 2890 O O . PRO A 1 357 ? -0.713 10.395 -9.595 1.00 85.75 357 PRO A O 1
ATOM 2893 N N . SER A 1 358 ? -2.853 10.909 -10.025 1.00 73.06 358 SER A N 1
ATOM 2894 C CA . SER A 1 358 ? -2.925 10.099 -11.256 1.00 73.06 358 SER A CA 1
ATOM 2895 C C . SER A 1 358 ? -2.602 10.854 -12.554 1.00 73.06 358 SER A C 1
ATOM 2897 O O . SER A 1 358 ? -2.139 10.219 -13.495 1.00 73.06 358 SER A O 1
ATOM 2899 N N . GLY A 1 359 ? -2.765 12.184 -12.614 1.00 58.50 359 GLY A N 1
ATOM 2900 C CA . GLY A 1 359 ? -2.219 13.041 -13.688 1.00 58.50 359 GLY A CA 1
ATOM 2901 C C . GLY A 1 359 ? -2.911 13.045 -15.072 1.00 58.50 359 GLY A C 1
ATOM 2902 O O . GLY A 1 359 ? -2.229 13.243 -16.072 1.00 58.50 359 GLY A O 1
ATOM 2903 N N . VAL A 1 360 ? -4.234 12.852 -15.178 1.00 54.75 360 VAL A N 1
ATOM 2904 C CA . VAL A 1 360 ? -4.989 12.822 -16.464 1.00 54.75 360 VAL A CA 1
ATOM 2905 C C . VAL A 1 360 ? -4.636 14.018 -17.402 1.00 54.75 360 VAL A C 1
ATOM 2907 O O . VAL A 1 360 ? -4.417 15.136 -16.925 1.00 54.75 360 VAL A O 1
ATOM 2910 N N . PRO A 1 361 ? -4.526 13.824 -18.743 1.00 43.16 361 PRO A N 1
ATOM 2911 C CA . PRO A 1 361 ? -3.570 14.551 -19.578 1.00 43.16 361 PRO A CA 1
ATOM 2912 C C . PRO A 1 361 ? -4.097 15.902 -20.068 1.00 43.16 361 PRO A C 1
ATOM 2914 O O . PRO A 1 361 ? -4.679 16.006 -21.143 1.00 43.16 361 PRO A O 1
ATOM 2917 N N . ALA A 1 362 ? -3.865 16.950 -19.286 1.00 39.09 362 ALA A N 1
ATOM 2918 C CA . ALA A 1 362 ? -3.386 18.260 -19.736 1.00 39.09 362 ALA A CA 1
ATOM 2919 C C . ALA A 1 362 ? -3.634 19.275 -18.620 1.00 39.09 362 ALA A C 1
ATOM 2921 O O . ALA A 1 362 ? -4.617 20.019 -18.638 1.00 39.09 362 ALA A O 1
ATOM 2922 N N . VAL A 1 363 ? -2.658 19.395 -17.722 1.00 42.03 363 VAL A N 1
ATOM 2923 C CA . VAL A 1 363 ? -2.519 20.535 -16.799 1.00 42.03 363 VAL A CA 1
ATOM 2924 C C . VAL A 1 363 ? -2.615 21.884 -17.549 1.00 42.03 363 VAL A C 1
ATOM 2926 O O . VAL A 1 363 ? -3.022 22.893 -16.988 1.00 42.03 363 VAL A O 1
ATOM 2929 N N . ALA A 1 364 ? -2.364 21.902 -18.864 1.00 38.78 364 ALA A N 1
ATOM 2930 C CA . ALA A 1 364 ? -2.467 23.083 -19.719 1.00 38.78 364 ALA A CA 1
ATOM 2931 C C . ALA A 1 364 ? -3.890 23.479 -20.189 1.00 38.78 364 ALA A C 1
ATOM 2933 O O . ALA A 1 364 ? -4.018 24.506 -20.857 1.00 38.78 364 ALA A O 1
ATOM 2934 N N . LYS A 1 365 ? -4.954 22.696 -19.928 1.00 35.84 365 LYS A N 1
ATOM 2935 C CA . LYS A 1 365 ? -6.304 22.980 -20.479 1.00 35.84 365 LYS A CA 1
ATOM 2936 C C . LYS A 1 365 ? -7.451 23.067 -19.471 1.00 35.84 365 LYS A C 1
ATOM 2938 O O . LYS A 1 365 ? -8.570 23.368 -19.888 1.00 35.84 365 LYS A O 1
ATOM 2943 N N . LEU A 1 366 ? -7.210 22.850 -18.184 1.00 43.34 366 LEU A N 1
ATOM 2944 C CA . LEU A 1 366 ? -8.285 22.828 -17.191 1.00 43.34 366 LEU A CA 1
ATOM 2945 C C . LEU A 1 366 ? -8.559 24.232 -16.629 1.00 43.34 366 LEU A C 1
ATOM 2947 O O . LEU A 1 366 ? -7.644 24.974 -16.274 1.00 43.34 366 LEU A O 1
ATOM 2951 N N . ARG A 1 367 ? -9.842 24.612 -16.594 1.00 38.50 367 ARG A N 1
ATOM 2952 C CA . ARG A 1 367 ? -10.332 25.829 -15.928 1.00 38.50 367 ARG A CA 1
ATOM 2953 C C . ARG A 1 367 ? -10.498 25.542 -14.434 1.00 38.50 367 ARG A C 1
ATOM 2955 O O . ARG A 1 367 ? -10.798 24.418 -14.060 1.00 38.50 367 ARG A O 1
ATOM 2962 N N . ALA A 1 368 ? -10.357 26.568 -13.600 1.00 40.56 368 ALA A N 1
ATOM 2963 C CA . ALA A 1 368 ? -10.381 26.484 -12.136 1.00 40.56 368 ALA A CA 1
ATOM 2964 C C . ALA A 1 368 ? -11.704 25.986 -11.494 1.00 40.56 368 ALA A C 1
ATOM 2966 O O . ALA A 1 368 ? -11.765 25.909 -10.272 1.00 40.56 368 ALA A O 1
ATOM 2967 N N . ASP A 1 369 ? -12.727 25.642 -12.287 1.00 42.03 369 ASP A N 1
ATOM 2968 C CA . ASP A 1 369 ? -14.110 25.414 -11.833 1.00 42.03 369 ASP A CA 1
ATOM 2969 C C . ASP A 1 369 ? -14.615 23.959 -12.001 1.00 42.03 369 ASP A C 1
ATOM 2971 O O . ASP A 1 369 ? -15.793 23.694 -11.769 1.00 42.03 369 ASP A O 1
ATOM 2975 N N . GLU A 1 370 ? -13.774 22.999 -12.404 1.00 50.88 370 GLU A N 1
ATOM 2976 C CA . GLU A 1 370 ? -14.153 21.574 -12.422 1.00 50.88 370 GLU A CA 1
ATOM 2977 C C . GLU A 1 370 ? -13.590 20.861 -11.179 1.00 50.88 370 GLU A C 1
ATOM 2979 O O . GLU A 1 370 ? -12.399 20.556 -11.107 1.00 50.88 370 GLU A O 1
ATOM 2984 N N . ASP A 1 371 ? -14.446 20.608 -10.180 1.00 57.97 371 ASP A N 1
ATOM 2985 C CA . ASP A 1 371 ? -14.122 19.860 -8.954 1.00 57.97 371 ASP A CA 1
ATOM 2986 C C . ASP A 1 371 ? -13.762 18.393 -9.284 1.00 57.97 371 ASP A C 1
ATOM 2988 O O . ASP A 1 371 ? -14.598 17.492 -9.192 1.00 57.97 371 ASP A O 1
ATOM 2992 N N . MET A 1 372 ? -12.514 18.125 -9.678 1.00 72.31 372 MET A N 1
ATOM 2993 C CA . MET A 1 372 ? -12.014 16.763 -9.894 1.00 72.31 372 MET A CA 1
ATOM 2994 C C . MET A 1 372 ? -11.669 16.095 -8.557 1.00 72.31 372 MET A C 1
ATOM 2996 O O . MET A 1 372 ? -10.630 16.363 -7.947 1.00 72.31 372 MET A O 1
ATOM 3000 N N . TYR A 1 373 ? -12.538 15.194 -8.106 1.00 78.88 373 TYR A N 1
ATOM 3001 C CA . TYR A 1 373 ? -12.320 14.347 -6.935 1.00 78.88 373 TYR A CA 1
ATOM 3002 C C . TYR A 1 373 ? -12.485 12.872 -7.284 1.00 78.88 373 TYR A C 1
ATOM 3004 O O . TYR A 1 373 ? -13.262 12.488 -8.157 1.00 78.88 373 TYR A O 1
ATOM 3012 N N . ARG A 1 374 ? -11.789 12.039 -6.518 1.00 83.94 374 ARG A N 1
ATOM 3013 C CA . ARG A 1 374 ? -12.037 10.609 -6.413 1.00 83.94 374 ARG A CA 1
ATOM 3014 C C . ARG A 1 374 ? -12.754 10.347 -5.109 1.00 83.94 374 ARG A C 1
ATOM 3016 O O . ARG A 1 374 ? -12.375 10.865 -4.060 1.00 83.94 374 ARG A O 1
ATOM 3023 N N . THR A 1 375 ? -13.798 9.543 -5.186 1.00 88.00 375 THR A N 1
ATOM 3024 C CA . THR A 1 375 ? -14.473 9.006 -4.018 1.00 88.00 375 THR A CA 1
ATOM 3025 C C . THR A 1 375 ? -14.038 7.567 -3.822 1.00 88.00 375 THR A C 1
ATOM 3027 O O . THR A 1 375 ? -14.150 6.756 -4.741 1.00 88.00 375 THR A O 1
ATOM 3030 N N . LEU A 1 376 ? -13.527 7.264 -2.634 1.00 91.06 376 LEU A N 1
ATOM 3031 C CA . LEU A 1 376 ? -13.014 5.946 -2.275 1.00 91.06 376 LEU A CA 1
ATOM 3032 C C . LEU A 1 376 ? -13.328 5.604 -0.818 1.00 91.06 376 LEU A C 1
ATOM 3034 O O . LEU A 1 376 ? -13.579 6.485 0.002 1.00 91.06 376 LEU A O 1
ATOM 3038 N N . ASN A 1 377 ? -13.288 4.322 -0.484 1.00 94.62 377 ASN A N 1
ATOM 3039 C CA . ASN A 1 377 ? -13.279 3.877 0.901 1.00 94.62 377 ASN A CA 1
ATOM 3040 C C . ASN A 1 377 ? -11.836 3.782 1.395 1.00 94.62 377 ASN A C 1
ATOM 3042 O O . ASN A 1 377 ? -10.960 3.296 0.679 1.00 94.62 377 ASN A O 1
ATOM 3046 N N . ILE A 1 378 ? -11.601 4.204 2.636 1.00 96.56 378 ILE A N 1
ATOM 3047 C CA . ILE A 1 378 ? -10.304 4.059 3.306 1.00 96.56 378 ILE A CA 1
ATOM 3048 C C . ILE A 1 378 ? -10.477 3.092 4.470 1.00 96.56 378 ILE A C 1
ATOM 3050 O O . ILE A 1 378 ? -11.299 3.333 5.356 1.00 96.56 378 ILE A O 1
ATOM 3054 N N . ARG A 1 379 ? -9.707 2.001 4.469 1.00 97.06 379 ARG A N 1
ATOM 3055 C CA . ARG A 1 379 ? -9.781 0.938 5.475 1.00 97.06 379 ARG A CA 1
ATOM 3056 C C . ARG A 1 379 ? -8.499 0.855 6.292 1.00 97.06 379 ARG A C 1
ATOM 3058 O O . ARG A 1 379 ? -7.407 0.776 5.744 1.00 97.06 379 ARG A O 1
ATOM 3065 N N . PHE A 1 380 ? -8.660 0.764 7.606 1.00 97.50 380 PHE A N 1
ATOM 3066 C CA . PHE A 1 380 ? -7.582 0.534 8.559 1.00 97.50 380 PHE A CA 1
ATOM 3067 C C . PHE A 1 380 ? -7.798 -0.795 9.297 1.00 97.50 380 PHE A C 1
ATOM 3069 O O . PHE A 1 380 ? -8.841 -0.997 9.924 1.00 97.50 380 PHE A O 1
ATOM 3076 N N . SER A 1 381 ? -6.822 -1.706 9.241 1.00 95.00 381 SER A N 1
ATOM 3077 C CA . SER A 1 381 ? -6.864 -2.997 9.950 1.00 95.00 381 SER A CA 1
ATOM 3078 C C . SER A 1 381 ? -6.504 -2.833 11.422 1.00 95.00 381 SER A C 1
ATOM 3080 O O . SER A 1 381 ? -5.333 -2.790 11.782 1.00 95.00 381 SER A O 1
ATOM 3082 N N . THR A 1 382 ? -7.504 -2.747 12.296 1.00 95.69 382 THR A N 1
ATOM 3083 C CA . THR A 1 382 ? -7.316 -2.363 13.706 1.00 95.69 382 THR A CA 1
ATOM 3084 C C . THR A 1 382 ? -6.931 -3.521 14.618 1.00 95.69 382 THR A C 1
ATOM 3086 O O . THR A 1 382 ? -6.465 -3.299 15.735 1.00 95.69 382 THR A O 1
ATOM 3089 N N . SER A 1 383 ? -7.102 -4.757 14.149 1.00 92.44 383 SER A N 1
ATOM 3090 C CA . SER A 1 383 ? -6.934 -5.979 14.942 1.00 92.44 383 SER A CA 1
ATOM 3091 C C . SER A 1 383 ? -5.605 -6.044 15.704 1.00 92.44 383 SER A C 1
ATOM 3093 O O . SER A 1 383 ? -5.582 -6.420 16.875 1.00 92.44 383 SER A O 1
ATOM 3095 N N . LEU A 1 384 ? -4.499 -5.665 15.062 1.00 91.06 384 LEU A N 1
ATOM 3096 C CA . LEU A 1 384 ? -3.173 -5.659 15.673 1.00 91.06 384 LEU A CA 1
ATOM 3097 C C . LEU A 1 384 ? -3.045 -4.652 16.813 1.00 91.06 384 LEU A C 1
ATOM 3099 O O . LEU A 1 384 ? -2.634 -5.025 17.912 1.00 91.06 384 LEU A O 1
ATOM 3103 N N . ALA A 1 385 ? -3.417 -3.397 16.557 1.00 93.31 385 ALA A N 1
ATOM 3104 C CA . ALA A 1 385 ? -3.371 -2.325 17.546 1.00 93.31 385 ALA A CA 1
ATOM 3105 C C . ALA A 1 385 ? -4.264 -2.657 18.749 1.00 93.31 385 ALA A C 1
ATOM 3107 O O . ALA A 1 385 ? -3.833 -2.564 19.895 1.00 93.31 385 ALA A O 1
ATOM 3108 N N . LEU A 1 386 ? -5.476 -3.166 18.501 1.00 93.69 386 LEU A N 1
ATOM 3109 C CA . LEU A 1 386 ? -6.401 -3.597 19.552 1.00 93.69 386 LEU A CA 1
ATOM 3110 C C . LEU A 1 386 ? -5.803 -4.699 20.435 1.00 93.69 386 LEU A C 1
ATOM 3112 O O . LEU A 1 386 ? -5.892 -4.614 21.660 1.00 93.69 386 LEU A O 1
ATOM 3116 N N . ARG A 1 387 ? -5.146 -5.708 19.839 1.00 90.56 387 ARG A N 1
ATOM 3117 C CA . ARG A 1 387 ? -4.452 -6.761 20.601 1.00 90.56 387 ARG A CA 1
ATOM 3118 C C . ARG A 1 387 ? -3.298 -6.200 21.429 1.00 90.56 387 ARG A C 1
ATOM 3120 O O . ARG A 1 387 ? -3.178 -6.553 22.598 1.00 90.56 387 ARG A O 1
ATOM 3127 N N . ARG A 1 388 ? -2.477 -5.318 20.852 1.00 90.31 388 ARG A N 1
ATOM 3128 C CA . ARG A 1 388 ? -1.333 -4.692 21.540 1.00 90.31 388 ARG A CA 1
ATOM 3129 C C . ARG A 1 388 ? -1.765 -3.811 22.711 1.00 90.31 388 ARG A C 1
ATOM 3131 O O . ARG A 1 388 ? -1.101 -3.815 23.740 1.00 90.31 388 ARG A O 1
ATOM 3138 N N . LEU A 1 389 ? -2.891 -3.115 22.573 1.00 91.31 389 LEU A N 1
ATOM 3139 C CA . LEU A 1 389 ? -3.501 -2.303 23.629 1.00 91.31 389 LEU A CA 1
ATOM 3140 C C . LEU A 1 389 ? -4.291 -3.133 24.659 1.00 91.31 389 LEU A C 1
ATOM 3142 O O . LEU A 1 389 ? -4.763 -2.591 25.655 1.00 91.31 389 LEU A O 1
ATOM 3146 N N . GLY A 1 390 ? -4.470 -4.440 24.437 1.00 91.75 390 GLY A N 1
ATOM 3147 C CA . GLY A 1 390 ? -5.260 -5.307 25.316 1.00 91.75 390 GLY A CA 1
ATOM 3148 C C . GLY A 1 390 ? -6.777 -5.082 25.230 1.00 91.75 390 GLY A C 1
ATOM 3149 O O . GLY A 1 390 ? -7.523 -5.545 26.097 1.00 91.75 390 GLY A O 1
ATOM 3150 N N . ILE A 1 391 ? -7.261 -4.406 24.185 1.00 92.25 391 ILE A N 1
ATOM 3151 C CA . ILE A 1 391 ? -8.679 -4.092 23.984 1.00 92.25 391 ILE A CA 1
ATOM 3152 C C . ILE A 1 391 ? -9.382 -5.298 23.350 1.00 92.25 391 ILE A C 1
ATOM 3154 O O . ILE A 1 391 ? -9.545 -5.408 22.136 1.00 92.25 391 ILE A O 1
ATOM 3158 N N . THR A 1 392 ? -9.820 -6.225 24.198 1.00 90.19 392 THR A N 1
ATOM 3159 C CA . THR A 1 392 ? -10.465 -7.485 23.778 1.00 90.19 392 THR A CA 1
ATOM 3160 C C . THR A 1 392 ? -11.979 -7.495 23.978 1.00 90.19 392 THR A C 1
ATOM 3162 O O . THR A 1 392 ? -12.683 -8.277 23.341 1.00 90.19 392 THR A O 1
ATOM 3165 N N . ASN A 1 393 ? -12.507 -6.621 24.838 1.00 91.69 393 ASN A N 1
ATOM 3166 C CA . ASN A 1 393 ? -13.935 -6.570 25.128 1.00 91.69 393 ASN A CA 1
ATOM 3167 C C . ASN A 1 393 ? -14.704 -5.827 24.023 1.00 91.69 393 ASN A C 1
ATOM 3169 O O . ASN A 1 393 ? -14.432 -4.662 23.732 1.00 91.69 393 ASN A O 1
ATOM 3173 N N . TRP A 1 394 ? -15.703 -6.494 23.448 1.00 92.56 394 TRP A N 1
ATOM 3174 C CA . TRP A 1 394 ? -16.571 -5.958 22.400 1.00 92.56 394 TRP A CA 1
ATOM 3175 C C . TRP A 1 394 ? -17.561 -4.891 22.875 1.00 92.56 394 TRP A C 1
ATOM 3177 O O . TRP A 1 394 ? -18.125 -4.194 22.040 1.00 92.56 394 TRP A O 1
ATOM 3187 N N . THR A 1 395 ? -17.777 -4.741 24.186 1.00 88.38 395 THR A N 1
ATOM 3188 C CA . THR A 1 395 ? -18.598 -3.647 24.738 1.00 88.38 395 THR A CA 1
ATOM 3189 C C . THR A 1 395 ? -17.828 -2.334 24.867 1.00 88.38 395 THR A C 1
ATOM 3191 O O . THR A 1 395 ? -18.419 -1.311 25.209 1.00 88.38 395 THR A O 1
ATOM 3194 N N . THR A 1 396 ? -16.512 -2.359 24.654 1.00 90.50 396 THR A N 1
ATOM 3195 C CA . THR A 1 396 ? -15.662 -1.171 24.695 1.00 90.50 396 THR A CA 1
ATOM 3196 C C . THR A 1 396 ? -15.649 -0.533 23.313 1.00 90.50 396 THR A C 1
ATOM 3198 O O . THR A 1 396 ? -15.034 -1.074 22.394 1.00 90.50 396 THR A O 1
ATOM 3201 N N . ASP A 1 397 ? -16.331 0.606 23.172 1.00 92.19 397 ASP A N 1
ATOM 3202 C CA . ASP A 1 397 ? -16.166 1.499 22.021 1.00 92.19 397 ASP A CA 1
ATOM 3203 C C . ASP A 1 397 ? -14.717 1.997 21.956 1.00 92.19 397 ASP A C 1
ATOM 3205 O O . ASP A 1 397 ? -14.084 2.186 22.994 1.00 92.19 397 ASP A O 1
ATOM 3209 N N . ILE A 1 398 ? -14.227 2.266 20.749 1.00 94.12 398 ILE A N 1
ATOM 3210 C CA . ILE A 1 398 ? -12.870 2.784 20.534 1.00 94.12 398 ILE A CA 1
ATOM 3211 C C . ILE A 1 398 ? -12.912 4.185 19.946 1.00 94.12 398 ILE A C 1
ATOM 3213 O O . ILE A 1 398 ? -13.901 4.613 19.340 1.00 94.12 398 ILE A O 1
ATOM 3217 N N . THR A 1 399 ? -11.801 4.884 20.092 1.00 94.81 399 THR A N 1
ATOM 3218 C CA . THR A 1 399 ? -11.513 6.128 19.400 1.00 94.81 399 THR A CA 1
ATOM 3219 C C . THR A 1 399 ? -10.455 5.869 18.338 1.00 94.81 399 THR A C 1
ATOM 3221 O O . THR A 1 399 ? -9.416 5.282 18.617 1.00 94.81 399 THR A O 1
ATOM 3224 N N . VAL A 1 400 ? -10.710 6.312 17.112 1.00 96.81 400 VAL A N 1
ATOM 3225 C CA . VAL A 1 400 ? -9.745 6.274 16.012 1.00 96.81 400 VAL A CA 1
ATOM 3226 C C . VAL A 1 400 ? -9.264 7.691 15.767 1.00 96.81 400 VAL A C 1
ATOM 3228 O O . VAL A 1 400 ? -10.038 8.534 15.315 1.00 96.81 400 VAL A O 1
ATOM 3231 N N . THR A 1 401 ? -8.003 7.965 16.080 1.00 96.88 401 THR A N 1
ATOM 3232 C CA . THR A 1 401 ? -7.358 9.238 15.756 1.00 96.88 401 THR A CA 1
ATOM 3233 C C . THR A 1 401 ? -6.734 9.139 14.381 1.00 96.88 401 THR A C 1
ATOM 3235 O O . THR A 1 401 ? -5.811 8.354 14.176 1.00 96.88 401 THR A O 1
ATOM 3238 N N . V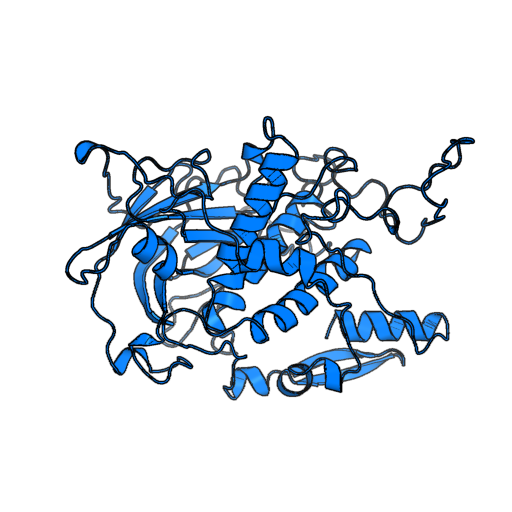AL A 1 402 ? -7.243 9.935 13.446 1.00 97.12 402 VAL A N 1
ATOM 3239 C CA . VAL A 1 402 ? -6.666 10.091 12.114 1.00 97.12 402 VAL A CA 1
ATOM 3240 C C . VAL A 1 402 ? -5.726 11.285 12.142 1.00 97.12 402 VAL A C 1
ATOM 3242 O O . VAL A 1 402 ? -6.149 12.399 12.459 1.00 97.12 402 VAL A O 1
ATOM 3245 N N . VAL A 1 403 ? -4.460 11.050 11.818 1.00 94.81 403 VAL A N 1
ATOM 3246 C CA . VAL A 1 403 ? -3.417 12.068 11.700 1.00 94.81 403 VAL A CA 1
ATOM 3247 C C . VAL A 1 403 ? -3.202 12.343 10.211 1.00 94.81 403 VAL A C 1
ATOM 3249 O O . VAL A 1 403 ? -2.665 11.497 9.496 1.00 94.81 403 VAL A O 1
ATOM 3252 N N . PRO A 1 404 ? -3.657 13.498 9.709 1.00 92.75 404 PRO A N 1
ATOM 3253 C CA . PRO A 1 404 ? -3.534 13.821 8.305 1.00 92.75 404 PRO A CA 1
ATOM 3254 C C . PRO A 1 404 ? -2.191 14.466 7.976 1.00 92.75 404 PRO A C 1
ATOM 3256 O O . PRO A 1 404 ? -1.677 15.297 8.725 1.00 92.75 404 PRO A O 1
ATOM 3259 N N . ARG A 1 405 ? -1.680 14.150 6.790 1.00 86.50 405 ARG A N 1
ATOM 3260 C CA . ARG A 1 405 ? -0.450 14.697 6.220 1.00 86.50 405 ARG A CA 1
ATOM 3261 C C . ARG A 1 405 ? -0.763 15.253 4.835 1.00 86.50 405 ARG A C 1
ATOM 3263 O O . ARG A 1 405 ? -0.830 14.533 3.841 1.00 86.50 405 ARG A O 1
ATOM 3270 N N . PHE A 1 406 ? -1.024 16.556 4.812 1.00 83.56 406 PHE A N 1
ATOM 3271 C CA . PHE A 1 406 ? -1.227 17.344 3.599 1.00 83.56 406 PHE A CA 1
ATOM 3272 C C . PHE A 1 406 ? 0.129 17.882 3.143 1.00 83.56 406 PHE A C 1
ATOM 3274 O O . PHE A 1 406 ? 0.907 18.336 3.984 1.00 83.56 406 PHE A O 1
ATOM 3281 N N . ARG A 1 407 ? 0.391 17.928 1.833 1.00 75.75 407 ARG A N 1
ATOM 3282 C CA . ARG A 1 407 ? 1.537 18.701 1.339 1.00 75.75 407 ARG A CA 1
ATOM 3283 C C . ARG A 1 407 ? 1.383 20.185 1.690 1.00 75.75 407 ARG A C 1
ATOM 3285 O O . ARG A 1 407 ? 0.278 20.743 1.671 1.00 75.75 407 ARG A O 1
ATOM 3292 N N . GLU A 1 408 ? 2.509 20.825 1.993 1.00 70.62 408 GLU A N 1
ATOM 3293 C CA . GLU A 1 408 ? 2.581 22.273 2.227 1.00 70.62 408 GLU A CA 1
ATOM 3294 C C . GLU A 1 408 ? 2.480 23.069 0.918 1.00 70.62 408 GLU A C 1
ATOM 3296 O O . GLU A 1 408 ? 1.967 24.189 0.896 1.00 70.62 408 GLU A O 1
ATOM 3301 N N . HIS A 1 409 ? 2.915 22.466 -0.190 1.00 69.56 409 HIS A N 1
ATOM 3302 C CA . HIS A 1 409 ? 2.981 23.077 -1.515 1.00 69.56 409 HIS A CA 1
ATOM 3303 C C . HIS A 1 409 ? 2.362 22.165 -2.586 1.00 69.56 409 HIS A C 1
ATOM 3305 O O . HIS A 1 409 ? 2.178 20.967 -2.374 1.00 69.56 409 HIS A O 1
ATOM 3311 N N . GLY A 1 410 ? 2.037 22.737 -3.749 1.00 70.38 410 GLY A N 1
ATOM 3312 C CA . GLY A 1 410 ? 1.419 22.016 -4.866 1.00 70.38 410 GLY A CA 1
ATOM 3313 C C . GLY A 1 410 ? -0.109 21.941 -4.788 1.00 70.38 410 GLY A C 1
ATOM 3314 O O . GLY A 1 410 ? -0.752 22.643 -3.996 1.00 70.38 410 GLY A O 1
ATOM 3315 N N . PHE A 1 411 ? -0.707 21.116 -5.648 1.00 73.75 411 PHE A N 1
ATOM 3316 C CA . PHE A 1 411 ? -2.159 20.962 -5.720 1.00 73.75 411 PHE A CA 1
ATOM 3317 C C . PHE A 1 411 ? -2.728 20.399 -4.408 1.00 73.75 411 PHE A C 1
ATOM 3319 O O . PHE A 1 411 ? -2.191 19.459 -3.827 1.00 73.75 411 PHE A O 1
ATOM 3326 N N . GLY A 1 412 ? -3.823 20.986 -3.919 1.00 73.62 412 GLY A N 1
ATOM 3327 C CA . GLY A 1 412 ? -4.431 20.614 -2.638 1.00 73.62 412 GLY A CA 1
ATOM 3328 C C . GLY A 1 412 ? -3.869 21.355 -1.415 1.00 73.62 412 GLY A C 1
ATOM 3329 O O . GLY A 1 412 ? -4.435 21.250 -0.326 1.00 73.62 412 GLY A O 1
ATOM 3330 N N . SER A 1 413 ? -2.818 22.173 -1.567 1.00 75.81 413 SER A N 1
ATOM 3331 C CA . SER A 1 413 ? -2.251 22.994 -0.476 1.00 75.81 413 SER A CA 1
ATOM 3332 C C . SER A 1 413 ? -3.239 24.011 0.125 1.00 75.81 413 SER A C 1
ATOM 3334 O O . SER A 1 413 ? -3.116 24.385 1.288 1.00 75.81 413 SER A O 1
ATOM 3336 N N . ASN A 1 414 ? -4.269 24.414 -0.620 1.00 80.56 414 ASN A N 1
ATOM 3337 C CA . ASN A 1 414 ? -5.354 25.285 -0.157 1.00 80.56 414 ASN A CA 1
ATOM 3338 C C . ASN A 1 414 ? -6.523 24.528 0.504 1.00 80.56 414 ASN A C 1
ATOM 3340 O O . ASN A 1 414 ? -7.340 25.146 1.195 1.00 80.56 414 ASN A O 1
ATOM 3344 N N . ILE A 1 415 ? -6.616 23.206 0.323 1.00 83.81 415 ILE A N 1
ATOM 3345 C CA . ILE A 1 415 ? -7.702 22.386 0.871 1.00 83.81 415 ILE A CA 1
ATOM 3346 C C . ILE A 1 415 ? -7.570 22.325 2.393 1.00 83.81 415 ILE A C 1
ATOM 3348 O O . ILE A 1 415 ? -6.504 22.020 2.932 1.00 83.81 415 ILE A O 1
ATOM 3352 N N . GLN A 1 416 ? -8.659 22.646 3.092 1.00 88.31 416 GLN A N 1
ATOM 3353 C CA . GLN A 1 416 ? -8.686 22.723 4.558 1.00 88.31 416 GLN A CA 1
ATOM 3354 C C . GLN A 1 416 ? -9.129 21.418 5.220 1.00 88.31 416 GLN A C 1
ATOM 3356 O O . GLN A 1 416 ? -8.742 21.144 6.354 1.00 88.31 416 GLN A O 1
ATOM 3361 N N . ALA A 1 417 ? -9.955 20.632 4.528 1.00 91.81 417 ALA A N 1
ATOM 3362 C CA . ALA A 1 417 ? -10.423 19.339 4.998 1.00 91.81 417 ALA A CA 1
ATOM 3363 C C . ALA A 1 417 ? -10.936 18.482 3.838 1.00 91.81 417 ALA A C 1
ATOM 3365 O O . ALA A 1 417 ? -11.515 19.010 2.887 1.00 91.81 417 ALA A O 1
ATOM 3366 N N . ILE A 1 418 ? -10.807 17.166 3.981 1.00 92.38 418 ILE A N 1
ATOM 3367 C CA . ILE A 1 418 ? -11.527 16.175 3.174 1.00 92.38 418 ILE A CA 1
ATOM 3368 C C . ILE A 1 418 ? -12.776 15.702 3.924 1.00 92.38 418 ILE A C 1
ATOM 3370 O O . ILE A 1 418 ? -12.848 15.783 5.156 1.00 92.38 418 ILE A O 1
ATOM 3374 N N . ARG A 1 419 ? -13.783 15.232 3.186 1.00 93.31 419 ARG A N 1
ATOM 3375 C CA . ARG A 1 419 ? -15.077 14.786 3.728 1.00 93.31 419 ARG A CA 1
ATOM 3376 C C . ARG A 1 419 ? -15.300 13.311 3.432 1.00 93.31 419 ARG A C 1
ATOM 3378 O O . ARG A 1 419 ? -14.791 12.801 2.439 1.00 93.31 419 ARG A O 1
ATOM 3385 N N . PHE A 1 420 ? -16.079 12.669 4.290 1.00 94.12 420 PHE A N 1
ATOM 3386 C CA . PHE A 1 420 ? -16.505 11.280 4.153 1.00 94.12 420 PHE A CA 1
ATOM 3387 C C . PHE A 1 420 ? -17.954 11.138 4.634 1.00 94.12 420 PHE A C 1
ATOM 3389 O O . PHE A 1 420 ? -18.465 12.010 5.341 1.00 94.12 420 PHE A O 1
ATOM 3396 N N . ASP A 1 421 ? -18.627 10.052 4.272 1.00 93.50 421 ASP A N 1
ATOM 3397 C CA . ASP A 1 421 ? -20.044 9.862 4.605 1.00 93.50 421 ASP A CA 1
ATOM 3398 C C . ASP A 1 421 ? -20.232 9.239 5.987 1.00 93.50 421 ASP A C 1
ATOM 3400 O O . ASP A 1 421 ? -21.137 9.615 6.740 1.00 93.50 421 ASP A O 1
ATOM 3404 N N . ARG A 1 422 ? -19.385 8.266 6.332 1.00 93.88 422 ARG A N 1
ATOM 3405 C CA . ARG A 1 422 ? -19.482 7.522 7.590 1.00 93.88 422 ARG A CA 1
ATOM 3406 C C . ARG A 1 422 ? -18.146 6.911 7.989 1.00 93.88 422 ARG A C 1
ATOM 3408 O O . ARG A 1 422 ? -17.389 6.470 7.138 1.00 93.88 422 ARG A O 1
ATOM 3415 N N . ILE A 1 423 ? -17.906 6.822 9.294 1.00 96.88 423 ILE A N 1
ATOM 3416 C CA . ILE A 1 423 ? -16.897 5.932 9.874 1.00 96.88 423 ILE A CA 1
ATOM 3417 C C . ILE A 1 423 ? -17.596 4.782 10.600 1.00 96.88 423 ILE A C 1
ATOM 3419 O O . ILE A 1 423 ? -18.548 5.014 11.353 1.00 96.88 423 ILE A O 1
ATOM 3423 N N . ARG A 1 424 ? -17.167 3.538 10.373 1.00 96.56 424 ARG A N 1
ATOM 3424 C CA . ARG A 1 424 ? -17.739 2.372 11.064 1.00 96.56 424 ARG A CA 1
ATOM 3425 C C . ARG A 1 424 ? -16.757 1.217 11.217 1.00 96.56 424 ARG A C 1
ATOM 3427 O O . ARG A 1 424 ? -15.779 1.120 10.484 1.00 96.56 424 ARG A O 1
ATOM 3434 N N . GLN A 1 425 ? -17.082 0.324 12.148 1.00 97.50 425 GLN A N 1
ATOM 3435 C CA . GLN A 1 425 ? -16.475 -0.999 12.250 1.00 97.50 425 GLN A CA 1
ATOM 3436 C C . GLN A 1 425 ? -16.887 -1.865 11.048 1.00 97.50 425 GLN A C 1
ATOM 3438 O O . GLN A 1 425 ? -18.023 -1.779 10.558 1.00 97.50 425 GLN A O 1
ATOM 3443 N N . ASP A 1 426 ? -15.966 -2.706 10.595 1.00 96.62 426 ASP A N 1
ATOM 3444 C CA . ASP A 1 426 ? -16.183 -3.698 9.547 1.00 96.62 426 ASP A CA 1
ATOM 3445 C C . ASP A 1 426 ? -15.267 -4.913 9.756 1.00 96.62 426 ASP A C 1
ATOM 3447 O O . ASP A 1 426 ? -14.293 -4.836 10.511 1.00 96.62 426 ASP A O 1
ATOM 3451 N N . PHE A 1 427 ? -15.554 -6.021 9.073 1.00 96.56 427 PHE A N 1
ATOM 3452 C CA . PHE A 1 427 ? -14.765 -7.251 9.161 1.00 96.56 427 PHE A CA 1
ATOM 3453 C C . PHE A 1 427 ? -14.348 -7.739 7.771 1.00 96.56 427 PHE A C 1
ATOM 3455 O O . PHE A 1 427 ? -15.124 -7.636 6.821 1.00 96.56 427 PHE A O 1
ATOM 3462 N N . THR A 1 428 ? -13.125 -8.262 7.651 1.00 93.44 428 THR A N 1
ATOM 3463 C CA . THR A 1 428 ? -12.561 -8.772 6.383 1.00 93.44 428 THR A CA 1
ATOM 3464 C C . THR A 1 428 ? -12.004 -10.166 6.512 1.00 93.44 428 THR A C 1
ATOM 3466 O O . THR A 1 428 ? -11.546 -10.513 7.624 1.00 93.44 428 THR A O 1
#

Sequence (428 aa):
MLIYFHEKILGSLIHDPDFTLPFWNWDNQLDDTAAQIPQIFLPYNQTQRHARRHARIRNTFLYQGKHRNADHMPPEILPLAWEARRANWTRDKIREENLHQMYTMVVDKKSAREFMGGPYTTNTNITDPQQPGVSVGESGSCESVHDHAHEWVGLSGNTDHPDNEDMGVFTYAGRDPLFYSHHANIDRLWNVWKALPPGDGQRKRKDYDDHDFLETVFEFFDENQGLVQVKVKDTLDSRKLGILYQPMVQSDSLWINHKPNGTTPSYNSSDVRVSTSNAIGRHPTSFKVKRRAPTTADLRGTQAQNVDQLSETVVLEHVRVPELMYLTLDAFIDSPTATADTDEDSTAYVGSFTHLPSGVPAVAKLRADEDMYRTLNIRFSTSLALRRLGITNWTTDITVTVVPRFREHGFGSNIQAIRFDRIRQDFT

InterPro domains:
  IPR002227 Tyrosinase copper-binding domain [PF00264] (3-195)
  IPR002227 Tyrosinase copper-binding domain [PR00092] (21-26)
  IPR002227 Tyrosinase copper-binding domain [PR00092] (145-156)
  IPR002227 Tyrosinase copper-binding domain [PR00092] (175-193)
  IPR002227 Tyrosinase copper-binding domain [PS00498] (176-187)
  IPR008922 Di-copper centre-containing domain superfamily [G3DSA:1.10.1280.10] (1-256)
  IPR008922 Di-copper centre-containing domain superfamily [SSF48056] (2-247)
  IPR022739 Polyphenol oxidase, central domain [PF12142] (207-260)
  IPR022740 Polyphenol oxidase, C-terminal [PF12143] (305-407)
  IPR050316 Tyrosinase and Hemocyanin [PTHR11474] (1-405)